Protein AF-A0A6M2BLP3-F1 (afdb_monomer_lite)

pLDDT: mean 78.84, std 17.68, range [37.34, 98.5]

Foldseek 3Di:
DDDDDDDDDDDPDDDPDDPDPPPPVLLVQLVVQFVPQDPPDPDPVFFQKWFFADPAPDWWFFAAGPLVNDPDCPPPNGDTPDTDGGGFMWGWDGDRVQKTWTWGDDFQDIDTGITGCVRIDRDVVSVVCFQQKAKDWPFQPPPVVQVQVNVLRNVHGAPFPPQACSDQDCPGPQWDRWDWAWDDPVLCQQQLQQLLCCQEVVGGDPDHRPDVVSVVVCCVQQVVRSGDQNWTKTWTVPADPQQLPPDGFTKIKTWQSHDDDRDHARDDDDPPDLDPDHTAIAMFTADPVSRHTPSVVRLLRFWADQDQDQDPVRDRDPDGHGQARYWDWIGGHSFIKIKGQWDLPDLQTAHSHSPRSPDPCSPPPRCQDDSRQKMWMWGRYPSDIDTNIIIGMHGDPPPPD

Radius of gyration: 28.96 Å; chains: 1; bounding box: 99×104×57 Å

Structure (mmCIF, N/CA/C/O backbone):
data_AF-A0A6M2BLP3-F1
#
_entry.id   AF-A0A6M2BLP3-F1
#
loop_
_atom_site.group_PDB
_atom_site.id
_atom_site.type_symbol
_atom_site.label_atom_id
_atom_site.label_alt_id
_atom_site.label_comp_id
_atom_site.label_asym_id
_atom_site.label_entity_id
_atom_site.label_seq_id
_atom_site.pdbx_PDB_ins_code
_atom_site.Cartn_x
_atom_site.Cartn_y
_atom_site.Cartn_z
_atom_site.occupancy
_atom_site.B_iso_or_equiv
_atom_site.auth_seq_id
_atom_site.auth_comp_id
_atom_site.auth_asym_id
_atom_site.auth_atom_id
_atom_site.pdbx_PDB_model_num
ATOM 1 N N . MET A 1 1 ? 77.382 -74.501 -9.848 1.00 46.59 1 MET A N 1
ATOM 2 C CA . MET A 1 1 ? 77.941 -73.135 -9.919 1.00 46.59 1 MET A CA 1
ATOM 3 C C . MET A 1 1 ? 77.815 -72.658 -11.364 1.00 46.59 1 MET A C 1
ATOM 5 O O . MET A 1 1 ? 78.574 -73.103 -12.214 1.00 46.59 1 MET A O 1
ATOM 9 N N . ARG A 1 2 ? 76.752 -71.914 -11.692 1.00 42.06 2 ARG A N 1
ATOM 10 C CA . ARG A 1 2 ? 76.448 -71.477 -13.066 1.00 42.06 2 ARG A CA 1
ATOM 11 C C . ARG A 1 2 ? 76.033 -70.009 -13.047 1.00 42.06 2 ARG A C 1
ATOM 13 O O . ARG A 1 2 ? 75.129 -69.643 -12.305 1.00 42.06 2 ARG A O 1
ATOM 20 N N . LEU A 1 3 ? 76.733 -69.212 -13.854 1.00 46.38 3 LEU A N 1
ATOM 21 C CA . LEU A 1 3 ? 76.434 -67.817 -14.166 1.00 46.38 3 LEU A CA 1
ATOM 22 C C . LEU A 1 3 ? 75.022 -67.685 -14.750 1.00 46.38 3 LEU A C 1
ATOM 24 O O . LEU A 1 3 ? 74.695 -68.391 -15.703 1.00 46.38 3 LEU A O 1
ATOM 28 N N . PHE A 1 4 ? 74.240 -66.726 -14.250 1.00 45.41 4 PHE A N 1
ATOM 29 C CA . PHE A 1 4 ? 73.060 -66.224 -14.951 1.00 45.41 4 PHE A CA 1
ATOM 30 C C . PHE A 1 4 ? 73.194 -64.730 -15.234 1.00 45.41 4 PHE A C 1
ATOM 32 O O . PHE A 1 4 ? 73.439 -63.903 -14.361 1.00 45.41 4 PHE A O 1
ATOM 39 N N . LYS A 1 5 ? 73.063 -64.440 -16.525 1.00 53.97 5 LYS A N 1
ATOM 40 C CA . LYS A 1 5 ? 73.149 -63.155 -17.205 1.00 53.97 5 LYS A CA 1
ATOM 41 C C . LYS A 1 5 ? 71.750 -62.531 -17.167 1.00 53.97 5 LYS A C 1
ATOM 43 O O . LYS A 1 5 ? 70.845 -63.064 -17.805 1.00 53.97 5 LYS A O 1
ATOM 48 N N . ILE A 1 6 ? 71.553 -61.446 -16.416 1.00 54.62 6 ILE A N 1
ATOM 49 C CA . ILE A 1 6 ? 70.274 -60.716 -16.380 1.00 54.62 6 ILE A CA 1
ATOM 50 C C . ILE A 1 6 ? 70.224 -59.780 -17.593 1.00 54.62 6 ILE A C 1
ATOM 52 O O . ILE A 1 6 ? 71.088 -58.921 -17.766 1.00 54.62 6 ILE A O 1
ATOM 56 N N . ARG A 1 7 ? 69.234 -59.994 -18.467 1.00 53.16 7 ARG A N 1
ATOM 57 C CA . ARG A 1 7 ? 68.912 -59.127 -19.607 1.00 53.16 7 ARG A CA 1
ATOM 58 C C . ARG A 1 7 ? 67.923 -58.042 -19.182 1.00 53.16 7 ARG A C 1
ATOM 60 O O . ARG A 1 7 ? 66.980 -58.306 -18.445 1.00 53.16 7 ARG A O 1
ATOM 67 N N . ALA A 1 8 ? 68.166 -56.849 -19.712 1.00 53.00 8 ALA A N 1
ATOM 68 C CA . ALA A 1 8 ? 67.310 -55.676 -19.670 1.00 53.00 8 ALA A CA 1
ATOM 69 C C . ALA A 1 8 ? 65.974 -55.880 -20.409 1.00 53.00 8 ALA A C 1
ATOM 71 O O . ALA A 1 8 ? 65.915 -56.631 -21.384 1.00 53.00 8 ALA A O 1
ATOM 72 N N . GLY A 1 9 ? 64.953 -55.125 -19.988 1.00 47.56 9 GLY A N 1
ATOM 73 C CA . GLY A 1 9 ? 63.746 -54.866 -20.776 1.00 47.56 9 GLY A CA 1
ATOM 74 C C . GLY A 1 9 ? 62.456 -54.878 -19.959 1.00 47.56 9 GLY A C 1
ATOM 75 O O . GLY A 1 9 ? 61.737 -55.869 -19.983 1.00 47.56 9 GLY A O 1
ATOM 76 N N . VAL A 1 10 ? 62.129 -53.769 -19.288 1.00 51.91 10 VAL A N 1
ATOM 77 C CA . VAL A 1 10 ? 60.746 -53.484 -18.866 1.00 51.91 10 VAL A CA 1
ATOM 78 C C . VAL A 1 10 ? 60.311 -52.195 -19.565 1.00 51.91 10 VAL A C 1
ATOM 80 O O . VAL A 1 10 ? 60.946 -51.160 -19.353 1.00 51.91 10 VAL A O 1
ATOM 83 N N . PRO A 1 11 ? 59.285 -52.234 -20.432 1.00 54.62 11 PRO A N 1
ATOM 84 C CA . PRO A 1 11 ? 58.806 -51.050 -21.123 1.00 54.62 11 PRO A CA 1
ATOM 85 C C . PRO A 1 11 ? 57.970 -50.174 -20.180 1.00 54.62 11 PRO A C 1
ATOM 87 O O . PRO A 1 11 ? 56.952 -50.590 -19.630 1.00 54.62 11 PRO A O 1
ATOM 90 N N . PHE A 1 12 ? 58.417 -48.929 -20.036 1.00 53.88 12 PHE A N 1
ATOM 91 C CA . PHE A 1 12 ? 57.678 -47.789 -19.500 1.00 53.88 12 PHE A CA 1
ATOM 92 C C . PHE A 1 12 ? 56.562 -47.404 -20.487 1.00 53.88 12 PHE A C 1
ATOM 94 O O . PHE A 1 12 ? 56.754 -46.552 -21.347 1.00 53.88 12 PHE A O 1
ATOM 101 N N . ALA A 1 13 ? 55.401 -48.048 -20.422 1.00 56.03 13 ALA A N 1
ATOM 102 C CA . ALA A 1 13 ? 54.227 -47.594 -21.168 1.00 56.03 13 ALA A CA 1
ATOM 103 C C . ALA A 1 13 ? 52.965 -48.220 -20.581 1.00 56.03 13 ALA A C 1
ATOM 105 O O . ALA A 1 13 ? 52.663 -49.348 -20.942 1.00 56.03 13 ALA A O 1
ATOM 106 N N . LEU A 1 14 ? 52.266 -47.517 -19.675 1.00 49.84 14 LEU A N 1
ATOM 107 C CA . LEU A 1 14 ? 50.819 -47.674 -19.396 1.00 49.84 14 LEU A CA 1
ATOM 108 C C . LEU A 1 14 ? 50.358 -46.778 -18.221 1.00 49.84 14 LEU A C 1
ATOM 110 O O . LEU A 1 14 ? 49.802 -47.270 -17.253 1.00 49.84 14 LEU A O 1
ATOM 114 N N . TRP A 1 15 ? 50.575 -45.457 -18.271 1.00 47.72 15 TRP A N 1
ATOM 115 C CA . TRP A 1 15 ? 50.012 -44.512 -17.273 1.00 47.72 15 TRP A CA 1
ATOM 116 C C . TRP A 1 15 ? 49.486 -43.198 -17.899 1.00 47.72 15 TRP A C 1
ATOM 118 O O . TRP A 1 15 ? 49.502 -42.151 -17.265 1.00 47.72 15 TRP A O 1
ATOM 128 N N . TRP A 1 16 ? 49.007 -43.232 -19.153 1.00 49.03 16 TRP A N 1
ATOM 129 C CA . TRP A 1 16 ? 48.596 -42.025 -19.906 1.00 49.03 16 TRP A CA 1
ATOM 130 C C . TRP A 1 16 ? 47.179 -42.062 -20.518 1.00 49.03 16 TRP A C 1
ATOM 132 O O . TRP A 1 16 ? 46.902 -41.310 -21.444 1.00 49.03 16 TRP A O 1
ATOM 142 N N . VAL A 1 17 ? 46.252 -42.901 -20.030 1.00 50.78 17 VAL A N 1
ATOM 143 C CA . VAL A 1 17 ? 44.904 -43.021 -20.651 1.00 50.78 17 VAL A CA 1
ATOM 144 C C . VAL A 1 17 ? 43.741 -42.532 -19.763 1.00 50.78 17 VAL A C 1
ATOM 146 O O . VAL A 1 17 ? 42.617 -42.410 -20.234 1.00 50.78 17 VAL A O 1
ATOM 149 N N . ALA A 1 18 ? 43.970 -42.130 -18.509 1.00 52.16 18 ALA A N 1
ATOM 150 C CA . ALA A 1 18 ? 42.872 -41.801 -17.583 1.00 52.16 18 ALA A CA 1
ATOM 151 C C . ALA A 1 18 ? 42.487 -40.304 -17.461 1.00 52.16 18 ALA A C 1
ATOM 153 O O . ALA A 1 18 ? 41.764 -39.951 -16.535 1.00 52.16 18 ALA A O 1
ATOM 154 N N . LEU A 1 19 ? 42.932 -39.407 -18.355 1.00 53.00 19 LEU A N 1
ATOM 155 C CA . LEU A 1 19 ? 42.780 -37.945 -18.162 1.00 53.00 19 LEU A CA 1
ATOM 156 C C . LEU A 1 19 ? 42.002 -37.182 -19.252 1.00 53.00 19 LEU A C 1
ATOM 158 O O . LEU A 1 19 ? 41.991 -35.956 -19.239 1.00 53.00 19 LEU A O 1
ATOM 162 N N . LEU A 1 20 ? 41.303 -37.870 -20.165 1.00 54.50 20 LEU A N 1
ATOM 163 C CA . LEU A 1 20 ? 40.599 -37.218 -21.290 1.00 54.50 20 LEU A CA 1
ATOM 164 C C . LEU A 1 20 ? 39.062 -37.131 -21.179 1.00 54.50 20 LEU A C 1
ATOM 166 O O . LEU A 1 20 ? 38.430 -36.640 -22.106 1.00 54.50 20 LEU A O 1
ATOM 170 N N . HIS A 1 21 ? 38.442 -37.533 -20.061 1.00 53.53 21 HIS A N 1
ATOM 171 C CA . HIS A 1 21 ? 36.967 -37.527 -19.918 1.00 53.53 21 HIS A CA 1
ATOM 172 C C . HIS A 1 21 ? 36.408 -36.537 -18.874 1.00 53.53 21 HIS A C 1
ATOM 174 O O . HIS A 1 21 ? 35.216 -36.551 -18.590 1.00 53.53 21 HIS A O 1
ATOM 180 N N . ALA A 1 22 ? 37.228 -35.646 -18.308 1.00 56.19 22 ALA A N 1
ATOM 181 C CA . ALA A 1 22 ? 36.770 -34.690 -17.293 1.00 56.19 22 ALA A CA 1
ATOM 182 C C . ALA A 1 22 ? 35.997 -33.430 -17.782 1.00 56.19 22 ALA A C 1
ATOM 184 O O . ALA A 1 22 ? 35.273 -32.864 -16.961 1.00 56.19 22 ALA A O 1
ATOM 185 N N . PRO A 1 23 ? 36.089 -32.932 -19.040 1.00 60.19 23 PRO A N 1
ATOM 186 C CA . PRO A 1 23 ? 35.511 -31.621 -19.367 1.00 60.19 23 PRO A CA 1
AT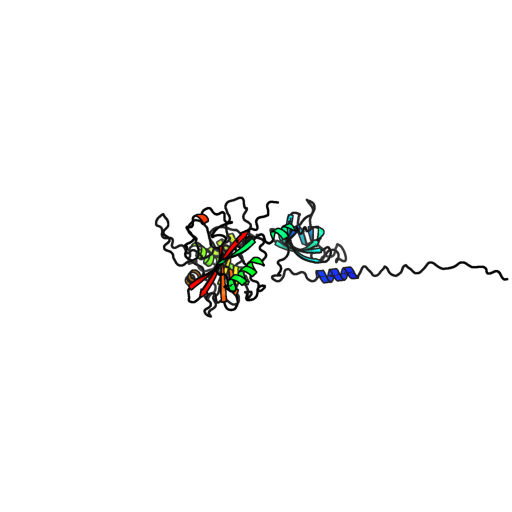OM 187 C C . PRO A 1 23 ? 33.992 -31.612 -19.622 1.00 60.19 23 PRO A C 1
ATOM 189 O O . PRO A 1 23 ? 33.391 -30.541 -19.567 1.00 60.19 23 PRO A O 1
ATOM 192 N N . THR A 1 24 ? 33.341 -32.753 -19.872 1.00 63.09 24 THR A N 1
ATOM 193 C CA . THR A 1 24 ? 31.907 -32.777 -20.236 1.00 63.09 24 THR A CA 1
ATOM 194 C C . THR A 1 24 ? 30.972 -32.577 -19.039 1.00 63.09 24 THR A C 1
ATOM 196 O O . THR A 1 24 ? 29.958 -31.897 -19.157 1.00 63.09 24 THR A O 1
ATOM 199 N N . VAL A 1 25 ? 31.348 -33.055 -17.849 1.00 70.44 25 VAL A N 1
ATOM 200 C CA . VAL A 1 25 ? 30.466 -33.052 -16.664 1.00 70.44 25 VAL A CA 1
ATOM 201 C C . VAL A 1 25 ? 30.144 -31.634 -16.156 1.00 70.44 25 VAL A C 1
ATOM 203 O O . VAL A 1 25 ? 29.054 -31.382 -15.644 1.00 70.44 25 VAL A O 1
ATOM 206 N N . LEU A 1 26 ? 31.064 -30.674 -16.317 1.00 72.62 26 LEU A N 1
ATOM 207 C CA . LEU A 1 26 ? 30.869 -29.298 -15.833 1.00 72.62 26 LEU A CA 1
ATOM 208 C C . LEU A 1 26 ? 29.913 -28.477 -16.712 1.00 72.62 26 LEU A C 1
ATOM 210 O O . LEU A 1 26 ? 29.189 -27.622 -16.196 1.00 72.62 26 LEU A O 1
ATOM 214 N N . ALA A 1 27 ? 29.898 -28.729 -18.023 1.00 77.25 27 ALA A N 1
ATOM 215 C CA . ALA A 1 27 ? 29.028 -28.015 -18.955 1.00 77.25 27 ALA A CA 1
ATOM 216 C C . ALA A 1 27 ? 27.555 -28.402 -18.749 1.00 77.25 27 ALA A C 1
ATOM 218 O O . ALA A 1 27 ? 26.684 -27.527 -18.710 1.00 77.25 27 ALA A O 1
ATOM 219 N N . ASP A 1 28 ? 27.293 -29.690 -18.520 1.00 82.38 28 ASP A N 1
ATOM 220 C CA . ASP A 1 28 ? 25.944 -30.210 -18.287 1.00 82.38 28 ASP A CA 1
ATOM 221 C C . ASP A 1 28 ? 25.348 -29.678 -16.977 1.00 82.38 28 ASP A C 1
ATOM 223 O O . ASP A 1 28 ? 24.199 -29.228 -16.950 1.00 82.38 28 ASP A O 1
ATOM 227 N N . ALA A 1 29 ? 26.148 -29.620 -15.906 1.00 84.62 29 ALA A N 1
ATOM 228 C CA . ALA A 1 29 ? 25.718 -29.066 -14.622 1.00 84.62 29 ALA A CA 1
ATOM 229 C C . ALA A 1 29 ? 25.371 -27.568 -14.717 1.00 84.62 29 ALA A C 1
ATOM 231 O O . ALA A 1 29 ? 24.359 -27.119 -14.169 1.00 84.62 29 ALA A O 1
ATOM 232 N N . LEU A 1 30 ? 26.182 -26.785 -15.439 1.00 85.62 30 LEU A N 1
ATOM 233 C CA . LEU A 1 30 ? 25.915 -25.363 -15.650 1.00 85.62 30 LEU A CA 1
ATOM 234 C C . LEU A 1 30 ? 24.664 -25.149 -16.516 1.00 85.62 30 LEU A C 1
ATOM 236 O O . LEU A 1 30 ? 23.855 -24.274 -16.204 1.00 85.62 30 LEU A O 1
ATOM 240 N N . SER A 1 31 ? 24.481 -25.962 -17.560 1.00 86.31 31 SER A N 1
ATOM 241 C CA . SER A 1 31 ? 23.304 -25.923 -18.433 1.00 86.31 31 SER A CA 1
ATOM 242 C C . SER A 1 31 ? 22.017 -26.206 -17.655 1.00 86.31 31 SER A C 1
ATOM 244 O O . SER A 1 31 ? 21.097 -25.387 -17.681 1.00 86.31 31 SER A O 1
ATOM 246 N N . ALA A 1 32 ? 21.983 -27.288 -16.871 1.00 89.00 32 ALA A N 1
ATOM 247 C CA . ALA A 1 32 ? 20.842 -27.628 -16.020 1.00 89.00 32 ALA A CA 1
ATOM 248 C C . ALA A 1 32 ? 20.555 -26.534 -14.976 1.00 89.00 32 ALA A C 1
ATOM 250 O O . ALA A 1 32 ? 19.405 -26.163 -14.734 1.00 89.00 32 ALA A O 1
ATOM 251 N N . CYS A 1 33 ? 21.601 -25.950 -14.383 1.00 87.44 33 CYS A N 1
ATOM 252 C CA . CYS A 1 33 ? 21.438 -24.852 -13.437 1.00 87.44 33 CYS A CA 1
ATOM 253 C C . CYS A 1 33 ? 20.803 -23.615 -14.098 1.00 87.44 33 CYS A C 1
ATOM 255 O O . CYS A 1 33 ? 19.903 -23.010 -13.502 1.00 87.44 33 CYS A O 1
ATOM 257 N N . ALA A 1 34 ? 21.234 -23.287 -15.321 1.00 86.81 34 ALA A N 1
ATOM 258 C CA . ALA A 1 34 ? 20.846 -22.093 -16.062 1.00 86.81 34 ALA A CA 1
ATOM 259 C C . ALA A 1 34 ? 19.477 -22.172 -16.761 1.00 86.81 34 ALA A C 1
ATOM 261 O O . ALA A 1 34 ? 18.991 -21.145 -17.222 1.00 86.81 34 ALA A O 1
ATOM 262 N N . GLN A 1 35 ? 18.837 -23.344 -16.834 1.00 85.50 35 GLN A N 1
ATOM 263 C CA . GLN A 1 35 ? 17.482 -23.486 -17.393 1.00 85.50 35 GLN A CA 1
ATOM 264 C C . GLN A 1 35 ? 16.393 -22.879 -16.493 1.00 85.50 35 GLN A C 1
ATOM 266 O O . GLN A 1 35 ? 15.326 -22.500 -16.971 1.00 85.50 35 GLN A O 1
ATOM 271 N N . HIS A 1 36 ? 16.665 -22.731 -15.195 1.00 75.81 36 HIS A N 1
ATOM 272 C CA . HIS A 1 36 ? 15.730 -22.146 -14.235 1.00 75.81 36 HIS A CA 1
ATOM 273 C C . HIS A 1 36 ? 16.001 -20.650 -14.046 1.00 75.81 36 HIS A C 1
ATOM 275 O O . HIS A 1 36 ? 16.605 -20.231 -13.057 1.00 75.81 36 HIS A O 1
ATOM 281 N N . THR A 1 37 ? 15.562 -19.843 -15.011 1.00 70.44 37 THR A N 1
ATOM 282 C CA . THR A 1 37 ? 15.673 -18.378 -14.980 1.00 70.44 37 THR A CA 1
ATOM 283 C C . THR A 1 37 ? 14.314 -17.745 -14.743 1.00 70.44 37 THR A C 1
ATOM 285 O O . THR A 1 37 ? 13.597 -17.425 -15.687 1.00 70.44 37 THR A O 1
ATOM 288 N N . GLY A 1 38 ? 13.949 -17.565 -13.479 1.00 65.50 38 GLY A N 1
ATOM 289 C CA . GLY A 1 38 ? 12.710 -16.896 -13.110 1.00 65.50 38 GLY A CA 1
ATOM 290 C C . GLY A 1 38 ? 12.906 -16.029 -11.877 1.00 65.50 38 GLY A C 1
ATOM 291 O O . GLY A 1 38 ? 13.289 -16.530 -10.825 1.00 65.50 38 GLY A O 1
ATOM 292 N N . PHE A 1 39 ? 12.594 -14.740 -12.019 1.00 66.88 39 PHE A N 1
ATOM 293 C CA . PHE A 1 39 ? 12.113 -13.909 -10.906 1.00 66.88 39 PHE A CA 1
ATOM 294 C C . PHE A 1 39 ? 10.582 -14.030 -10.771 1.00 66.88 39 PHE A C 1
ATOM 296 O O . PHE A 1 39 ? 9.949 -13.199 -10.126 1.00 66.88 39 PHE A O 1
ATOM 303 N N . GLU A 1 40 ? 9.974 -14.994 -11.471 1.00 46.88 40 GLU A N 1
ATOM 304 C CA . GLU A 1 40 ? 8.529 -15.173 -11.537 1.00 46.88 40 GLU A CA 1
ATOM 305 C C . GLU A 1 40 ? 8.026 -15.880 -10.278 1.00 46.88 40 GLU A C 1
ATOM 307 O O . GLU A 1 40 ? 8.559 -16.909 -9.858 1.00 46.88 40 GLU A O 1
ATOM 312 N N . GLY A 1 41 ? 7.010 -15.274 -9.667 1.00 45.19 41 GLY A N 1
ATOM 313 C CA . GLY A 1 41 ? 6.541 -15.585 -8.324 1.00 45.19 41 GLY A CA 1
ATOM 314 C C . GLY A 1 41 ? 7.145 -14.634 -7.292 1.00 45.19 41 GLY A C 1
ATOM 315 O O . GLY A 1 41 ? 8.309 -14.254 -7.377 1.00 45.19 41 GLY A O 1
ATOM 316 N N . VAL A 1 42 ? 6.337 -14.228 -6.311 1.00 41.47 42 VAL A N 1
ATOM 317 C CA . VAL A 1 42 ? 6.803 -13.551 -5.092 1.00 41.47 42 VAL A CA 1
ATOM 318 C C . VAL A 1 42 ? 7.756 -14.520 -4.385 1.00 41.47 42 VAL A C 1
ATOM 320 O O . VAL A 1 42 ? 7.317 -15.336 -3.581 1.00 41.47 42 VAL A O 1
ATOM 323 N N . GLN A 1 43 ? 9.034 -14.524 -4.767 1.00 41.91 43 GLN A N 1
ATOM 324 C CA . GLN A 1 43 ? 10.030 -15.375 -4.134 1.00 41.91 43 GLN A CA 1
ATOM 325 C C . GLN A 1 43 ? 10.274 -14.825 -2.733 1.00 41.91 43 GLN A C 1
ATOM 327 O O . GLN A 1 43 ? 10.716 -13.693 -2.551 1.00 41.91 43 GLN A O 1
ATOM 332 N N . THR A 1 44 ? 9.912 -15.634 -1.745 1.00 43.34 44 THR A N 1
ATOM 333 C CA . THR A 1 44 ? 10.380 -15.534 -0.368 1.00 43.34 44 THR A CA 1
ATOM 334 C C . THR A 1 44 ? 11.573 -16.481 -0.227 1.00 43.34 44 THR A C 1
ATOM 336 O O . THR A 1 44 ? 11.388 -17.686 -0.424 1.00 43.34 44 THR A O 1
ATOM 339 N N . PRO A 1 45 ? 12.778 -15.995 0.118 1.00 55.44 45 PRO A N 1
ATOM 340 C CA . PRO A 1 45 ? 13.123 -14.614 0.473 1.00 55.44 45 PRO A CA 1
ATOM 341 C C . PRO A 1 45 ? 13.227 -13.680 -0.750 1.00 55.44 45 PRO A C 1
ATOM 343 O O . PRO A 1 45 ? 13.506 -14.162 -1.850 1.00 55.44 45 PRO A O 1
ATOM 346 N N . PRO A 1 46 ? 13.022 -12.357 -0.567 1.00 56.53 46 PRO A N 1
ATOM 347 C CA . PRO A 1 46 ? 13.174 -11.382 -1.641 1.00 56.53 46 PRO A CA 1
ATOM 348 C C . PRO A 1 46 ? 14.556 -11.508 -2.296 1.00 56.53 46 PRO A C 1
ATOM 350 O O . PRO A 1 46 ? 15.531 -11.840 -1.611 1.00 56.53 46 PRO A O 1
ATOM 353 N N . PRO A 1 47 ? 14.657 -11.259 -3.614 1.00 68.75 47 PRO A N 1
ATOM 354 C CA . PRO A 1 47 ? 15.918 -11.390 -4.323 1.00 68.75 47 PRO A CA 1
ATOM 355 C C . PRO A 1 47 ? 16.965 -10.489 -3.670 1.00 68.75 47 PRO A C 1
ATOM 357 O O . PRO A 1 47 ? 16.723 -9.304 -3.425 1.00 68.75 47 PRO A O 1
ATOM 360 N N . GLN A 1 48 ? 18.128 -11.066 -3.373 1.00 81.00 48 GLN A N 1
ATOM 361 C CA . GLN A 1 48 ? 19.244 -10.323 -2.797 1.00 81.00 48 GLN A CA 1
ATOM 362 C C . GLN A 1 48 ? 19.618 -9.173 -3.733 1.00 81.00 48 GLN A C 1
ATOM 364 O O . GLN A 1 48 ? 19.523 -9.304 -4.949 1.00 81.00 48 GLN A O 1
ATOM 369 N N . THR A 1 49 ? 20.046 -8.036 -3.194 1.00 82.25 49 THR A N 1
ATOM 370 C CA . THR A 1 49 ? 20.567 -6.942 -4.024 1.00 82.25 49 THR A CA 1
ATOM 371 C C . THR A 1 49 ? 22.089 -7.010 -4.042 1.00 82.25 49 THR A C 1
ATOM 373 O O . THR A 1 49 ? 22.714 -7.258 -3.012 1.00 82.25 49 THR A O 1
ATOM 376 N N . ALA A 1 50 ? 22.688 -6.796 -5.209 1.00 90.19 50 ALA A N 1
ATOM 377 C CA . ALA A 1 50 ? 24.124 -6.582 -5.355 1.00 90.19 50 ALA A CA 1
ATOM 378 C C . ALA A 1 50 ? 24.379 -5.256 -6.074 1.00 90.19 50 ALA A C 1
ATOM 380 O O . ALA A 1 50 ? 23.531 -4.775 -6.830 1.00 90.19 50 ALA A O 1
ATOM 381 N N . ILE A 1 51 ? 25.558 -4.682 -5.849 1.00 89.06 51 ILE A N 1
ATOM 382 C CA . ILE A 1 51 ? 26.036 -3.520 -6.599 1.00 89.06 51 ILE A CA 1
ATOM 383 C C . ILE A 1 51 ? 27.036 -4.003 -7.639 1.00 89.06 51 ILE A C 1
ATOM 385 O O . ILE A 1 51 ? 27.884 -4.849 -7.360 1.00 89.06 51 ILE A O 1
ATOM 389 N N . VAL A 1 52 ? 26.939 -3.473 -8.851 1.00 91.56 52 VAL A N 1
ATOM 390 C CA . VAL A 1 52 ? 27.932 -3.723 -9.892 1.00 91.56 52 VAL A CA 1
ATOM 391 C C . VAL A 1 52 ? 29.238 -3.053 -9.481 1.00 91.56 52 VAL A C 1
ATOM 393 O O . VAL A 1 52 ? 29.272 -1.839 -9.292 1.00 91.56 52 VAL A O 1
ATOM 396 N N . GLN A 1 53 ? 30.312 -3.829 -9.371 1.00 92.62 53 GLN A N 1
ATOM 397 C CA . GLN A 1 53 ? 31.645 -3.333 -9.047 1.00 92.62 53 GLN A CA 1
ATOM 398 C C . GLN A 1 53 ? 32.622 -3.793 -10.126 1.00 92.62 53 GLN A C 1
ATOM 400 O O . GLN A 1 53 ? 33.185 -4.884 -10.082 1.00 92.62 53 GLN A O 1
ATOM 405 N N . ILE A 1 54 ? 32.790 -2.937 -11.126 1.00 93.19 54 ILE A N 1
ATOM 406 C CA . ILE A 1 54 ? 33.729 -3.110 -12.238 1.00 93.19 54 ILE A CA 1
ATOM 407 C C . ILE A 1 54 ? 34.602 -1.850 -12.351 1.00 93.19 54 ILE A C 1
ATOM 409 O O . ILE A 1 54 ? 34.201 -0.803 -11.822 1.00 93.19 54 ILE A O 1
ATOM 413 N N . PRO A 1 55 ? 35.779 -1.917 -13.001 1.00 93.75 55 PRO A N 1
ATOM 414 C CA . PRO A 1 55 ? 36.614 -0.742 -13.227 1.00 93.75 55 PRO A CA 1
ATOM 415 C C . PRO A 1 55 ? 35.836 0.405 -13.885 1.00 93.75 55 PRO A C 1
ATOM 417 O O . PRO A 1 55 ? 34.903 0.195 -14.662 1.00 93.75 55 PRO A O 1
ATOM 420 N N . GLN A 1 56 ? 36.191 1.644 -13.551 1.00 86.19 56 GLN A N 1
ATOM 421 C CA . GLN A 1 56 ? 35.515 2.812 -14.109 1.00 86.19 56 GLN A CA 1
ATOM 422 C C . GLN A 1 56 ? 35.716 2.864 -15.632 1.00 86.19 56 GLN A C 1
ATOM 424 O O . GLN A 1 56 ? 36.839 2.778 -16.115 1.00 86.19 56 GLN A O 1
ATOM 429 N N . GLY A 1 57 ? 34.621 3.026 -16.379 1.00 84.12 57 GLY A N 1
ATOM 430 C CA . GLY A 1 57 ? 34.624 3.009 -17.847 1.00 84.12 57 GLY A CA 1
ATOM 431 C C . GLY A 1 57 ? 34.312 1.640 -18.460 1.00 84.12 57 GLY A C 1
ATOM 432 O O . GLY A 1 57 ? 33.873 1.591 -19.612 1.00 84.12 57 GLY A O 1
ATOM 433 N N . ASP A 1 58 ? 34.427 0.556 -17.687 1.00 95.06 58 ASP A N 1
ATOM 434 C CA . ASP A 1 58 ? 34.065 -0.784 -18.144 1.00 95.06 58 ASP A CA 1
ATOM 435 C C . ASP A 1 58 ? 32.548 -1.014 -18.131 1.00 95.06 58 ASP A C 1
ATOM 437 O O . ASP A 1 58 ? 31.755 -0.271 -17.541 1.00 95.06 58 ASP A O 1
ATOM 441 N N . ARG A 1 59 ? 32.133 -2.083 -18.818 1.00 95.94 59 ARG A N 1
ATOM 442 C CA . ARG A 1 59 ? 30.736 -2.495 -18.975 1.00 95.94 59 ARG A CA 1
ATOM 443 C C . ARG A 1 59 ? 30.569 -3.950 -18.557 1.00 95.94 59 ARG A C 1
ATOM 445 O O . ARG A 1 59 ? 31.283 -4.823 -19.044 1.00 95.94 59 ARG A O 1
ATOM 452 N N . LEU A 1 60 ? 29.579 -4.222 -17.712 1.00 96.44 60 LEU A N 1
ATOM 453 C CA . LEU A 1 60 ? 29.152 -5.579 -17.385 1.00 96.44 60 LEU A CA 1
ATOM 454 C C . LEU A 1 60 ? 27.978 -5.956 -18.291 1.00 96.44 60 LEU A C 1
ATOM 456 O O . LEU A 1 60 ? 26.876 -5.429 -18.163 1.00 96.44 60 LEU A O 1
ATOM 460 N N . TYR A 1 61 ? 28.225 -6.845 -19.246 1.00 96.44 61 TYR A N 1
ATOM 461 C CA . TYR A 1 61 ? 27.234 -7.243 -20.243 1.00 96.44 61 TYR A CA 1
ATOM 462 C C . TYR A 1 61 ? 26.219 -8.245 -19.686 1.00 96.44 61 TYR A C 1
ATOM 464 O O . TYR A 1 61 ? 26.588 -9.189 -18.990 1.00 96.44 61 TYR A O 1
ATOM 472 N N . ILE A 1 62 ? 24.944 -8.042 -20.029 1.00 95.62 62 ILE A N 1
ATOM 473 C CA . ILE A 1 62 ? 23.825 -8.916 -19.667 1.00 95.62 62 ILE A CA 1
ATOM 474 C C . ILE A 1 62 ? 23.535 -9.865 -20.833 1.00 95.62 62 ILE A C 1
ATOM 476 O O . ILE A 1 62 ? 23.079 -9.442 -21.901 1.00 95.62 62 ILE A O 1
ATOM 480 N N . TYR A 1 63 ? 23.756 -11.156 -20.608 1.00 94.19 63 TYR A N 1
ATOM 481 C CA . TYR A 1 63 ? 23.595 -12.213 -21.603 1.00 94.19 63 TYR A CA 1
ATOM 482 C C . TYR A 1 63 ? 22.262 -12.953 -21.443 1.00 94.19 63 TYR A C 1
ATOM 484 O O . TYR A 1 63 ? 21.748 -13.106 -20.335 1.00 94.19 63 TYR A O 1
ATOM 492 N N . LYS A 1 64 ? 21.692 -13.470 -22.539 1.00 92.56 64 LYS A N 1
ATOM 493 C CA . LYS A 1 64 ? 20.506 -14.353 -22.461 1.00 92.56 64 LYS A CA 1
ATOM 494 C C . LYS A 1 64 ? 20.837 -15.685 -21.780 1.00 92.56 64 LYS A C 1
ATOM 496 O O . LYS A 1 64 ? 20.009 -16.214 -21.045 1.00 92.56 64 LYS A O 1
ATOM 501 N N . LYS A 1 65 ? 22.051 -16.189 -22.008 1.00 91.81 65 LYS A N 1
ATOM 502 C CA . LYS A 1 65 ? 22.601 -17.445 -21.489 1.00 91.81 65 LYS A CA 1
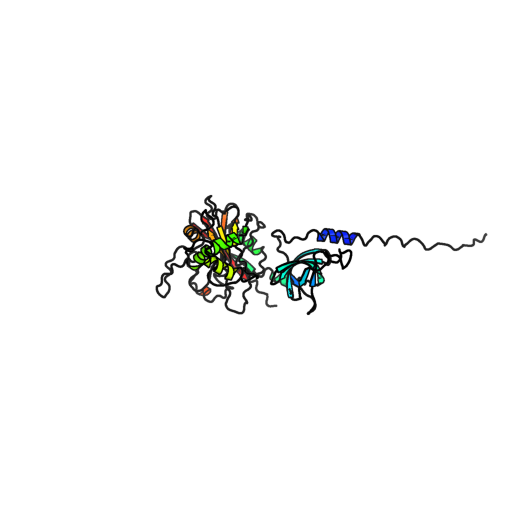ATOM 503 C C . LYS A 1 65 ? 24.039 -17.196 -21.006 1.00 91.81 65 LYS A C 1
ATOM 505 O O . LYS A 1 65 ? 24.699 -16.334 -21.583 1.00 91.81 65 LYS A O 1
ATOM 510 N N . PRO A 1 66 ? 24.547 -17.906 -19.984 1.00 91.25 66 PRO A N 1
ATOM 511 C CA . PRO A 1 66 ? 25.960 -17.837 -19.609 1.00 91.25 66 PRO A CA 1
ATOM 512 C C . PRO A 1 66 ? 26.883 -18.034 -20.818 1.00 91.25 66 PRO A C 1
ATOM 514 O O . PRO A 1 66 ? 26.716 -19.020 -21.538 1.00 91.25 66 PRO A O 1
ATOM 517 N N . SER A 1 67 ? 27.867 -17.150 -21.033 1.00 87.12 67 SER A N 1
ATOM 518 C CA . SER A 1 67 ? 28.691 -17.212 -22.255 1.00 87.12 67 SER A CA 1
ATOM 519 C C . SER A 1 67 ? 29.566 -18.470 -22.339 1.00 87.12 67 SER A C 1
ATOM 521 O O . SER A 1 67 ? 29.946 -18.903 -23.420 1.00 87.12 67 SER A O 1
ATOM 523 N N . SER A 1 68 ? 29.823 -19.128 -21.205 1.00 87.19 68 SER A N 1
ATOM 524 C CA . SER A 1 68 ? 30.511 -20.424 -21.156 1.00 87.19 68 SER A CA 1
ATOM 525 C C . SER A 1 68 ? 29.668 -21.603 -21.660 1.00 87.19 68 SER A C 1
ATOM 527 O O . SER A 1 68 ? 30.185 -22.710 -21.747 1.00 87.19 68 SER A O 1
ATOM 529 N N . LEU A 1 69 ? 28.381 -21.400 -21.962 1.00 87.06 69 LEU A N 1
ATOM 530 C CA . LEU A 1 69 ? 27.495 -22.409 -22.560 1.00 87.06 69 LEU A CA 1
ATOM 531 C C . LEU A 1 69 ? 27.271 -22.194 -24.067 1.00 87.06 69 LEU A C 1
ATOM 533 O O . LEU A 1 69 ? 26.321 -22.753 -24.629 1.00 87.06 69 LEU A O 1
ATOM 537 N N . CYS A 1 70 ? 28.078 -21.339 -24.686 1.00 86.88 70 CYS A N 1
ATOM 538 C CA . CYS A 1 70 ? 27.991 -20.970 -26.092 1.00 86.88 70 CYS A CA 1
ATOM 539 C C . CYS A 1 70 ? 28.952 -21.821 -26.912 1.00 86.88 70 CYS A C 1
ATOM 541 O O . CYS A 1 70 ? 30.102 -21.999 -26.516 1.00 86.88 70 CYS A O 1
ATOM 543 N N . ALA A 1 71 ? 28.484 -22.343 -28.048 1.00 84.25 71 ALA A N 1
ATOM 544 C CA . ALA A 1 71 ? 29.331 -23.130 -28.942 1.00 84.25 71 ALA A CA 1
ATOM 545 C C . ALA A 1 71 ? 30.365 -22.252 -29.672 1.00 84.25 71 ALA A C 1
ATOM 547 O O . ALA A 1 71 ? 31.473 -22.706 -29.949 1.00 84.25 71 ALA A O 1
ATOM 548 N N . SER A 1 72 ? 30.020 -20.989 -29.947 1.00 85.56 72 SER A N 1
ATOM 549 C CA . SER A 1 72 ? 30.925 -19.959 -30.467 1.00 85.56 72 SER A CA 1
ATOM 550 C C . SER A 1 72 ? 30.537 -18.570 -29.943 1.00 85.56 72 SER A C 1
ATOM 552 O O . SER A 1 72 ? 29.456 -18.390 -29.375 1.00 85.56 72 SER A O 1
ATOM 554 N N . SER A 1 73 ? 31.414 -17.579 -30.134 1.00 79.38 73 SER A N 1
ATOM 555 C CA . SER A 1 73 ? 31.134 -16.163 -29.838 1.00 79.38 73 SER A CA 1
ATOM 556 C C . SER A 1 73 ? 30.018 -15.566 -30.695 1.00 79.38 73 SER A C 1
ATOM 558 O O . SER A 1 73 ? 29.420 -14.573 -30.292 1.00 79.38 73 SER A O 1
ATOM 560 N N . ASP A 1 74 ? 29.744 -16.179 -31.847 1.00 84.00 74 ASP A N 1
ATOM 561 C CA . ASP A 1 74 ? 28.832 -15.665 -32.874 1.00 84.00 74 ASP A CA 1
ATOM 562 C C . ASP A 1 74 ? 27.428 -16.281 -32.752 1.00 84.00 74 ASP A C 1
ATOM 564 O O . ASP A 1 74 ? 26.545 -16.032 -33.572 1.00 84.00 74 ASP A O 1
ATOM 568 N N . ASP A 1 75 ? 27.208 -17.114 -31.732 1.00 87.25 75 ASP A N 1
ATOM 569 C CA . ASP A 1 75 ? 25.891 -17.650 -31.423 1.00 87.25 75 ASP A CA 1
ATOM 570 C C . ASP A 1 75 ? 24.961 -16.507 -30.975 1.00 87.25 75 ASP A C 1
ATOM 572 O O . ASP A 1 75 ? 25.192 -15.844 -29.961 1.00 87.25 75 ASP A O 1
ATOM 576 N N . VAL A 1 76 ? 23.864 -16.298 -31.706 1.00 85.25 76 VAL A N 1
ATOM 577 C CA . VAL A 1 76 ? 22.839 -15.271 -31.433 1.00 85.25 76 VAL A CA 1
ATOM 578 C C . VAL A 1 76 ? 22.220 -15.424 -30.030 1.00 85.25 76 VAL A C 1
ATOM 580 O O . VAL A 1 76 ? 21.704 -14.466 -29.434 1.00 85.25 76 VAL A O 1
ATOM 583 N N . ALA A 1 77 ? 22.264 -16.631 -29.452 1.00 80.44 77 ALA A N 1
ATOM 584 C CA . ALA A 1 77 ? 21.851 -16.874 -28.070 1.00 80.44 77 ALA A CA 1
ATOM 585 C C . ALA A 1 77 ? 22.818 -16.268 -27.033 1.00 80.44 77 ALA A C 1
ATOM 587 O O . ALA A 1 77 ? 22.445 -16.087 -25.871 1.00 80.44 77 ALA A O 1
ATOM 588 N N . CYS A 1 78 ? 24.031 -15.933 -27.457 1.00 85.00 78 CYS A N 1
ATOM 589 C CA . CYS A 1 78 ? 25.150 -15.468 -26.646 1.00 85.00 78 CYS A CA 1
ATOM 590 C C . CYS A 1 78 ? 25.515 -14.008 -26.905 1.00 85.00 78 CYS A C 1
ATOM 592 O O . CYS A 1 78 ? 26.356 -13.443 -26.207 1.00 85.00 78 CYS A O 1
ATOM 594 N N . GLU A 1 79 ? 24.814 -13.364 -27.833 1.00 88.44 79 GLU A N 1
ATOM 595 C CA . GLU A 1 79 ? 24.813 -11.917 -27.942 1.00 88.44 79 GLU A CA 1
ATOM 596 C C . GLU A 1 79 ? 24.284 -11.280 -26.650 1.00 88.44 79 GLU A C 1
ATOM 598 O O . GLU A 1 79 ? 23.250 -11.665 -26.078 1.00 88.44 79 GLU A O 1
ATOM 603 N N . HIS A 1 80 ? 25.008 -10.270 -26.181 1.00 87.56 80 HIS A N 1
ATOM 604 C CA . HIS A 1 80 ? 24.596 -9.477 -25.038 1.00 87.56 80 HIS A CA 1
ATOM 605 C C . HIS A 1 80 ? 23.427 -8.564 -25.430 1.00 87.56 80 HIS A C 1
ATOM 607 O O . HIS A 1 80 ? 23.431 -7.920 -26.475 1.00 87.56 80 HIS A O 1
ATOM 613 N N . LYS A 1 81 ? 22.407 -8.478 -24.572 1.00 85.38 81 LYS A N 1
ATOM 614 C CA . LYS A 1 81 ? 21.227 -7.624 -24.812 1.00 85.38 81 LYS A CA 1
ATOM 615 C C . LYS A 1 81 ? 21.460 -6.169 -24.420 1.00 85.38 81 LYS A C 1
ATOM 617 O O . LYS A 1 81 ? 20.818 -5.259 -24.945 1.00 85.38 81 LYS A O 1
ATOM 622 N N . SER A 1 82 ? 22.284 -5.971 -23.402 1.00 93.88 82 SER A N 1
ATOM 623 C CA . SER A 1 82 ? 22.541 -4.684 -22.770 1.00 93.88 82 SER A CA 1
ATOM 624 C C . SER A 1 82 ? 23.794 -4.783 -21.910 1.00 93.88 82 SER A C 1
ATOM 626 O O . SER A 1 82 ? 24.385 -5.854 -21.767 1.00 93.88 82 SER A O 1
ATOM 628 N N . TYR A 1 83 ? 24.163 -3.674 -21.289 1.00 95.81 83 TYR A N 1
ATOM 629 C CA . TYR A 1 83 ? 25.193 -3.636 -20.267 1.00 95.81 83 TYR A CA 1
ATOM 630 C C . TYR A 1 83 ? 24.743 -2.783 -19.085 1.00 95.81 83 TYR A C 1
ATOM 632 O O . TYR A 1 83 ? 23.794 -2.006 -19.193 1.00 95.81 83 TYR A O 1
ATOM 640 N N . ILE A 1 84 ? 25.445 -2.952 -17.975 1.00 95.69 84 ILE A N 1
ATOM 641 C CA . ILE A 1 84 ? 25.347 -2.145 -16.762 1.00 95.69 84 ILE A CA 1
ATOM 642 C C . ILE A 1 84 ? 26.738 -1.657 -16.376 1.00 95.69 84 ILE A C 1
ATOM 644 O O . ILE A 1 84 ? 27.743 -2.236 -16.794 1.00 95.69 84 ILE A O 1
ATOM 648 N N . ILE A 1 85 ? 26.792 -0.563 -15.627 1.00 94.25 85 ILE A N 1
ATOM 649 C CA . ILE A 1 85 ? 28.043 0.085 -15.225 1.00 94.25 85 ILE A CA 1
ATOM 650 C C . ILE A 1 85 ? 28.222 0.021 -13.708 1.00 94.25 85 ILE A C 1
ATOM 652 O O . ILE A 1 85 ? 27.278 -0.270 -12.970 1.00 94.25 85 ILE A O 1
ATOM 656 N N . SER A 1 86 ? 29.447 0.281 -13.255 1.00 91.00 86 SER A N 1
ATOM 657 C CA . SER A 1 86 ? 29.799 0.312 -11.832 1.00 91.00 86 SER A CA 1
ATOM 658 C C . SER A 1 86 ? 28.865 1.235 -11.032 1.00 91.00 86 SER A C 1
ATOM 660 O O . SER A 1 86 ? 28.480 2.301 -11.513 1.00 91.00 86 SER A O 1
ATOM 662 N N . GLY A 1 87 ? 28.470 0.811 -9.831 1.00 80.75 87 GLY A N 1
ATOM 663 C CA . GLY A 1 87 ? 27.539 1.523 -8.946 1.00 80.75 87 GLY A CA 1
ATOM 664 C C . GLY A 1 87 ? 26.053 1.228 -9.186 1.00 80.75 87 GLY A C 1
ATOM 665 O O . GLY A 1 87 ? 25.217 1.593 -8.363 1.00 80.75 87 GLY A O 1
ATOM 666 N N . ASN A 1 88 ? 25.682 0.545 -10.274 1.00 87.44 88 ASN A N 1
ATOM 667 C CA . ASN A 1 88 ? 24.290 0.147 -10.491 1.00 87.44 88 ASN A CA 1
ATOM 668 C C . ASN A 1 88 ? 23.862 -0.965 -9.522 1.00 87.44 88 ASN A C 1
ATOM 670 O O . ASN A 1 88 ? 24.575 -1.951 -9.351 1.00 87.44 88 ASN A O 1
ATOM 674 N N . ALA A 1 89 ? 22.667 -0.835 -8.942 1.00 86.00 89 ALA A N 1
ATOM 675 C CA . ALA A 1 89 ? 22.051 -1.888 -8.143 1.00 86.00 89 ALA A CA 1
ATOM 676 C C . ALA A 1 89 ? 21.297 -2.887 -9.028 1.00 86.00 89 ALA A C 1
ATOM 678 O O . ALA A 1 89 ? 20.600 -2.508 -9.976 1.00 86.00 89 ALA A O 1
ATOM 679 N N . VAL A 1 90 ? 21.416 -4.171 -8.701 1.00 90.75 90 VAL A N 1
ATOM 680 C CA . VAL A 1 90 ? 20.720 -5.261 -9.389 1.00 90.75 90 VAL A CA 1
ATOM 681 C C . VAL A 1 90 ? 20.094 -6.215 -8.388 1.00 90.75 90 VAL A C 1
ATOM 683 O O . VAL A 1 90 ? 20.687 -6.527 -7.358 1.00 90.75 90 VAL A O 1
ATOM 686 N N . ALA A 1 91 ? 18.910 -6.723 -8.723 1.00 88.12 91 ALA A N 1
ATOM 687 C CA . ALA A 1 91 ? 18.353 -7.872 -8.028 1.00 88.12 91 ALA A CA 1
ATOM 688 C C . ALA A 1 91 ? 19.057 -9.136 -8.532 1.00 88.12 91 ALA A C 1
ATOM 690 O O . ALA A 1 91 ? 19.144 -9.373 -9.738 1.00 88.12 91 ALA A O 1
ATOM 691 N N . VAL A 1 92 ? 19.559 -9.932 -7.600 1.00 90.62 92 VAL A N 1
ATOM 692 C CA . VAL A 1 92 ? 20.265 -11.191 -7.804 1.00 90.62 92 VAL A CA 1
ATOM 693 C C . VAL A 1 92 ? 19.272 -12.333 -7.648 1.00 90.62 92 VAL A C 1
ATOM 695 O O . VAL A 1 92 ? 18.592 -12.459 -6.632 1.00 90.62 92 VAL A O 1
ATOM 698 N N . GLY A 1 93 ? 19.170 -13.144 -8.693 1.00 90.31 93 GLY A N 1
ATOM 699 C CA . GLY A 1 93 ? 18.448 -14.404 -8.692 1.00 90.31 93 GLY A CA 1
ATOM 700 C C . GLY A 1 93 ? 19.410 -15.567 -8.473 1.00 90.31 93 GLY A C 1
ATOM 701 O O . GLY A 1 93 ? 20.288 -15.535 -7.613 1.00 90.31 93 GLY A O 1
ATOM 702 N N . LYS A 1 94 ? 19.253 -16.616 -9.279 1.00 89.88 94 LYS A N 1
ATOM 703 C CA . LYS A 1 94 ? 20.072 -17.824 -9.179 1.00 89.88 94 LYS A CA 1
ATOM 704 C C . LYS A 1 94 ? 21.517 -17.569 -9.623 1.00 89.88 94 LYS A C 1
ATOM 706 O O . LYS A 1 94 ? 21.754 -16.979 -10.678 1.00 89.88 94 LYS A O 1
ATOM 711 N N . THR A 1 95 ? 22.474 -18.091 -8.859 1.00 92.19 95 THR A N 1
ATOM 712 C CA . THR A 1 95 ? 23.895 -18.135 -9.233 1.00 92.19 95 THR A CA 1
ATOM 713 C C . THR A 1 95 ? 24.280 -19.557 -9.629 1.00 92.19 95 THR A C 1
ATOM 715 O O . THR A 1 95 ? 23.990 -20.512 -8.913 1.00 92.19 95 THR A O 1
ATOM 718 N N . CYS A 1 96 ? 24.927 -19.692 -10.783 1.00 92.88 96 CYS A N 1
ATOM 719 C CA . CYS A 1 96 ? 25.372 -20.946 -11.370 1.00 92.88 96 CYS A CA 1
ATOM 720 C C . CYS A 1 96 ? 26.853 -20.824 -11.753 1.00 92.88 96 CYS A C 1
ATOM 722 O O . CYS A 1 96 ? 27.209 -20.259 -12.790 1.00 92.88 96 CYS A O 1
ATOM 724 N N . GLY A 1 97 ? 27.739 -21.339 -10.898 1.00 92.56 97 GLY A N 1
ATOM 725 C CA . GLY A 1 97 ? 29.184 -21.204 -11.085 1.00 92.56 97 GLY A CA 1
ATOM 726 C C . GLY A 1 97 ? 29.626 -19.738 -11.037 1.00 92.56 97 GLY A C 1
ATOM 727 O O . GLY A 1 97 ? 29.426 -19.068 -10.032 1.00 92.56 97 GLY A O 1
ATOM 728 N N . LYS A 1 98 ? 30.227 -19.242 -12.127 1.00 95.00 98 LYS A N 1
ATOM 729 C CA . LYS A 1 98 ? 30.711 -17.850 -12.254 1.00 95.00 98 LYS A CA 1
ATOM 730 C C . LYS A 1 98 ? 29.661 -16.878 -12.801 1.00 95.00 98 LYS A C 1
ATOM 732 O O . LYS A 1 98 ? 30.002 -15.747 -13.145 1.00 95.00 98 LYS A O 1
ATOM 737 N N . TRP A 1 99 ? 28.422 -17.335 -12.954 1.00 95.19 99 TRP A N 1
ATOM 738 C CA . TRP A 1 99 ? 27.351 -16.570 -13.572 1.00 95.19 99 TRP A CA 1
ATOM 739 C C . TRP A 1 99 ? 26.205 -16.369 -12.602 1.00 95.19 99 TRP A C 1
ATOM 741 O O . TRP A 1 99 ? 25.753 -17.311 -11.956 1.00 95.19 99 TRP A O 1
ATOM 751 N N . THR A 1 100 ? 25.681 -15.153 -12.564 1.00 94.62 100 THR A N 1
ATOM 752 C CA . THR A 1 100 ? 24.522 -14.802 -11.751 1.00 94.62 100 THR A CA 1
ATOM 753 C C . THR A 1 100 ? 23.426 -14.267 -12.651 1.00 94.62 100 THR A C 1
ATOM 755 O O . THR A 1 100 ? 23.665 -13.377 -13.469 1.00 94.62 100 THR A O 1
ATOM 758 N N . TYR A 1 101 ? 22.224 -14.820 -12.516 1.00 94.44 101 TYR A N 1
ATOM 759 C CA . TYR A 1 101 ? 21.047 -14.280 -13.171 1.00 94.44 101 TYR A CA 1
ATOM 760 C C . TYR A 1 101 ? 20.593 -13.042 -12.410 1.00 94.44 101 TYR A C 1
ATOM 762 O O . TYR A 1 101 ? 20.374 -13.101 -11.201 1.00 94.44 101 TYR A O 1
ATOM 770 N N . ILE A 1 102 ? 20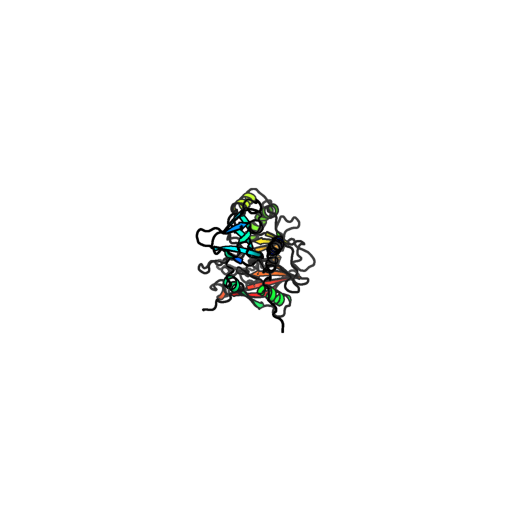.457 -11.922 -13.104 1.00 94.25 102 ILE A N 1
ATOM 771 C CA . ILE A 1 102 ? 20.083 -10.647 -12.505 1.00 94.25 102 ILE A CA 1
ATOM 772 C C . ILE A 1 102 ? 18.832 -10.067 -13.150 1.00 94.25 102 ILE A C 1
ATOM 774 O O . ILE A 1 102 ? 18.483 -10.377 -14.294 1.00 94.25 102 ILE A O 1
ATOM 778 N N . LYS A 1 103 ? 18.197 -9.156 -12.420 1.00 93.00 103 LYS A N 1
ATOM 779 C CA . LYS A 1 103 ? 17.242 -8.189 -12.944 1.00 93.00 103 LYS A CA 1
ATOM 780 C C . LYS A 1 103 ? 17.783 -6.797 -12.666 1.00 93.00 103 LYS A C 1
ATOM 782 O O . LYS A 1 103 ? 17.856 -6.354 -11.523 1.00 93.00 103 LYS A O 1
ATOM 787 N N . TYR A 1 104 ? 18.154 -6.114 -13.737 1.00 92.50 104 TYR A N 1
ATOM 788 C CA . TYR A 1 104 ? 18.518 -4.710 -13.716 1.00 92.50 104 TYR A CA 1
ATOM 789 C C . TYR A 1 104 ? 17.304 -3.856 -14.082 1.00 92.50 104 TYR A C 1
ATOM 791 O O . TYR A 1 104 ? 16.516 -4.203 -14.970 1.00 92.50 104 TYR A O 1
ATOM 799 N N . ARG A 1 105 ? 17.139 -2.723 -13.404 1.00 83.94 105 ARG A N 1
ATOM 800 C CA . ARG A 1 105 ? 16.110 -1.731 -13.713 1.00 83.94 105 ARG A CA 1
ATOM 801 C C . ARG A 1 105 ? 16.806 -0.441 -14.132 1.00 83.94 105 ARG A C 1
ATOM 803 O O . ARG A 1 105 ? 17.191 0.344 -13.278 1.00 83.94 105 ARG A O 1
ATOM 810 N N . GLY A 1 106 ? 16.996 -0.272 -15.439 1.00 82.06 106 GLY A N 1
ATOM 811 C CA . GLY A 1 106 ? 17.503 0.978 -16.004 1.00 82.06 106 GLY A CA 1
ATOM 812 C C . GLY A 1 106 ? 16.378 1.985 -16.240 1.00 82.06 106 GLY A C 1
ATOM 813 O O . GLY A 1 106 ? 15.200 1.633 -16.154 1.00 82.06 106 GLY A O 1
ATOM 814 N N . ASP A 1 107 ? 16.744 3.211 -16.611 1.00 72.31 107 ASP A N 1
ATOM 815 C CA . ASP A 1 107 ? 15.821 4.356 -16.701 1.00 72.31 107 ASP A CA 1
ATOM 816 C C . ASP A 1 107 ? 14.634 4.134 -17.647 1.00 72.31 107 ASP A C 1
ATOM 818 O O . ASP A 1 107 ? 13.536 4.611 -17.386 1.00 72.31 107 ASP A O 1
ATOM 822 N N . LYS A 1 108 ? 14.851 3.399 -18.748 1.00 82.31 108 LYS A N 1
ATOM 823 C CA . LYS A 1 108 ? 13.843 3.175 -19.803 1.00 82.31 108 LYS A CA 1
ATOM 824 C C . LYS A 1 108 ? 13.219 1.781 -19.792 1.00 82.31 108 LYS A C 1
ATOM 826 O O . LYS A 1 108 ? 12.157 1.582 -20.373 1.00 82.31 108 LYS A O 1
ATOM 831 N N . LYS A 1 109 ? 13.912 0.781 -19.239 1.00 89.06 109 LYS A N 1
ATOM 832 C CA . LYS A 1 109 ? 13.467 -0.620 -19.269 1.00 89.06 109 LYS A CA 1
ATOM 833 C C . LYS A 1 109 ? 14.121 -1.453 -18.176 1.00 89.06 109 LYS A C 1
ATOM 835 O O . LYS A 1 109 ? 15.295 -1.272 -17.848 1.00 89.06 109 LYS A O 1
ATOM 840 N N . SER A 1 110 ? 13.384 -2.445 -17.682 1.00 87.12 110 SER A N 1
ATOM 841 C CA . SER A 1 110 ? 13.979 -3.533 -16.908 1.00 87.12 110 SER A CA 1
ATOM 842 C C . SER A 1 110 ? 14.565 -4.579 -17.853 1.00 87.12 110 SER A C 1
ATOM 844 O O . SER A 1 110 ? 13.953 -4.927 -18.860 1.00 87.12 110 SER A O 1
ATOM 846 N N . THR A 1 111 ? 15.766 -5.060 -17.543 1.00 93.94 111 THR A N 1
ATOM 847 C CA . THR A 1 111 ? 16.455 -6.090 -18.319 1.00 93.94 111 THR A CA 1
ATOM 848 C C . THR A 1 111 ? 16.886 -7.220 -17.399 1.00 93.94 111 THR A C 1
ATOM 850 O O . THR A 1 111 ? 17.446 -6.976 -16.332 1.00 93.94 111 THR A O 1
ATOM 853 N N . THR A 1 112 ? 16.630 -8.456 -17.812 1.00 94.19 112 THR A N 1
ATOM 854 C CA . THR A 1 112 ? 17.090 -9.658 -17.117 1.00 94.19 112 THR A CA 1
ATOM 855 C C . THR A 1 112 ? 18.102 -10.416 -17.960 1.00 94.19 112 THR A C 1
ATOM 857 O O . THR A 1 112 ? 18.093 -10.343 -19.194 1.00 94.19 112 THR A O 1
ATOM 860 N N . GLY A 1 113 ? 18.972 -11.157 -17.287 1.00 94.38 113 GLY A N 1
ATOM 861 C CA . GLY A 1 113 ? 19.941 -12.026 -17.936 1.00 94.38 113 GLY A CA 1
ATOM 862 C C . GLY A 1 113 ? 21.083 -12.408 -17.014 1.00 94.38 113 GLY A C 1
ATOM 863 O O . GLY A 1 113 ? 21.094 -12.069 -15.835 1.00 94.38 113 GLY A O 1
ATOM 864 N N . TRP A 1 114 ? 22.041 -13.134 -17.566 1.00 95.25 114 TRP A N 1
ATOM 865 C CA . TRP A 1 114 ? 23.219 -13.613 -16.865 1.00 95.25 114 TRP A CA 1
ATOM 866 C C . TRP A 1 114 ? 24.350 -12.599 -16.964 1.00 95.25 114 TRP A C 1
ATOM 868 O O . TRP A 1 114 ? 24.630 -12.078 -18.042 1.00 95.25 114 TRP A O 1
ATOM 878 N N . VAL A 1 115 ? 25.020 -12.354 -15.846 1.00 95.94 115 VAL A N 1
ATOM 879 C CA . VAL A 1 115 ? 26.242 -11.547 -15.767 1.00 95.94 115 VAL A CA 1
ATOM 880 C C . VAL A 1 115 ? 27.336 -12.333 -15.056 1.00 95.94 115 VAL A C 1
ATOM 882 O O . VAL A 1 115 ? 27.043 -13.291 -14.335 1.00 95.94 115 VAL A O 1
ATOM 885 N N . SER A 1 116 ? 28.595 -11.931 -15.240 1.00 96.12 116 SER A N 1
ATOM 886 C CA . SER A 1 116 ? 29.697 -12.493 -14.454 1.00 96.12 116 SER A CA 1
ATOM 887 C C . SER A 1 116 ? 29.520 -12.129 -12.981 1.00 96.12 116 SER A C 1
ATOM 889 O O . SER A 1 116 ? 29.460 -10.945 -12.642 1.00 96.12 116 SER A O 1
ATOM 891 N N . SER A 1 117 ? 29.496 -13.129 -12.100 1.00 95.69 117 SER A N 1
ATOM 892 C CA . SER A 1 117 ? 29.375 -12.932 -10.650 1.00 95.69 117 SER A CA 1
ATOM 893 C C . SER A 1 117 ? 30.536 -12.117 -10.077 1.00 95.69 117 SER A C 1
ATOM 895 O O . SER A 1 117 ? 30.358 -11.424 -9.088 1.00 95.69 117 SER A O 1
ATOM 897 N N . SER A 1 118 ? 31.712 -12.142 -10.716 1.00 95.81 118 SER A N 1
ATOM 898 C CA . SER A 1 118 ? 32.880 -11.358 -10.287 1.00 95.81 118 SER A CA 1
ATOM 899 C C . SER A 1 118 ? 32.697 -9.846 -10.436 1.00 95.81 118 SER A C 1
ATOM 901 O O . SER A 1 118 ? 33.444 -9.090 -9.830 1.00 95.81 118 SER A O 1
ATOM 903 N N . GLY A 1 119 ? 31.749 -9.406 -11.271 1.00 94.50 119 GLY A N 1
ATOM 904 C CA . GLY A 1 119 ? 31.392 -7.994 -11.417 1.00 94.50 119 GLY A CA 1
ATOM 905 C C . GLY A 1 119 ? 30.305 -7.548 -10.442 1.00 94.50 119 GLY A C 1
ATOM 906 O O . GLY A 1 119 ? 29.848 -6.411 -10.532 1.00 94.50 119 GLY A O 1
ATOM 907 N N . LEU A 1 120 ? 29.851 -8.438 -9.554 1.00 94.19 120 LEU A N 1
ATOM 908 C CA . LEU A 1 120 ? 28.842 -8.159 -8.544 1.00 94.19 120 LEU A CA 1
ATOM 909 C C . LEU A 1 120 ? 29.490 -8.174 -7.164 1.00 94.19 120 LEU A C 1
ATOM 911 O O . LEU A 1 120 ? 30.097 -9.160 -6.753 1.00 94.19 120 LEU A O 1
ATOM 915 N N . TYR A 1 121 ? 29.306 -7.087 -6.431 1.00 91.25 121 TYR A N 1
ATOM 916 C CA . TYR A 1 121 ? 29.662 -6.993 -5.032 1.00 91.25 121 TYR A CA 1
ATOM 917 C C . TYR A 1 121 ? 28.402 -7.150 -4.188 1.00 91.25 121 TYR A C 1
ATOM 919 O O . TYR A 1 121 ? 27.560 -6.251 -4.086 1.00 91.25 121 TYR A O 1
ATOM 927 N N . SER A 1 122 ? 28.264 -8.332 -3.595 1.00 78.12 122 SER A N 1
ATOM 928 C CA . SER A 1 122 ? 27.324 -8.572 -2.506 1.00 78.12 122 SER A CA 1
ATOM 929 C C . SER A 1 122 ? 27.976 -8.067 -1.227 1.00 78.12 122 SER A C 1
ATOM 931 O O . SER A 1 122 ? 28.653 -8.824 -0.535 1.00 78.12 122 SER A O 1
ATOM 933 N N . SER A 1 123 ? 27.837 -6.770 -0.947 1.00 62.00 123 SER A N 1
ATOM 934 C CA . SER A 1 123 ? 28.331 -6.221 0.314 1.00 62.00 123 SER A CA 1
ATOM 935 C C . SER A 1 123 ? 27.620 -6.920 1.478 1.00 62.00 123 SER A C 1
ATOM 937 O O . SER A 1 123 ? 26.384 -6.902 1.522 1.00 62.00 123 SER A O 1
ATOM 939 N N . PRO A 1 124 ? 28.359 -7.498 2.439 1.00 58.34 124 PRO A N 1
ATOM 940 C CA . PRO A 1 124 ? 27.782 -7.922 3.706 1.00 58.34 124 PRO A CA 1
ATOM 941 C C . PRO A 1 124 ? 27.103 -6.756 4.430 1.00 58.34 124 PRO A C 1
ATOM 943 O O . PRO A 1 124 ? 26.138 -6.994 5.138 1.00 58.34 124 PRO A O 1
ATOM 946 N N . ASP A 1 125 ? 27.522 -5.507 4.202 1.00 49.59 125 ASP A N 1
ATOM 947 C CA . ASP A 1 125 ? 26.904 -4.315 4.796 1.00 49.59 125 ASP A CA 1
ATOM 948 C C . ASP A 1 125 ? 25.580 -3.955 4.123 1.00 49.59 125 ASP A C 1
ATOM 950 O O . ASP A 1 125 ? 24.632 -3.583 4.806 1.00 49.59 125 ASP A O 1
ATOM 954 N N . LEU A 1 126 ? 25.432 -4.224 2.819 1.00 50.06 126 LEU A N 1
ATOM 955 C CA . LEU A 1 126 ? 24.112 -4.227 2.172 1.00 50.06 126 LEU A CA 1
ATOM 956 C C . LEU A 1 126 ? 23.222 -5.372 2.667 1.00 50.06 126 LEU A C 1
ATOM 958 O O . LEU A 1 126 ? 22.023 -5.330 2.396 1.00 50.06 126 LEU A O 1
ATOM 962 N N . GLN A 1 127 ? 23.789 -6.376 3.357 1.00 49.62 127 GLN A N 1
ATOM 963 C CA . GLN A 1 127 ? 23.063 -7.373 4.152 1.00 49.62 127 GLN A CA 1
ATOM 964 C C . GLN A 1 127 ? 22.855 -6.971 5.622 1.00 49.62 127 GLN A C 1
ATOM 966 O O . GLN A 1 127 ? 21.837 -7.318 6.210 1.00 49.62 127 GLN A O 1
ATOM 971 N N . ARG A 1 128 ? 23.766 -6.201 6.218 1.00 44.41 128 ARG A N 1
ATOM 972 C CA . ARG A 1 128 ? 23.719 -5.760 7.620 1.00 44.41 128 ARG A CA 1
ATOM 973 C C . ARG A 1 128 ? 22.739 -4.610 7.833 1.00 44.41 128 ARG A C 1
ATOM 975 O O . ARG A 1 128 ? 22.023 -4.603 8.826 1.00 44.41 128 ARG A O 1
ATOM 982 N N . ASP A 1 129 ? 22.600 -3.746 6.833 1.00 49.34 129 ASP A N 1
ATOM 983 C CA . ASP A 1 129 ? 21.546 -2.733 6.750 1.00 49.34 129 ASP A CA 1
ATOM 984 C C . ASP A 1 129 ? 20.142 -3.332 6.529 1.00 49.34 129 ASP A C 1
ATOM 986 O O . ASP A 1 129 ? 19.153 -2.590 6.466 1.00 49.34 129 ASP A O 1
ATOM 990 N N . GLN A 1 130 ? 20.015 -4.661 6.375 1.00 49.28 130 GLN A N 1
ATOM 991 C CA . GLN A 1 130 ? 18.752 -5.267 5.950 1.00 49.28 130 GLN A CA 1
ATOM 992 C C . GLN A 1 130 ? 17.671 -5.319 7.027 1.00 49.28 130 GLN A C 1
ATOM 994 O O . GLN A 1 130 ? 16.497 -5.424 6.686 1.00 49.28 130 GLN A O 1
ATOM 999 N N . ASN A 1 131 ? 18.040 -5.143 8.296 1.00 54.28 131 ASN A N 1
ATOM 1000 C CA . ASN A 1 131 ? 17.101 -5.009 9.412 1.00 54.28 131 ASN A CA 1
ATOM 1001 C C . ASN A 1 131 ? 17.204 -3.633 10.076 1.00 54.28 131 ASN A C 1
ATOM 1003 O O . ASN A 1 131 ? 17.028 -3.499 11.282 1.00 54.28 131 ASN A O 1
ATOM 1007 N N . ASN A 1 132 ? 17.438 -2.584 9.283 1.00 68.38 132 ASN A N 1
ATOM 1008 C CA . ASN A 1 132 ? 17.466 -1.215 9.797 1.00 68.38 132 ASN A CA 1
ATOM 1009 C C . ASN A 1 132 ? 16.158 -0.774 10.460 1.00 68.38 132 ASN A C 1
ATOM 1011 O O . ASN A 1 132 ? 16.146 0.269 11.104 1.00 68.38 132 ASN A O 1
ATOM 1015 N N . TYR A 1 133 ? 15.077 -1.543 10.330 1.00 77.12 133 TYR A N 1
ATOM 1016 C CA . TYR A 1 133 ? 13.815 -1.286 11.002 1.00 77.12 133 TYR A CA 1
ATOM 1017 C C . TYR A 1 133 ? 13.390 -2.506 11.802 1.00 77.12 133 TYR A C 1
ATOM 1019 O O . TYR A 1 133 ? 13.283 -3.608 11.267 1.00 77.12 133 TYR A O 1
ATOM 1027 N N . TYR A 1 134 ? 13.080 -2.283 13.071 1.00 86.12 134 TYR A N 1
ATOM 1028 C CA . TYR A 1 134 ? 12.344 -3.241 13.876 1.00 86.12 134 TYR A CA 1
ATOM 1029 C C . TYR A 1 134 ? 11.093 -2.576 14.430 1.00 86.12 134 TYR A C 1
ATOM 1031 O O . TYR A 1 134 ? 11.040 -1.370 14.666 1.00 86.12 134 TYR A O 1
ATOM 1039 N N . PHE A 1 135 ? 10.070 -3.384 14.633 1.00 91.12 135 PHE A N 1
ATOM 1040 C CA . PHE A 1 135 ? 8.807 -2.967 15.197 1.00 91.12 135 PHE A CA 1
ATOM 1041 C C . PHE A 1 135 ? 8.732 -3.409 16.649 1.00 91.12 135 PHE A C 1
ATOM 1043 O O . PHE A 1 135 ? 9.108 -4.534 16.998 1.00 91.12 135 PHE A O 1
ATOM 1050 N N . ALA A 1 136 ? 8.202 -2.531 17.491 1.00 93.75 136 ALA A N 1
ATOM 1051 C CA . ALA A 1 136 ? 7.863 -2.825 18.872 1.00 93.75 136 ALA A CA 1
ATOM 1052 C C . ALA A 1 136 ? 6.353 -2.678 19.068 1.00 93.75 136 ALA A C 1
ATOM 1054 O O . ALA A 1 136 ? 5.786 -1.635 18.761 1.00 93.75 136 ALA A O 1
ATOM 1055 N N . LEU A 1 137 ? 5.697 -3.714 19.596 1.00 96.44 137 LEU A N 1
ATOM 1056 C CA . LEU A 1 137 ? 4.269 -3.670 19.912 1.00 96.44 137 LEU A CA 1
ATOM 1057 C C . LEU A 1 137 ? 4.025 -2.777 21.137 1.00 96.44 137 LEU A C 1
ATOM 1059 O O . LEU A 1 137 ? 4.440 -3.117 22.249 1.00 96.44 137 LEU A O 1
ATOM 1063 N N . THR A 1 138 ? 3.328 -1.661 20.936 1.00 95.88 138 THR A N 1
ATOM 1064 C CA . THR A 1 138 ? 2.995 -0.680 21.981 1.00 95.88 138 THR A CA 1
ATOM 1065 C C . THR A 1 138 ? 1.557 -0.825 22.483 1.00 95.88 138 THR A C 1
ATOM 1067 O O . THR A 1 138 ? 1.284 -0.518 23.642 1.00 95.88 138 THR A O 1
ATOM 1070 N N . ARG A 1 139 ? 0.646 -1.372 21.665 1.00 96.44 139 ARG A N 1
ATOM 1071 C CA . ARG A 1 139 ? -0.750 -1.674 22.034 1.00 96.44 139 ARG A CA 1
ATOM 1072 C C . ARG A 1 139 ? -1.177 -3.033 21.490 1.00 96.44 139 ARG A C 1
ATOM 1074 O O . ARG A 1 139 ? -0.837 -3.360 20.363 1.00 96.44 139 ARG A O 1
ATOM 1081 N N . GLY A 1 140 ? -1.973 -3.781 22.260 1.00 97.56 140 GLY A N 1
ATOM 1082 C CA . GLY A 1 140 ? -2.572 -5.051 21.816 1.00 97.56 140 GLY A CA 1
ATOM 1083 C C . GLY A 1 140 ? -1.819 -6.317 22.244 1.00 97.56 140 GLY A C 1
ATOM 1084 O O . GLY A 1 140 ? -2.057 -7.385 21.688 1.00 97.56 140 GLY A O 1
ATOM 1085 N N . ARG A 1 141 ? -0.914 -6.230 23.232 1.00 97.50 141 ARG A N 1
ATOM 1086 C CA . ARG A 1 141 ? -0.152 -7.385 23.749 1.00 97.50 141 ARG A CA 1
ATOM 1087 C C . ARG A 1 141 ? -1.072 -8.537 24.167 1.00 97.50 141 ARG A C 1
ATOM 1089 O O . ARG A 1 141 ? -2.054 -8.311 24.870 1.00 97.50 141 ARG A O 1
ATOM 1096 N N . GLY A 1 142 ? -0.726 -9.759 23.758 1.00 97.12 142 GLY A N 1
ATOM 1097 C CA . GLY A 1 142 ? -1.509 -10.965 24.041 1.00 97.12 142 GLY A CA 1
ATOM 1098 C C . GLY A 1 142 ? -2.719 -11.151 23.121 1.00 97.12 142 GLY A C 1
ATOM 1099 O O . GLY A 1 142 ? -3.416 -12.159 23.223 1.00 97.12 142 GLY A O 1
ATOM 1100 N N . THR A 1 143 ? -2.977 -10.210 22.207 1.00 98.38 143 THR A N 1
ATOM 1101 C CA . THR A 1 143 ? -3.974 -10.386 21.150 1.00 98.38 143 THR A CA 1
ATOM 1102 C C . THR A 1 143 ? -3.326 -11.164 19.998 1.00 98.38 143 THR A C 1
ATOM 1104 O O . THR A 1 143 ? -2.368 -10.659 19.408 1.00 98.38 143 THR A O 1
ATOM 1107 N N . PRO A 1 144 ? -3.844 -12.347 19.601 1.00 98.12 144 PRO A N 1
ATOM 1108 C CA . PRO A 1 144 ? -3.151 -13.237 18.663 1.00 98.12 144 PRO A CA 1
ATOM 1109 C C . PRO A 1 144 ? -2.754 -12.603 17.324 1.00 98.12 144 PRO A C 1
ATOM 1111 O O . PRO A 1 144 ? -1.646 -12.838 16.844 1.00 98.12 144 PRO A O 1
ATOM 1114 N N . VAL A 1 145 ? -3.627 -11.782 16.727 1.00 97.81 145 VAL A N 1
ATOM 1115 C CA . VAL A 1 145 ? -3.306 -11.075 15.475 1.00 97.81 145 VAL A CA 1
ATOM 1116 C C . VAL A 1 145 ? -2.187 -10.055 15.680 1.00 97.81 145 VAL A C 1
ATOM 1118 O O . VAL A 1 145 ? -1.330 -9.924 14.812 1.00 97.81 145 VAL A O 1
ATOM 1121 N N . CYS A 1 146 ? -2.131 -9.390 16.839 1.00 98.38 146 CYS A N 1
ATOM 1122 C CA . CYS A 1 146 ? -1.124 -8.373 17.097 1.00 98.38 146 CYS A CA 1
ATOM 1123 C C . CYS A 1 146 ? 0.278 -8.979 17.234 1.00 98.38 146 CYS A C 1
ATOM 1125 O O . CYS A 1 146 ? 1.234 -8.474 16.639 1.00 98.38 146 CYS A O 1
ATOM 1127 N N . ASP A 1 147 ? 0.388 -10.090 17.965 1.00 97.81 147 ASP A N 1
ATOM 1128 C CA . ASP A 1 147 ? 1.650 -10.810 18.158 1.00 97.81 147 ASP A CA 1
ATOM 1129 C C . ASP A 1 147 ? 2.116 -11.486 16.854 1.00 97.81 147 ASP A C 1
ATOM 1131 O O . ASP A 1 147 ? 3.298 -11.443 16.501 1.00 97.81 147 ASP A O 1
ATOM 1135 N N . ALA A 1 148 ? 1.185 -12.067 16.086 1.00 97.06 148 ALA A N 1
ATOM 1136 C CA . ALA A 1 148 ? 1.491 -12.657 14.785 1.00 97.06 148 ALA A CA 1
ATOM 1137 C C . ALA A 1 148 ? 1.941 -11.595 13.770 1.00 97.06 148 ALA A C 1
ATOM 1139 O O . ALA A 1 148 ? 2.917 -11.808 13.047 1.00 97.06 148 ALA A O 1
ATOM 1140 N N . PHE A 1 149 ? 1.268 -10.444 13.731 1.00 96.50 149 PHE A N 1
ATOM 1141 C CA . PHE A 1 149 ? 1.632 -9.357 12.828 1.00 96.50 149 PHE A CA 1
ATOM 1142 C C . PHE A 1 149 ? 2.974 -8.731 13.218 1.00 96.50 149 PHE A C 1
ATOM 1144 O O . PHE A 1 149 ? 3.793 -8.517 12.332 1.00 96.50 149 PHE A O 1
ATOM 1151 N N . LEU A 1 150 ? 3.281 -8.582 14.518 1.00 95.38 150 LEU A N 1
ATOM 1152 C CA . LEU A 1 150 ? 4.623 -8.193 14.984 1.00 95.38 150 LEU A CA 1
ATOM 1153 C C . LEU A 1 150 ? 5.699 -9.128 14.425 1.00 95.38 150 LEU A C 1
ATOM 1155 O O . LEU A 1 150 ? 6.710 -8.682 13.885 1.00 95.38 150 LEU A O 1
ATOM 1159 N N . LYS A 1 151 ? 5.476 -10.440 14.564 1.00 94.12 151 LYS A N 1
ATOM 1160 C CA . LYS A 1 151 ? 6.404 -11.466 14.085 1.00 94.12 151 LYS A CA 1
ATOM 1161 C C . LYS A 1 151 ? 6.598 -11.383 12.574 1.00 94.12 151 LYS A C 1
ATOM 1163 O O . LYS A 1 151 ? 7.717 -11.568 12.109 1.00 94.12 151 LYS A O 1
ATOM 1168 N N . ARG A 1 152 ? 5.530 -11.115 11.817 1.00 92.50 152 ARG A N 1
ATOM 1169 C CA . ARG A 1 152 ? 5.604 -10.928 10.364 1.00 92.50 152 ARG A CA 1
ATOM 1170 C C . ARG A 1 152 ? 6.400 -9.675 10.018 1.00 92.50 152 ARG A C 1
ATOM 1172 O O . ARG A 1 152 ? 7.384 -9.797 9.306 1.00 92.50 152 ARG A O 1
ATOM 1179 N N . LEU A 1 153 ? 6.053 -8.523 10.594 1.00 91.06 153 LEU A N 1
ATOM 1180 C CA . LEU A 1 153 ? 6.769 -7.261 10.389 1.00 91.06 153 LEU A CA 1
ATOM 1181 C C . LEU A 1 153 ? 8.274 -7.414 10.658 1.00 91.06 153 LEU A C 1
ATOM 1183 O O . LEU A 1 153 ? 9.079 -7.062 9.811 1.00 91.06 153 LEU A O 1
ATOM 1187 N N . ASN A 1 154 ? 8.661 -8.029 11.776 1.00 89.25 154 ASN A N 1
ATOM 1188 C CA . ASN A 1 154 ? 10.074 -8.217 12.132 1.00 89.25 154 ASN A CA 1
ATOM 1189 C C . ASN A 1 154 ? 10.797 -9.327 11.347 1.00 89.25 154 ASN A C 1
ATOM 1191 O O . ASN A 1 154 ? 12.009 -9.476 11.480 1.00 89.25 154 ASN A O 1
ATOM 1195 N N . LYS A 1 155 ? 10.075 -10.132 10.561 1.00 85.81 155 LYS A N 1
ATOM 1196 C CA . LYS A 1 155 ? 10.651 -11.127 9.641 1.00 85.81 155 LYS A CA 1
ATOM 1197 C C . LYS A 1 155 ? 10.757 -10.582 8.216 1.00 85.81 155 LYS A C 1
ATOM 1199 O O . LYS A 1 155 ? 11.560 -11.076 7.426 1.00 85.81 155 LYS A O 1
ATOM 1204 N N . THR A 1 156 ? 9.926 -9.603 7.882 1.00 83.31 156 THR A N 1
ATOM 1205 C CA . THR A 1 156 ? 9.892 -8.985 6.567 1.00 83.31 156 THR A CA 1
ATOM 1206 C C . THR A 1 156 ? 11.111 -8.102 6.352 1.00 83.31 156 THR A C 1
ATOM 1208 O O . THR A 1 156 ? 11.420 -7.224 7.152 1.00 83.31 156 THR A O 1
ATOM 1211 N N . TYR A 1 157 ? 11.764 -8.299 5.210 1.00 76.75 157 TYR A N 1
ATOM 1212 C CA . TYR A 1 157 ? 12.806 -7.400 4.747 1.00 76.75 157 TYR A CA 1
ATOM 1213 C C . TYR A 1 157 ? 12.197 -6.108 4.195 1.00 76.75 157 TYR A C 1
ATOM 1215 O O . TYR A 1 157 ? 11.382 -6.142 3.269 1.00 76.75 157 TYR A O 1
ATOM 1223 N N . PHE A 1 158 ? 12.647 -4.972 4.723 1.00 73.56 158 PHE A N 1
ATOM 1224 C CA . PHE A 1 158 ? 12.242 -3.651 4.265 1.00 73.56 158 PHE A CA 1
ATOM 1225 C C . PHE A 1 158 ? 13.460 -2.883 3.756 1.00 73.56 158 PHE A C 1
ATOM 1227 O O . PHE A 1 158 ? 14.267 -2.378 4.531 1.00 73.56 158 PHE A O 1
ATOM 1234 N N . GLN A 1 159 ? 13.585 -2.780 2.431 1.00 60.44 159 GLN A N 1
ATOM 1235 C CA . GLN A 1 159 ? 14.661 -2.012 1.789 1.00 60.44 159 GLN A CA 1
ATOM 1236 C C . GLN A 1 159 ? 14.620 -0.521 2.176 1.00 60.44 159 GLN A C 1
ATOM 1238 O O . GLN A 1 159 ? 15.643 0.157 2.262 1.00 60.44 159 GLN A O 1
ATOM 1243 N N . TYR A 1 160 ? 13.419 -0.022 2.429 1.00 68.25 160 TYR A N 1
ATOM 1244 C CA . TYR A 1 160 ? 13.112 1.349 2.801 1.00 68.25 160 TYR A CA 1
ATOM 1245 C C . TYR A 1 160 ? 12.097 1.314 3.935 1.00 68.25 160 TYR A C 1
ATOM 1247 O O . TYR A 1 160 ? 11.481 0.263 4.131 1.00 68.25 160 TYR A O 1
ATOM 1255 N N . PRO A 1 161 ? 11.888 2.419 4.671 1.00 68.88 161 PRO A N 1
ATOM 1256 C CA . PRO A 1 161 ? 10.881 2.426 5.710 1.00 68.88 161 PRO A CA 1
ATOM 1257 C C . PRO A 1 161 ? 9.546 1.851 5.204 1.00 68.88 161 PRO A C 1
ATOM 1259 O O . PRO A 1 161 ? 9.103 2.206 4.105 1.00 68.88 161 PRO A O 1
ATOM 1262 N N . PRO A 1 162 ? 8.912 0.968 5.986 1.00 68.75 162 PRO A N 1
ATOM 1263 C CA . PRO A 1 162 ? 7.801 0.114 5.569 1.00 68.75 162 PRO A CA 1
ATOM 1264 C C . PRO A 1 162 ? 6.472 0.866 5.457 1.00 68.75 162 PRO A C 1
ATOM 1266 O O . PRO A 1 162 ? 5.434 0.352 5.853 1.00 68.75 162 PRO A O 1
ATOM 1269 N N . TYR A 1 163 ? 6.487 2.110 4.983 1.00 73.81 163 TYR A N 1
ATOM 1270 C CA . TYR A 1 163 ? 5.339 2.997 5.094 1.00 73.81 163 TYR A CA 1
ATOM 1271 C C . TYR A 1 163 ? 4.143 2.513 4.281 1.00 73.81 163 TYR A C 1
ATOM 1273 O O . TYR A 1 163 ? 3.023 2.770 4.695 1.00 73.81 163 TYR A O 1
ATOM 1281 N N . CYS A 1 164 ? 4.349 1.778 3.193 1.00 76.50 164 CYS A N 1
ATOM 1282 C CA . CYS A 1 164 ? 3.285 1.242 2.352 1.00 76.50 164 CYS A CA 1
ATOM 1283 C C . CYS A 1 164 ? 3.694 -0.085 1.716 1.00 76.50 164 CYS A C 1
ATOM 1285 O O . CYS A 1 164 ? 4.881 -0.404 1.612 1.00 76.50 164 CYS A O 1
ATOM 1287 N N . GLY A 1 165 ? 2.693 -0.839 1.262 1.00 75.25 165 GLY A N 1
ATOM 1288 C CA . GLY A 1 165 ? 2.896 -2.107 0.580 1.00 75.25 165 GLY A CA 1
ATOM 1289 C C . GLY A 1 165 ? 3.441 -3.177 1.515 1.00 75.25 165 GLY A C 1
ATOM 1290 O O . GLY A 1 165 ? 4.294 -3.956 1.089 1.00 75.25 165 GLY A O 1
ATOM 1291 N N . ILE A 1 166 ? 2.978 -3.209 2.774 1.00 81.12 166 ILE A N 1
ATOM 1292 C CA . ILE A 1 166 ? 3.390 -4.225 3.749 1.00 81.12 166 ILE A CA 1
ATOM 1293 C C . ILE A 1 166 ? 3.180 -5.611 3.112 1.00 81.12 166 ILE A C 1
ATOM 1295 O O . ILE A 1 166 ? 2.043 -5.960 2.784 1.00 81.12 166 ILE A O 1
ATOM 1299 N N . PRO A 1 167 ? 4.249 -6.405 2.905 1.00 72.06 167 PRO A N 1
ATOM 1300 C CA . PRO A 1 167 ? 4.181 -7.633 2.126 1.00 72.06 167 PRO A CA 1
ATOM 1301 C C . PRO A 1 167 ? 3.130 -8.600 2.645 1.00 72.06 167 PRO A C 1
ATOM 1303 O O . PRO A 1 167 ? 3.177 -8.987 3.811 1.00 72.06 167 PRO A O 1
ATOM 1306 N N . GLU A 1 168 ? 2.202 -8.984 1.769 1.00 81.50 168 GLU A N 1
ATOM 1307 C CA . GLU A 1 168 ? 1.178 -10.014 1.959 1.00 81.50 168 GLU A CA 1
ATOM 1308 C C . GLU A 1 168 ? 1.769 -11.409 1.728 1.00 81.50 168 GLU A C 1
ATOM 1310 O O . GLU A 1 168 ? 1.783 -11.922 0.608 1.00 81.50 168 GLU A O 1
ATOM 1315 N N . ASP A 1 169 ? 2.276 -12.017 2.802 1.00 84.38 169 ASP A N 1
ATOM 1316 C CA . ASP A 1 169 ? 2.698 -13.417 2.822 1.00 84.38 169 ASP A CA 1
ATOM 1317 C C . ASP A 1 169 ? 2.029 -14.214 3.952 1.00 84.38 169 ASP A C 1
ATOM 1319 O O . ASP A 1 169 ? 1.466 -13.664 4.905 1.00 84.38 169 ASP A O 1
ATOM 1323 N N . ASP A 1 170 ? 2.073 -15.533 3.796 1.00 89.75 170 ASP A N 1
ATOM 1324 C CA . ASP A 1 170 ? 1.551 -16.562 4.695 1.00 89.75 170 ASP A CA 1
ATOM 1325 C C . ASP A 1 170 ? 2.664 -17.199 5.549 1.00 89.75 170 ASP A C 1
ATOM 1327 O O . ASP A 1 170 ? 2.495 -18.254 6.161 1.00 89.75 170 ASP A O 1
ATOM 1331 N N . SER A 1 171 ? 3.826 -16.543 5.643 1.00 88.31 171 SER A N 1
ATOM 1332 C CA . SER A 1 171 ? 5.017 -17.109 6.277 1.00 88.31 171 SER A CA 1
ATOM 1333 C C . SER A 1 171 ? 4.951 -17.135 7.814 1.00 88.31 171 SER A C 1
ATOM 1335 O O . SER A 1 171 ? 5.865 -17.648 8.478 1.00 88.31 171 SER A O 1
ATOM 1337 N N . VAL A 1 172 ? 3.881 -16.572 8.386 1.00 93.19 172 VAL A N 1
ATOM 1338 C CA . VAL A 1 172 ? 3.512 -16.628 9.802 1.00 93.19 172 VAL A CA 1
ATOM 1339 C C . VAL A 1 172 ? 2.119 -17.249 9.922 1.00 93.19 172 VAL A C 1
ATOM 1341 O O . VAL A 1 172 ? 1.170 -16.801 9.284 1.00 93.19 172 VAL A O 1
ATOM 1344 N N . SER A 1 173 ? 1.997 -18.270 10.774 1.00 96.88 173 SER A N 1
ATOM 1345 C CA . SER A 1 173 ? 0.754 -19.031 10.950 1.00 96.88 173 SER A CA 1
ATOM 1346 C C . SER A 1 173 ? -0.449 -18.140 11.269 1.00 96.88 173 SER A C 1
ATOM 1348 O O . SER A 1 173 ? -0.375 -17.240 12.111 1.00 96.88 173 SER A O 1
ATOM 1350 N N . GLY A 1 174 ? -1.564 -18.433 10.602 1.00 96.94 174 GLY A N 1
ATOM 1351 C CA . GLY A 1 174 ? -2.821 -17.706 10.704 1.00 96.94 174 GLY A CA 1
ATOM 1352 C C . GLY A 1 174 ? -3.008 -16.636 9.632 1.00 96.94 174 GLY A C 1
ATOM 1353 O O . GLY A 1 174 ? -4.150 -16.281 9.381 1.00 96.94 174 GLY A O 1
ATOM 1354 N N . PHE A 1 175 ? -1.961 -16.142 8.966 1.00 97.25 175 PHE A N 1
ATOM 1355 C CA . PHE A 1 175 ? -2.159 -15.240 7.828 1.00 97.25 175 PHE A CA 1
ATOM 1356 C C . PHE A 1 175 ? -2.579 -15.999 6.574 1.00 97.25 175 PHE A C 1
ATOM 1358 O O . PHE A 1 175 ? -2.046 -17.068 6.282 1.00 97.25 175 PHE A O 1
ATOM 1365 N N . LEU A 1 176 ? -3.498 -15.402 5.818 1.00 95.88 176 LEU A N 1
ATOM 1366 C CA . LEU A 1 176 ? -3.813 -15.817 4.459 1.00 95.88 176 LEU A CA 1
ATOM 1367 C C . LEU A 1 176 ? -3.298 -14.755 3.491 1.00 95.88 176 LEU A C 1
ATOM 1369 O O . LEU A 1 176 ? -3.580 -13.564 3.653 1.00 95.88 176 LEU A O 1
ATOM 1373 N N . LYS A 1 177 ? -2.563 -15.192 2.469 1.00 94.56 177 LYS A N 1
ATOM 1374 C CA . LYS A 1 177 ? -2.159 -14.324 1.368 1.00 94.56 177 LYS A CA 1
ATOM 1375 C C . LYS A 1 177 ? -3.386 -13.944 0.542 1.00 94.56 177 LYS A C 1
ATOM 1377 O O . LYS A 1 177 ? -4.054 -14.820 -0.005 1.00 94.56 177 LYS A O 1
ATOM 1382 N N . LEU A 1 178 ? -3.668 -12.647 0.443 1.00 95.12 178 LEU A N 1
ATOM 1383 C CA . LEU A 1 178 ? -4.709 -12.145 -0.446 1.00 95.12 178 LEU A CA 1
ATOM 1384 C C . LEU A 1 178 ? -4.158 -12.046 -1.872 1.00 95.12 178 LEU A C 1
ATOM 1386 O O . LEU A 1 178 ? -2.972 -11.791 -2.095 1.00 95.12 178 LEU A O 1
ATOM 1390 N N . ASN A 1 179 ? -5.018 -12.288 -2.854 1.00 94.25 179 ASN A N 1
ATOM 1391 C CA . ASN A 1 179 ? -4.642 -12.191 -4.256 1.00 94.25 179 ASN A CA 1
ATOM 1392 C C . ASN A 1 179 ? -4.904 -10.766 -4.753 1.00 94.25 179 ASN A C 1
ATOM 1394 O O . ASN A 1 179 ? -6.047 -10.351 -4.944 1.00 94.25 179 ASN A O 1
ATOM 1398 N N . ARG A 1 180 ? -3.817 -10.010 -4.936 1.00 92.56 180 ARG A N 1
ATOM 1399 C CA . ARG A 1 180 ? -3.840 -8.664 -5.513 1.00 92.56 180 ARG A CA 1
ATOM 1400 C C . ARG A 1 180 ? -3.865 -8.763 -7.038 1.00 92.56 180 ARG A C 1
ATOM 1402 O O . ARG A 1 180 ? -2.884 -9.184 -7.651 1.00 92.56 180 ARG A O 1
ATOM 1409 N N . ARG A 1 181 ? -4.949 -8.308 -7.660 1.00 92.94 181 ARG A N 1
ATOM 1410 C CA . ARG A 1 181 ? -5.055 -8.137 -9.111 1.00 92.94 181 ARG A CA 1
ATOM 1411 C C . ARG A 1 181 ? -4.710 -6.698 -9.468 1.00 92.94 181 ARG A C 1
ATOM 1413 O O . ARG A 1 181 ? -5.491 -5.784 -9.206 1.00 92.94 181 ARG A O 1
ATOM 1420 N N . MET A 1 182 ? -3.542 -6.495 -10.071 1.00 90.25 182 MET A N 1
ATOM 1421 C CA . MET A 1 182 ? -3.148 -5.175 -10.573 1.00 90.25 182 MET A CA 1
ATOM 1422 C C . MET A 1 182 ? -4.180 -4.679 -11.588 1.00 90.25 182 MET A C 1
ATOM 1424 O O . MET A 1 182 ? -4.626 -5.444 -12.448 1.00 90.25 182 MET A O 1
ATOM 1428 N N . LEU A 1 183 ? -4.547 -3.403 -11.492 1.00 88.75 183 LEU A N 1
ATOM 1429 C CA . LEU A 1 183 ? -5.425 -2.786 -12.474 1.00 88.75 183 LEU A CA 1
ATOM 1430 C C . LEU A 1 183 ? -4.711 -2.709 -13.822 1.00 88.75 183 LEU A C 1
ATOM 1432 O O . LEU A 1 183 ? -3.545 -2.320 -13.916 1.00 88.75 183 LEU A O 1
ATOM 1436 N N . SER A 1 184 ? -5.426 -3.055 -14.888 1.00 85.94 184 SER A N 1
ATOM 1437 C CA . SER A 1 184 ? -4.972 -2.748 -16.238 1.00 85.94 184 SER A CA 1
ATOM 1438 C C . SER A 1 184 ? -4.915 -1.234 -16.442 1.00 85.94 184 SER A C 1
ATOM 1440 O O . SER A 1 184 ? -5.618 -0.468 -15.781 1.00 85.94 184 SER A O 1
ATOM 1442 N N . PHE A 1 185 ? -4.131 -0.788 -17.425 1.00 82.44 185 PHE A N 1
ATOM 1443 C CA . PHE A 1 185 ? -4.071 0.628 -17.797 1.00 82.44 185 PHE A CA 1
ATOM 1444 C C . PHE A 1 185 ? -5.467 1.217 -18.061 1.00 82.44 185 PHE A C 1
ATOM 1446 O O . PHE A 1 185 ? -5.762 2.328 -17.633 1.00 82.44 185 PHE A O 1
ATOM 1453 N N . LYS A 1 186 ? -6.341 0.457 -18.737 1.00 85.12 186 LYS A N 1
ATOM 1454 C CA . LYS A 1 186 ? -7.713 0.881 -19.040 1.00 85.12 186 LYS A CA 1
ATOM 1455 C C . LYS A 1 186 ? -8.543 1.066 -17.767 1.00 85.12 186 LYS A C 1
ATOM 1457 O O . LYS A 1 186 ? -9.245 2.064 -17.661 1.00 85.12 186 LYS A O 1
ATOM 1462 N N . GLU A 1 187 ? -8.465 0.131 -16.822 1.00 90.31 187 GLU A N 1
ATOM 1463 C CA . GLU A 1 187 ? -9.184 0.229 -15.543 1.00 90.31 187 GLU A CA 1
ATOM 1464 C C . GLU A 1 187 ? -8.674 1.403 -14.707 1.00 90.31 187 GLU A C 1
ATOM 1466 O O . GLU A 1 187 ? -9.475 2.218 -14.263 1.00 90.31 187 GLU A O 1
ATOM 1471 N N . ALA A 1 188 ? -7.354 1.535 -14.545 1.00 88.62 188 ALA A N 1
ATOM 1472 C CA . ALA A 1 188 ? -6.765 2.654 -13.815 1.00 88.62 188 ALA A CA 1
ATOM 1473 C C . ALA A 1 188 ? -7.197 3.995 -14.431 1.00 88.62 188 ALA A C 1
ATOM 1475 O O . ALA A 1 188 ? -7.704 4.867 -13.730 1.00 88.62 188 ALA A O 1
ATOM 1476 N N . ARG A 1 189 ? -7.114 4.134 -15.759 1.00 84.75 189 ARG A N 1
ATOM 1477 C CA . ARG A 1 189 ? -7.532 5.358 -16.454 1.00 84.75 189 ARG A CA 1
ATOM 1478 C C . ARG A 1 189 ? -8.981 5.750 -16.151 1.00 84.75 189 ARG A C 1
ATOM 1480 O O . ARG A 1 189 ? -9.250 6.919 -15.912 1.00 84.75 189 ARG A O 1
ATOM 1487 N N . LEU A 1 190 ? -9.905 4.787 -16.147 1.00 89.00 190 LEU A N 1
ATOM 1488 C CA . LEU A 1 190 ? -11.322 5.055 -15.870 1.00 89.00 190 LEU A CA 1
ATOM 1489 C C . LEU A 1 190 ? -11.564 5.527 -14.431 1.00 89.00 190 LEU A C 1
ATOM 1491 O O . LEU A 1 190 ? -12.458 6.331 -14.194 1.00 89.00 190 LEU A O 1
ATOM 1495 N N . LEU A 1 191 ? -10.767 5.048 -13.479 1.00 91.00 191 LEU A N 1
ATOM 1496 C CA . LEU A 1 191 ? -10.937 5.349 -12.057 1.00 91.00 191 LEU A CA 1
ATOM 1497 C C . LEU A 1 191 ? -10.206 6.604 -11.597 1.00 91.00 191 LEU A C 1
ATOM 1499 O O . LEU A 1 191 ? -10.549 7.158 -10.552 1.00 91.00 191 LEU A O 1
ATOM 1503 N N . PHE A 1 192 ? -9.191 7.033 -12.346 1.00 88.12 192 PHE A N 1
ATOM 1504 C CA . PHE A 1 192 ? -8.252 8.047 -11.894 1.00 88.12 192 PHE A CA 1
ATOM 1505 C C . PHE A 1 192 ? -8.940 9.331 -11.437 1.00 88.12 192 PHE A C 1
ATOM 1507 O O . PHE A 1 192 ? -8.650 9.806 -10.343 1.00 88.12 192 PHE A O 1
ATOM 1514 N N . SER A 1 193 ? -9.857 9.888 -12.230 1.00 86.69 193 SER A N 1
ATOM 1515 C CA . SER A 1 193 ? -10.509 11.143 -11.854 1.00 86.69 193 SER A CA 1
ATOM 1516 C C . SER A 1 193 ? -11.388 10.983 -10.622 1.00 86.69 193 SER A C 1
ATOM 1518 O O . SER A 1 193 ? -11.334 11.824 -9.730 1.00 86.69 193 SER A O 1
ATOM 1520 N N . GLN A 1 194 ? -12.126 9.880 -10.515 1.00 91.06 194 GLN A N 1
ATOM 1521 C CA . GLN A 1 194 ? -12.983 9.609 -9.362 1.00 91.06 194 GLN A CA 1
ATOM 1522 C C . GLN A 1 194 ? -12.163 9.519 -8.073 1.00 91.06 194 GLN A C 1
ATOM 1524 O O . GLN A 1 194 ? -12.468 10.208 -7.101 1.00 91.06 194 GLN A O 1
ATOM 1529 N N . ILE A 1 195 ? -11.074 8.748 -8.098 1.00 91.19 195 ILE A N 1
ATOM 1530 C CA . ILE A 1 195 ? -10.174 8.574 -6.955 1.00 91.19 195 ILE A CA 1
ATOM 1531 C C . ILE A 1 195 ? -9.405 9.862 -6.651 1.00 91.19 195 ILE A C 1
ATOM 1533 O O . ILE A 1 195 ? -9.364 10.283 -5.502 1.00 91.19 195 ILE A O 1
ATOM 1537 N N . HIS A 1 196 ? -8.839 10.535 -7.655 1.00 85.75 196 HIS A N 1
ATOM 1538 C CA . HIS A 1 196 ? -8.064 11.759 -7.447 1.00 85.75 196 HIS A CA 1
ATOM 1539 C C . HIS A 1 196 ? -8.912 12.892 -6.856 1.00 85.75 196 HIS A C 1
ATOM 1541 O O . HIS A 1 196 ? -8.486 13.575 -5.918 1.00 85.75 196 HIS A O 1
ATOM 1547 N N . TRP A 1 197 ? -10.121 13.094 -7.385 1.00 86.50 197 TRP A N 1
ATOM 1548 C CA . TRP A 1 197 ? -11.042 14.088 -6.846 1.00 86.50 197 TRP A CA 1
ATOM 1549 C C . TRP A 1 197 ? -11.502 13.698 -5.447 1.00 86.50 197 TRP A C 1
ATOM 1551 O O . TRP A 1 197 ? -11.399 14.524 -4.546 1.00 86.50 197 TRP A O 1
ATOM 1561 N N . PHE A 1 198 ? -11.874 12.437 -5.217 1.00 90.00 198 PHE A N 1
ATOM 1562 C CA . PHE A 1 198 ? -12.280 11.990 -3.888 1.00 90.00 198 PHE A CA 1
ATOM 1563 C C . PHE A 1 198 ? -11.155 12.130 -2.851 1.00 90.00 198 PHE A C 1
ATOM 1565 O O . PHE A 1 198 ? -11.374 12.686 -1.781 1.00 90.00 198 PHE A O 1
ATOM 1572 N N . SER A 1 199 ? -9.924 11.730 -3.167 1.00 85.25 199 SER A N 1
ATOM 1573 C CA . SER A 1 199 ? -8.770 11.898 -2.274 1.00 85.25 199 SER A CA 1
ATOM 1574 C C . SER A 1 199 ? -8.420 13.356 -1.999 1.00 85.25 199 SER A C 1
ATOM 1576 O O . SER A 1 199 ? -7.832 13.656 -0.961 1.00 85.25 199 SER A O 1
ATOM 1578 N N . SER A 1 200 ? -8.736 14.266 -2.924 1.00 79.81 200 SER A N 1
ATOM 1579 C CA . SER A 1 200 ? -8.422 15.681 -2.763 1.00 79.81 200 SER A CA 1
ATOM 1580 C C . SER A 1 200 ? -9.545 16.457 -2.091 1.00 79.81 200 SER A C 1
ATOM 1582 O O . SER A 1 200 ? -9.266 17.230 -1.186 1.00 79.81 200 SER A O 1
ATOM 1584 N N . THR A 1 201 ? -10.797 16.309 -2.495 1.00 82.75 201 THR A N 1
ATOM 1585 C CA . THR A 1 201 ? -11.917 17.126 -1.994 1.00 82.75 201 THR A CA 1
ATOM 1586 C C . THR A 1 201 ? -12.814 16.367 -1.025 1.00 82.75 201 THR A C 1
ATOM 1588 O O . THR A 1 201 ? -13.743 16.940 -0.463 1.00 82.75 201 THR A O 1
ATOM 1591 N N . GLY A 1 202 ? -12.569 15.069 -0.860 1.00 83.94 202 GLY A N 1
ATOM 1592 C CA . GLY A 1 202 ? -13.474 14.161 -0.185 1.00 83.94 202 GLY A CA 1
ATOM 1593 C C . GLY A 1 202 ? -14.690 13.780 -1.014 1.00 83.94 202 GLY A C 1
ATOM 1594 O O . GLY A 1 202 ? -15.467 12.980 -0.521 1.00 83.94 202 GLY A O 1
ATOM 1595 N N . ALA A 1 203 ? -14.884 14.311 -2.225 1.00 87.81 203 ALA A N 1
ATOM 1596 C CA . ALA A 1 203 ? -15.985 13.978 -3.127 1.00 87.81 203 ALA A CA 1
ATOM 1597 C C . ALA A 1 203 ? -15.436 13.591 -4.504 1.00 87.81 203 ALA A C 1
ATOM 1599 O O . ALA A 1 203 ? -14.486 14.197 -5.003 1.00 87.81 203 ALA A O 1
ATOM 1600 N N . GLN A 1 204 ? -16.015 12.572 -5.128 1.00 87.44 204 GLN A N 1
ATOM 1601 C CA . GLN A 1 204 ? -15.588 12.144 -6.454 1.00 87.44 204 GLN A CA 1
ATOM 1602 C C . GLN A 1 204 ? -16.005 13.161 -7.526 1.00 87.44 204 GLN A C 1
ATOM 1604 O O . GLN A 1 204 ? -16.820 14.062 -7.295 1.00 87.44 204 GLN A O 1
ATOM 1609 N N . SER A 1 205 ? -15.421 13.032 -8.716 1.00 81.19 205 SER A N 1
ATOM 1610 C CA . SER A 1 205 ? -15.732 13.921 -9.833 1.00 81.19 205 SER A CA 1
ATOM 1611 C C . SER A 1 205 ? -17.204 13.795 -10.227 1.00 81.19 205 SER A C 1
ATOM 1613 O O . SER A 1 205 ? -17.726 12.697 -10.387 1.00 81.19 205 SER A O 1
ATOM 1615 N N . GLN A 1 206 ? -17.864 14.927 -10.474 1.00 82.19 206 GLN A N 1
ATOM 1616 C CA . GLN A 1 206 ? -19.196 14.933 -11.096 1.00 82.19 206 GLN A CA 1
ATOM 1617 C C . GLN A 1 206 ? -19.132 14.602 -12.601 1.00 82.19 206 GLN A C 1
ATOM 1619 O O . GLN A 1 206 ? -20.163 14.419 -13.244 1.00 82.19 206 GLN A O 1
ATOM 1624 N N . GLY A 1 207 ? -17.927 14.559 -13.183 1.00 75.69 207 GLY A N 1
ATOM 1625 C CA . GLY A 1 207 ? -17.705 14.195 -14.578 1.00 75.69 207 GLY A CA 1
ATOM 1626 C C . GLY A 1 207 ? -17.883 12.698 -14.840 1.00 75.69 207 GLY A C 1
ATOM 1627 O O . GLY A 1 207 ? -17.707 11.858 -13.956 1.00 75.69 207 GLY A O 1
ATOM 1628 N N . THR A 1 208 ? -18.214 12.357 -16.086 1.00 76.50 208 THR A N 1
ATOM 1629 C CA . THR A 1 208 ? -18.258 10.964 -16.543 1.00 76.50 208 THR A CA 1
ATOM 1630 C C . THR A 1 208 ? -16.840 10.374 -16.560 1.00 76.50 208 THR A C 1
ATOM 1632 O O . THR A 1 208 ? -15.952 10.997 -17.143 1.00 76.50 208 THR A O 1
ATOM 1635 N N . PRO A 1 209 ? -16.609 9.183 -15.973 1.00 77.25 209 PRO A N 1
ATOM 1636 C CA . PRO A 1 209 ? -15.340 8.469 -16.064 1.00 77.25 209 PRO A CA 1
ATOM 1637 C C . PRO A 1 209 ? -14.817 8.399 -17.506 1.00 77.25 209 PRO A C 1
ATOM 1639 O O . PRO A 1 209 ? -15.511 7.910 -18.399 1.00 77.25 209 PRO A O 1
ATOM 1642 N N . GLY A 1 210 ? -13.592 8.879 -17.729 1.00 66.31 210 GLY A N 1
ATOM 1643 C CA . GLY A 1 210 ? -12.963 8.900 -19.054 1.00 66.31 210 GLY A CA 1
ATOM 1644 C C . GLY A 1 210 ? -13.341 10.087 -19.951 1.00 66.31 210 GLY A C 1
ATOM 1645 O O . GLY A 1 210 ? -13.202 9.971 -21.169 1.00 66.31 210 GLY A O 1
ATOM 1646 N N . ASP A 1 211 ? -13.813 11.212 -19.392 1.00 78.56 211 ASP A N 1
ATOM 1647 C CA . ASP A 1 211 ? -13.862 12.495 -20.118 1.00 78.56 211 ASP A CA 1
ATOM 1648 C C . ASP A 1 211 ? -12.447 12.868 -20.616 1.00 78.56 211 ASP A C 1
ATOM 1650 O O . ASP A 1 211 ? -11.443 12.585 -19.964 1.00 78.56 211 ASP A O 1
ATOM 1654 N N . LYS A 1 212 ? -12.337 13.537 -21.769 1.00 73.31 212 LYS A N 1
ATOM 1655 C CA . LYS A 1 212 ? -11.048 13.895 -22.391 1.00 73.31 212 LYS A CA 1
ATOM 1656 C C . LYS A 1 212 ? -10.137 14.708 -21.467 1.00 73.31 212 LYS A C 1
ATOM 1658 O O . LYS A 1 212 ? -8.925 14.556 -21.519 1.00 73.31 212 LYS A O 1
ATOM 1663 N N . ARG A 1 213 ? -10.715 15.550 -20.604 1.00 72.25 213 ARG A N 1
ATOM 1664 C CA . ARG A 1 213 ? -9.951 16.311 -19.598 1.00 72.25 213 ARG A CA 1
ATOM 1665 C C . ARG A 1 213 ? -9.301 15.406 -18.550 1.00 72.25 213 ARG A C 1
ATOM 1667 O O . ARG A 1 213 ? -8.203 15.705 -18.089 1.00 72.25 213 ARG A O 1
ATOM 1674 N N . ASP A 1 214 ? -9.965 14.309 -18.197 1.00 68.75 214 ASP A N 1
ATOM 1675 C CA . ASP A 1 214 ? -9.418 13.299 -17.294 1.00 68.75 214 ASP A CA 1
ATOM 1676 C C . ASP A 1 214 ? -8.340 12.473 -18.000 1.00 68.75 214 ASP A C 1
ATOM 1678 O O . ASP A 1 214 ? -7.323 12.162 -17.384 1.00 68.75 214 ASP A O 1
ATOM 1682 N N . ASP A 1 215 ? -8.524 12.182 -19.294 1.00 69.38 215 ASP A N 1
ATOM 1683 C CA . ASP A 1 215 ? -7.510 11.525 -20.126 1.00 69.38 215 ASP A CA 1
ATOM 1684 C C . ASP A 1 215 ? -6.230 12.375 -20.212 1.00 69.38 215 ASP A C 1
ATOM 1686 O O . ASP A 1 215 ? -5.142 11.836 -20.031 1.00 69.38 215 ASP A O 1
ATOM 1690 N N . ASP A 1 216 ? -6.340 13.694 -20.396 1.00 72.00 216 ASP A N 1
ATOM 1691 C CA . ASP A 1 216 ? -5.182 14.598 -20.423 1.00 72.00 216 ASP A CA 1
ATOM 1692 C C . ASP A 1 216 ? -4.491 14.695 -19.050 1.00 72.00 216 ASP A C 1
ATOM 1694 O O . ASP A 1 216 ? -3.259 14.664 -18.972 1.00 72.00 216 ASP A O 1
ATOM 1698 N N . LEU A 1 217 ? -5.248 14.775 -17.944 1.00 69.00 217 LEU A N 1
ATOM 1699 C CA . LEU A 1 217 ? -4.680 14.768 -16.585 1.00 69.00 217 LEU A CA 1
ATOM 1700 C C . LEU A 1 217 ? -3.994 13.438 -16.262 1.00 69.00 217 LEU A C 1
ATOM 1702 O O . LEU A 1 217 ? -2.923 13.420 -15.651 1.00 69.00 217 LEU A O 1
ATOM 1706 N N . PHE A 1 218 ? -4.603 12.328 -16.674 1.00 72.69 218 PHE A N 1
ATOM 1707 C CA . PHE A 1 218 ? -4.025 11.008 -16.507 1.00 72.69 218 PHE A CA 1
ATOM 1708 C C . PHE A 1 218 ? -2.768 10.866 -17.362 1.00 72.69 218 PHE A C 1
ATOM 1710 O O . PHE A 1 218 ? -1.719 10.526 -16.835 1.00 72.69 218 PHE A O 1
ATOM 1717 N N . ASP A 1 219 ? -2.807 11.196 -18.650 1.00 70.50 219 ASP A N 1
ATOM 1718 C CA . ASP A 1 219 ? -1.657 11.043 -19.541 1.00 70.50 219 ASP A CA 1
ATOM 1719 C C . ASP A 1 219 ? -0.498 11.982 -19.156 1.00 70.50 219 ASP A C 1
ATOM 1721 O O . ASP A 1 219 ? 0.661 11.559 -19.160 1.00 70.50 219 ASP A O 1
ATOM 1725 N N . THR A 1 220 ? -0.771 13.220 -18.730 1.00 63.78 220 THR A N 1
ATOM 1726 C CA . THR A 1 220 ? 0.280 14.138 -18.248 1.00 63.78 220 THR A CA 1
ATOM 1727 C C . THR A 1 220 ? 0.948 13.654 -16.964 1.00 63.78 220 THR A C 1
ATOM 1729 O O . THR A 1 220 ? 2.165 13.788 -16.836 1.00 63.78 220 THR A O 1
ATOM 1732 N N . ARG A 1 221 ? 0.197 13.052 -16.033 1.00 66.38 221 ARG A N 1
ATOM 1733 C CA . ARG A 1 221 ? 0.754 12.538 -14.770 1.00 66.38 221 ARG A CA 1
ATOM 1734 C C . ARG A 1 221 ? 1.304 11.111 -14.862 1.00 66.38 221 ARG A C 1
ATOM 1736 O O . ARG A 1 221 ? 2.248 10.798 -14.147 1.00 66.38 221 ARG A O 1
ATOM 1743 N N . TYR A 1 222 ? 0.763 10.270 -15.745 1.00 65.19 222 TYR A N 1
ATOM 1744 C CA . TYR A 1 222 ? 1.034 8.825 -15.792 1.00 65.19 222 TYR A CA 1
ATOM 1745 C C . TYR A 1 222 ? 1.696 8.335 -17.090 1.00 65.19 222 TYR A C 1
ATOM 1747 O O . TYR A 1 222 ? 2.410 7.335 -17.044 1.00 65.19 222 TYR A O 1
ATOM 1755 N N . ARG A 1 223 ? 1.504 8.993 -18.248 1.00 55.59 223 ARG A N 1
ATOM 1756 C CA . ARG A 1 223 ? 2.183 8.626 -19.516 1.00 55.59 223 ARG A CA 1
ATOM 1757 C C . ARG A 1 223 ? 3.426 9.458 -19.818 1.00 55.59 223 ARG A C 1
ATOM 1759 O O . ARG A 1 223 ? 4.354 8.935 -20.431 1.00 55.59 223 ARG A O 1
ATOM 1766 N N . GLY A 1 224 ? 3.463 10.723 -19.395 1.00 43.62 224 GLY A N 1
ATOM 1767 C CA . GLY A 1 224 ? 4.602 11.627 -19.616 1.00 43.62 224 GLY A CA 1
ATOM 1768 C C . GLY A 1 224 ? 5.914 11.134 -18.996 1.00 43.62 224 GLY A C 1
ATOM 1769 O O . GLY A 1 224 ? 6.996 11.464 -19.480 1.00 43.62 224 GLY A O 1
ATOM 1770 N N . ALA A 1 225 ? 5.831 10.271 -17.984 1.00 38.78 225 ALA A N 1
ATOM 1771 C CA . ALA A 1 225 ? 6.974 9.569 -17.441 1.00 38.78 225 ALA A CA 1
ATOM 1772 C C . ALA A 1 225 ? 6.968 8.108 -17.901 1.00 38.78 225 ALA A C 1
ATOM 1774 O O . ALA A 1 225 ? 6.406 7.241 -17.241 1.00 38.78 225 ALA A O 1
ATOM 1775 N N . GLY A 1 226 ? 7.732 7.781 -18.944 1.00 37.34 226 GLY A N 1
ATOM 1776 C CA . GLY A 1 226 ? 8.240 6.413 -19.149 1.00 37.34 226 GLY A CA 1
ATOM 1777 C C . GLY A 1 226 ? 9.193 5.939 -18.031 1.00 37.34 226 GLY A C 1
ATOM 1778 O O . GLY A 1 226 ? 10.079 5.130 -18.288 1.00 37.34 226 GLY A O 1
ATOM 1779 N N . GLY A 1 227 ? 9.057 6.492 -16.823 1.00 41.66 227 GLY A N 1
ATOM 1780 C CA . GLY A 1 227 ? 9.888 6.299 -15.645 1.00 41.66 227 GLY A CA 1
ATOM 1781 C C . GLY A 1 227 ? 9.107 5.637 -14.510 1.00 41.66 227 GLY A C 1
ATOM 1782 O O . GLY A 1 227 ? 7.973 5.206 -14.669 1.00 41.66 227 GLY A O 1
ATOM 1783 N N . PHE A 1 228 ? 9.737 5.543 -13.346 1.00 42.00 228 PHE A N 1
ATOM 1784 C CA . PHE A 1 228 ? 9.325 4.798 -12.149 1.00 42.00 228 PHE A CA 1
ATOM 1785 C C . PHE A 1 228 ? 7.916 5.080 -11.561 1.00 42.00 228 PHE A C 1
ATOM 1787 O O . PHE A 1 228 ? 7.580 4.458 -10.558 1.00 42.00 228 PHE A O 1
ATOM 1794 N N . TYR A 1 229 ? 7.094 5.934 -12.174 1.00 48.00 229 TYR A N 1
ATOM 1795 C CA . TYR A 1 229 ? 5.855 6.506 -11.629 1.00 48.00 229 TYR A CA 1
ATOM 1796 C C . TYR A 1 229 ? 4.555 5.841 -12.110 1.00 48.00 229 TYR A C 1
ATOM 1798 O O . TYR A 1 229 ? 3.490 6.445 -12.034 1.00 48.00 229 TYR A O 1
ATOM 1806 N N . SER A 1 230 ? 4.586 4.597 -12.606 1.00 55.44 230 SER A N 1
ATOM 1807 C CA . SER A 1 230 ? 3.337 3.831 -12.718 1.00 55.44 230 SER A CA 1
ATOM 1808 C C . SER A 1 230 ? 2.869 3.517 -11.298 1.00 55.44 230 SER A C 1
ATOM 1810 O O . SER A 1 230 ? 3.337 2.540 -10.704 1.00 55.44 230 SER A O 1
ATOM 1812 N N . THR A 1 231 ? 2.033 4.377 -10.722 1.00 64.75 231 THR A N 1
ATOM 1813 C CA . THR A 1 231 ? 1.586 4.190 -9.345 1.00 64.75 231 THR A CA 1
ATOM 1814 C C . THR A 1 231 ? 0.785 2.889 -9.298 1.00 64.75 231 THR A C 1
ATOM 1816 O O . THR A 1 231 ? -0.138 2.685 -10.097 1.00 64.75 231 THR A O 1
ATOM 1819 N N . PRO A 1 232 ? 1.203 1.907 -8.487 1.00 77.94 232 PRO A N 1
ATOM 1820 C CA . PRO A 1 232 ? 0.524 0.633 -8.479 1.00 77.94 232 PRO A CA 1
ATOM 1821 C C . PRO A 1 232 ? -0.859 0.838 -7.864 1.00 77.94 232 PRO A C 1
ATOM 1823 O O . PRO A 1 232 ? -1.007 1.314 -6.737 1.00 77.94 232 PRO A O 1
ATOM 1826 N N . ALA A 1 233 ? -1.864 0.457 -8.641 1.00 88.75 233 ALA A N 1
ATOM 1827 C CA . ALA A 1 233 ? -3.233 0.331 -8.197 1.00 88.75 233 ALA A CA 1
ATOM 1828 C C . ALA A 1 233 ? -3.672 -1.118 -8.398 1.00 88.75 233 ALA A C 1
ATOM 1830 O O . ALA A 1 233 ? -3.373 -1.738 -9.426 1.00 88.75 233 ALA A O 1
ATOM 1831 N N . TRP A 1 234 ? -4.361 -1.677 -7.412 1.00 93.38 234 TRP A N 1
ATOM 1832 C CA . TRP A 1 234 ? -4.835 -3.056 -7.463 1.00 93.38 234 TRP A CA 1
ATOM 1833 C C . TRP A 1 234 ? -6.187 -3.205 -6.784 1.00 93.38 234 TRP A C 1
ATOM 1835 O O . TRP A 1 234 ? -6.611 -2.355 -6.004 1.00 93.38 234 TRP A O 1
ATOM 1845 N N . ARG A 1 235 ? -6.839 -4.323 -7.092 1.00 96.06 235 ARG A N 1
ATOM 1846 C CA . ARG A 1 235 ? -8.007 -4.842 -6.380 1.00 96.06 235 ARG A CA 1
ATOM 1847 C C . ARG A 1 235 ? -7.674 -6.169 -5.726 1.00 96.06 235 ARG A C 1
ATOM 1849 O O . ARG A 1 235 ? -6.660 -6.790 -6.052 1.00 96.06 235 ARG A O 1
ATOM 1856 N N . TYR A 1 236 ? -8.542 -6.608 -4.833 1.00 96.69 236 TYR A N 1
ATOM 1857 C CA . TYR A 1 236 ? -8.506 -7.959 -4.294 1.00 96.69 236 TYR A CA 1
ATOM 1858 C C . TYR A 1 236 ? -9.453 -8.868 -5.084 1.00 96.69 236 TYR A C 1
ATOM 1860 O O . TYR A 1 236 ? -10.556 -8.454 -5.436 1.00 96.69 236 TYR A O 1
ATOM 1868 N N . ASP A 1 237 ? -8.998 -10.080 -5.401 1.00 96.12 237 ASP A N 1
ATOM 1869 C CA . ASP A 1 237 ? -9.788 -11.086 -6.118 1.00 96.12 237 ASP A CA 1
ATOM 1870 C C . ASP A 1 237 ? -9.662 -12.465 -5.434 1.00 96.12 237 ASP A C 1
ATOM 1872 O O . ASP A 1 237 ? -8.599 -13.087 -5.536 1.00 96.12 237 ASP A O 1
ATOM 1876 N N . PRO A 1 238 ? -10.695 -12.953 -4.719 1.00 97.56 238 PRO A N 1
ATOM 1877 C CA . PRO A 1 238 ? -12.042 -12.380 -4.640 1.00 97.56 238 PRO A CA 1
ATOM 1878 C C . PRO A 1 238 ? -12.106 -11.070 -3.822 1.00 97.56 238 PRO A C 1
ATOM 1880 O O . PRO A 1 238 ? -11.166 -10.775 -3.073 1.00 97.56 238 PRO A O 1
ATOM 1883 N N . PRO A 1 239 ? -13.211 -10.299 -3.936 1.00 98.12 239 PRO A N 1
ATOM 1884 C CA . PRO A 1 239 ? -13.492 -9.147 -3.076 1.00 98.12 239 PRO A CA 1
ATOM 1885 C C . PRO A 1 239 ? -13.393 -9.490 -1.581 1.00 98.12 239 PRO A C 1
ATOM 1887 O O . PRO A 1 239 ? -13.545 -10.649 -1.187 1.00 98.12 239 PRO A O 1
ATOM 1890 N N . VAL A 1 240 ? -13.134 -8.491 -0.735 1.00 97.69 240 VAL A N 1
ATOM 1891 C CA . VAL A 1 240 ? -12.801 -8.705 0.687 1.00 97.69 240 VAL A CA 1
ATOM 1892 C C . VAL A 1 240 ? -13.933 -8.265 1.607 1.00 97.69 240 VAL A C 1
ATOM 1894 O O . VAL A 1 240 ? -14.484 -7.184 1.445 1.00 97.69 240 VAL A O 1
ATOM 1897 N N . ASP A 1 241 ? -14.259 -9.079 2.608 1.00 98.31 241 ASP A N 1
ATOM 1898 C CA . ASP A 1 241 ? -15.224 -8.737 3.665 1.00 98.31 241 ASP A CA 1
ATOM 1899 C C . ASP A 1 241 ? -14.529 -7.913 4.758 1.00 98.31 241 ASP A C 1
ATOM 1901 O O . ASP A 1 241 ? -14.164 -8.417 5.820 1.00 98.31 241 ASP A O 1
ATOM 1905 N N . ILE A 1 242 ? -14.252 -6.641 4.455 1.00 97.94 242 ILE A N 1
ATOM 1906 C CA . ILE A 1 242 ? -13.489 -5.761 5.351 1.00 97.94 242 ILE A CA 1
ATOM 1907 C C . ILE A 1 242 ? -14.258 -5.417 6.635 1.00 97.94 242 ILE A C 1
ATOM 1909 O O . ILE A 1 242 ? -13.632 -5.129 7.656 1.00 97.94 242 ILE A O 1
ATOM 1913 N N . ASP A 1 243 ? -15.592 -5.479 6.601 1.00 97.31 243 ASP A N 1
ATOM 1914 C CA . ASP A 1 243 ? -16.479 -5.276 7.753 1.00 97.31 243 ASP A CA 1
ATOM 1915 C C . ASP A 1 243 ? -16.613 -6.526 8.637 1.00 97.31 243 ASP A C 1
ATOM 1917 O O . ASP A 1 243 ? -17.069 -6.421 9.780 1.00 97.31 243 ASP A O 1
ATOM 1921 N N . ASN A 1 244 ? -16.178 -7.688 8.142 1.00 98.06 244 ASN A N 1
ATOM 1922 C CA . ASN A 1 244 ? -16.327 -8.985 8.794 1.00 98.06 244 ASN A CA 1
ATOM 1923 C C . ASN A 1 244 ? -17.796 -9.323 9.109 1.00 98.06 244 ASN A C 1
ATOM 1925 O O . ASN A 1 244 ? -18.092 -9.818 10.203 1.00 98.06 244 ASN A O 1
ATOM 1929 N N . ASP A 1 245 ? -18.705 -9.020 8.179 1.00 97.81 245 ASP A N 1
ATOM 1930 C CA . ASP A 1 245 ? -20.157 -9.184 8.326 1.00 97.81 245 ASP A CA 1
ATOM 1931 C C . ASP A 1 245 ? -20.772 -10.211 7.351 1.00 97.81 245 ASP A C 1
ATOM 1933 O O . ASP A 1 245 ? -21.988 -10.422 7.344 1.00 97.81 245 ASP A O 1
ATOM 1937 N N . GLY A 1 246 ? -19.935 -10.878 6.553 1.00 97.94 246 GLY A N 1
ATOM 1938 C CA . GLY A 1 246 ? -20.334 -11.836 5.528 1.00 97.94 246 GLY A CA 1
ATOM 1939 C C . GLY A 1 246 ? -20.520 -11.237 4.131 1.00 97.94 246 GLY A C 1
ATOM 1940 O O . GLY A 1 246 ? -20.759 -12.003 3.195 1.00 97.94 246 GLY A O 1
ATOM 1941 N N . HIS A 1 247 ? -20.385 -9.918 3.952 1.00 97.81 247 HIS A N 1
ATOM 1942 C CA . HIS A 1 247 ? -20.507 -9.246 2.657 1.00 97.81 247 HIS A CA 1
ATOM 1943 C C . HIS A 1 247 ? -19.160 -8.703 2.194 1.00 97.81 247 HIS A C 1
ATOM 1945 O O . HIS A 1 247 ? -18.477 -7.960 2.888 1.00 97.81 247 HIS A O 1
ATOM 1951 N N . SER A 1 248 ? -18.762 -9.071 0.980 1.00 98.00 248 SER A N 1
ATOM 1952 C CA . SER A 1 248 ? -17.493 -8.615 0.417 1.00 98.00 248 SER A CA 1
ATOM 1953 C C . SER A 1 248 ? -17.636 -7.280 -0.317 1.00 98.00 248 SER A C 1
ATOM 1955 O O . SER A 1 248 ? -18.553 -7.101 -1.116 1.00 98.00 248 SER A O 1
ATOM 1957 N N . ASP A 1 249 ? -16.683 -6.380 -0.091 1.00 98.31 249 ASP A N 1
ATOM 1958 C CA . ASP A 1 249 ? -16.540 -5.088 -0.756 1.00 98.31 249 ASP A CA 1
ATOM 1959 C C . ASP A 1 249 ? -15.511 -5.187 -1.906 1.00 98.31 249 ASP A C 1
ATOM 1961 O O . ASP A 1 249 ? -14.447 -5.806 -1.766 1.00 98.31 249 ASP A O 1
ATOM 1965 N N . ASP A 1 250 ? -15.797 -4.546 -3.046 1.00 98.06 250 ASP A N 1
ATOM 1966 C CA . ASP A 1 250 ? -14.812 -4.342 -4.119 1.00 98.06 250 ASP A CA 1
ATOM 1967 C C . ASP A 1 250 ? -13.907 -3.168 -3.743 1.00 98.06 250 ASP A C 1
ATOM 1969 O O . ASP A 1 250 ? -14.316 -2.008 -3.792 1.00 98.06 250 ASP A O 1
ATOM 1973 N N . ILE A 1 251 ? -12.682 -3.474 -3.320 1.00 97.88 251 ILE A N 1
ATOM 1974 C CA . ILE A 1 251 ? -11.744 -2.475 -2.812 1.00 97.88 251 ILE A CA 1
ATOM 1975 C C . ILE A 1 251 ? -10.620 -2.254 -3.810 1.00 97.88 251 ILE A C 1
ATOM 1977 O O . ILE A 1 251 ? -9.891 -3.184 -4.163 1.00 97.88 251 ILE A O 1
ATOM 1981 N N . VAL A 1 252 ? -10.432 -0.993 -4.192 1.00 96.94 252 VAL A N 1
ATOM 1982 C CA . VAL A 1 252 ? -9.255 -0.521 -4.920 1.00 96.94 252 VAL A CA 1
ATOM 1983 C C . VAL A 1 252 ? -8.279 0.090 -3.929 1.00 96.94 252 VAL A C 1
ATOM 1985 O O . VAL A 1 252 ? -8.637 0.993 -3.179 1.00 96.94 252 VAL A O 1
ATOM 1988 N N . VAL A 1 253 ? -7.028 -0.358 -3.958 1.00 94.25 253 VAL A N 1
ATOM 1989 C CA . VAL A 1 253 ? -5.921 0.318 -3.276 1.00 94.25 253 VAL A CA 1
ATOM 1990 C C . VAL A 1 253 ? -5.113 1.076 -4.318 1.00 94.25 253 VAL A C 1
ATOM 1992 O O . VAL A 1 253 ? -4.742 0.504 -5.344 1.00 94.25 253 VAL A O 1
ATOM 1995 N N . TRP A 1 254 ? -4.855 2.358 -4.066 1.00 91.81 254 TRP A N 1
ATOM 1996 C CA . TRP A 1 254 ? -4.185 3.259 -5.001 1.00 91.81 254 TRP A CA 1
ATOM 1997 C C . TRP A 1 254 ? -3.028 3.993 -4.323 1.00 91.81 254 TRP A C 1
ATOM 1999 O O . TRP A 1 254 ? -3.217 4.669 -3.307 1.00 91.81 254 TRP A O 1
ATOM 2009 N N . GLN A 1 255 ? -1.829 3.892 -4.896 1.00 85.50 255 GLN A N 1
ATOM 2010 C CA . GLN A 1 255 ? -0.669 4.671 -4.458 1.00 85.50 255 GLN A CA 1
ATOM 2011 C C . GLN A 1 255 ? -0.646 6.060 -5.112 1.00 85.50 255 GLN A C 1
ATOM 2013 O O . GLN A 1 255 ? -0.943 6.198 -6.295 1.00 85.50 255 GLN A O 1
ATOM 2018 N N . GLU A 1 256 ? -0.279 7.083 -4.340 1.00 73.31 256 GLU A N 1
ATOM 2019 C CA . GLU A 1 256 ? -0.185 8.498 -4.744 1.00 73.31 256 GLU A CA 1
ATOM 2020 C C . GLU A 1 256 ? -1.530 9.178 -5.079 1.00 73.31 256 GLU A C 1
ATOM 2022 O O . GLU A 1 256 ? -1.570 10.195 -5.769 1.00 73.31 256 GLU A O 1
ATOM 2027 N N . ALA A 1 257 ? -2.660 8.671 -4.572 1.00 57.53 257 ALA A N 1
ATOM 2028 C CA . ALA A 1 257 ? -3.955 9.338 -4.769 1.00 57.53 257 ALA A CA 1
ATOM 2029 C C . ALA A 1 257 ? -4.060 10.698 -4.032 1.00 57.53 257 ALA A C 1
ATOM 2031 O O . ALA A 1 257 ? -4.837 11.569 -4.432 1.00 57.53 257 ALA A O 1
ATOM 2032 N N . ALA A 1 258 ? -3.266 10.896 -2.973 1.00 52.31 258 ALA A N 1
ATOM 2033 C CA . ALA A 1 258 ? -3.315 12.070 -2.101 1.00 52.31 258 ALA A CA 1
ATOM 2034 C C . ALA A 1 258 ? -2.525 13.286 -2.636 1.00 52.31 258 ALA A C 1
ATOM 2036 O O . ALA A 1 258 ? -1.573 13.165 -3.401 1.00 52.31 258 ALA A O 1
ATOM 2037 N N . ARG A 1 259 ? -2.960 14.474 -2.196 1.00 50.31 259 ARG A N 1
ATOM 2038 C CA . ARG A 1 259 ? -2.840 15.801 -2.829 1.00 50.31 259 ARG A CA 1
ATOM 2039 C C . ARG A 1 259 ? -1.475 16.324 -3.288 1.00 50.31 259 ARG A C 1
ATOM 2041 O O . ARG A 1 259 ? -1.508 17.353 -3.959 1.00 50.31 259 ARG A O 1
ATOM 2048 N N . THR A 1 260 ? -0.317 15.755 -2.955 1.00 45.69 260 THR A N 1
ATOM 2049 C CA . THR A 1 260 ? 0.881 16.616 -2.976 1.00 45.69 260 THR A CA 1
ATOM 2050 C C . THR A 1 260 ? 2.147 16.144 -3.666 1.00 45.69 260 THR A C 1
ATOM 2052 O O . THR A 1 260 ? 2.825 17.046 -4.148 1.00 45.69 260 THR A O 1
ATOM 2055 N N . MET A 1 261 ? 2.532 14.867 -3.792 1.00 50.97 261 MET A N 1
ATOM 2056 C CA . MET A 1 261 ? 3.899 14.592 -4.287 1.00 50.97 261 MET A CA 1
ATOM 2057 C C . MET A 1 261 ? 4.093 13.270 -5.035 1.00 50.97 261 MET A C 1
ATOM 2059 O O . MET A 1 261 ? 3.594 12.226 -4.635 1.00 50.97 261 MET A O 1
ATOM 2063 N N . THR A 1 262 ? 4.901 13.348 -6.095 1.00 49.75 262 THR A N 1
ATOM 2064 C CA . THR A 1 262 ? 5.311 12.290 -7.034 1.00 49.75 262 THR A CA 1
ATOM 2065 C C . THR A 1 262 ? 6.351 11.328 -6.449 1.00 49.75 262 THR A C 1
ATOM 2067 O O . THR A 1 262 ? 7.327 11.000 -7.119 1.00 49.75 262 THR A O 1
ATOM 2070 N N . ASN A 1 263 ? 6.249 10.946 -5.179 1.00 53.72 263 ASN A N 1
ATOM 2071 C CA . ASN A 1 263 ? 7.224 10.029 -4.589 1.00 53.72 263 ASN A CA 1
ATOM 2072 C C . ASN A 1 263 ? 6.651 8.618 -4.563 1.00 53.72 263 ASN A C 1
ATOM 2074 O O . ASN A 1 263 ? 5.484 8.434 -4.239 1.00 53.72 263 ASN A O 1
ATOM 2078 N N . THR A 1 264 ? 7.488 7.629 -4.873 1.00 56.06 264 THR A N 1
ATOM 2079 C CA . THR A 1 264 ? 7.097 6.219 -4.908 1.00 56.06 264 THR A CA 1
ATOM 2080 C C . THR A 1 264 ? 7.254 5.565 -3.542 1.00 56.06 264 THR A C 1
ATOM 2082 O O . THR A 1 264 ? 8.107 5.940 -2.729 1.00 56.06 264 THR A O 1
ATOM 2085 N N . CYS A 1 265 ? 6.388 4.594 -3.255 1.00 61.44 265 CYS A N 1
ATOM 2086 C CA . CYS A 1 265 ? 6.449 3.822 -2.022 1.00 61.44 265 CYS A CA 1
ATOM 2087 C C . CYS A 1 265 ? 7.856 3.276 -1.769 1.00 61.44 265 CYS A C 1
ATOM 2089 O O . CYS A 1 265 ? 8.458 2.656 -2.645 1.00 61.44 265 CYS A O 1
ATOM 2091 N N . GLY A 1 266 ? 8.372 3.504 -0.559 1.00 52.91 266 GLY A N 1
ATOM 2092 C CA . GLY A 1 266 ? 9.721 3.088 -0.204 1.00 52.91 266 GLY A CA 1
ATOM 2093 C C . GLY A 1 266 ? 10.815 3.910 -0.888 1.00 52.91 266 GLY A C 1
ATOM 2094 O O . GLY A 1 266 ? 11.810 3.354 -1.310 1.00 52.91 266 GLY A O 1
ATOM 2095 N N . VAL A 1 267 ? 10.696 5.229 -1.011 1.00 51.44 267 VAL A N 1
ATOM 2096 C CA . VAL A 1 267 ? 11.882 6.060 -1.271 1.00 51.44 267 VAL A CA 1
ATOM 2097 C C . VAL A 1 267 ? 12.450 6.516 0.069 1.00 51.44 267 VAL A C 1
ATOM 2099 O O . VAL A 1 267 ? 11.744 7.101 0.890 1.00 51.44 267 VAL A O 1
ATOM 2102 N N . ARG A 1 268 ? 13.739 6.231 0.311 1.00 46.88 268 ARG A N 1
ATOM 2103 C CA . ARG A 1 268 ? 14.507 6.865 1.394 1.00 46.88 268 ARG A CA 1
ATOM 2104 C C . ARG A 1 268 ? 14.539 8.357 1.084 1.00 46.88 268 ARG A C 1
ATOM 2106 O O . ARG A 1 268 ? 15.237 8.782 0.166 1.00 46.88 268 ARG A O 1
ATOM 2113 N N . LEU A 1 269 ? 13.772 9.141 1.826 1.00 48.72 269 LEU A N 1
ATOM 2114 C CA . LEU A 1 269 ? 13.921 10.584 1.779 1.00 48.72 269 LEU A CA 1
ATOM 2115 C C . LEU A 1 269 ? 15.204 10.938 2.523 1.00 48.72 269 LEU A C 1
ATOM 2117 O O . LEU A 1 269 ? 15.477 10.407 3.601 1.00 48.72 269 LEU A O 1
ATOM 2121 N N . SER A 1 270 ? 16.036 11.729 1.848 1.00 43.50 270 SER A N 1
ATOM 2122 C CA . SER A 1 270 ? 17.328 12.208 2.332 1.00 43.50 270 SER A CA 1
ATOM 2123 C C . SER A 1 270 ? 17.210 12.669 3.779 1.00 43.50 270 SER A C 1
ATOM 2125 O O . SER A 1 270 ? 16.339 13.472 4.104 1.00 43.50 270 SER A O 1
ATOM 2127 N N . THR A 1 271 ? 18.111 12.199 4.640 1.00 45.53 271 THR A N 1
ATOM 2128 C CA . THR A 1 271 ? 18.071 12.545 6.060 1.00 45.53 271 THR A CA 1
ATOM 2129 C C . THR A 1 271 ? 18.380 14.015 6.353 1.00 45.53 271 THR A C 1
ATOM 2131 O O . THR A 1 271 ? 18.173 14.470 7.477 1.00 45.53 271 THR A O 1
ATOM 2134 N N . GLY A 1 272 ? 18.876 14.754 5.354 1.00 41.16 272 GLY A N 1
ATOM 2135 C CA . GLY A 1 272 ? 19.384 16.119 5.492 1.00 41.16 272 GLY A CA 1
ATOM 2136 C C . GLY A 1 272 ? 18.397 17.237 5.160 1.00 41.16 272 GLY A C 1
ATOM 2137 O O . GLY A 1 272 ? 18.755 18.401 5.304 1.00 41.16 272 GLY A O 1
ATOM 2138 N N . ILE A 1 273 ? 17.178 16.930 4.715 1.00 42.47 273 ILE A N 1
ATOM 2139 C CA . ILE A 1 273 ? 16.151 17.942 4.434 1.00 42.47 273 ILE A CA 1
ATOM 2140 C C . ILE A 1 273 ? 14.914 17.521 5.221 1.00 42.47 273 ILE A C 1
ATOM 2142 O O . ILE A 1 273 ? 14.543 16.353 5.171 1.00 42.47 273 ILE A O 1
ATOM 2146 N N . GLY A 1 274 ? 14.308 18.436 5.983 1.00 46.94 274 GLY A N 1
ATOM 2147 C CA . GLY A 1 274 ? 13.164 18.200 6.884 1.00 46.94 274 GLY A CA 1
ATOM 2148 C C . GLY A 1 274 ? 11.858 17.756 6.207 1.00 46.94 274 GLY A C 1
ATOM 2149 O O . GLY A 1 274 ? 10.785 17.965 6.754 1.00 46.94 274 GLY A O 1
ATOM 2150 N N . ASP A 1 275 ? 11.962 17.125 5.046 1.00 47.31 275 ASP A N 1
ATOM 2151 C CA . ASP A 1 275 ? 10.914 16.755 4.114 1.00 47.31 275 ASP A CA 1
ATOM 2152 C C . ASP A 1 275 ? 10.824 15.223 4.026 1.00 47.31 275 ASP A C 1
ATOM 2154 O O . ASP A 1 275 ? 11.080 14.618 2.985 1.00 47.31 275 ASP A O 1
ATOM 2158 N N . TYR A 1 276 ? 10.482 14.566 5.140 1.00 52.59 276 TYR A N 1
ATOM 2159 C CA . TYR A 1 276 ? 10.156 13.134 5.158 1.00 52.59 276 TYR A CA 1
ATOM 2160 C C . TYR A 1 276 ? 8.672 12.923 4.825 1.00 52.59 276 TYR A C 1
ATOM 2162 O O . TYR A 1 276 ? 7.841 12.651 5.686 1.00 52.59 276 TYR A O 1
ATOM 2170 N N . TRP A 1 277 ? 8.333 13.051 3.551 1.00 58.66 277 TRP A N 1
ATOM 2171 C CA . TRP A 1 277 ? 6.999 12.832 3.005 1.00 58.66 277 TRP A CA 1
ATOM 2172 C C . TRP A 1 277 ? 6.662 11.347 2.823 1.00 58.66 277 TRP A C 1
ATOM 2174 O O . TRP A 1 277 ? 7.364 10.591 2.150 1.00 58.66 277 TRP A O 1
ATOM 2184 N N . ARG A 1 278 ? 5.539 10.903 3.390 1.00 65.88 278 ARG A N 1
ATOM 2185 C CA . ARG A 1 278 ? 5.008 9.569 3.094 1.00 65.88 278 ARG A CA 1
ATOM 2186 C C . ARG A 1 278 ? 4.259 9.578 1.783 1.00 65.88 278 ARG A C 1
ATOM 2188 O O . ARG A 1 278 ? 3.481 10.480 1.495 1.00 65.88 278 ARG A O 1
ATOM 2195 N N . VAL A 1 279 ? 4.450 8.510 1.030 1.00 68.62 279 VAL A N 1
ATOM 2196 C CA . VAL A 1 279 ? 3.634 8.240 -0.144 1.00 68.62 279 VAL A CA 1
ATOM 2197 C C . VAL A 1 279 ? 2.282 7.757 0.329 1.00 68.62 279 VAL A C 1
ATOM 2199 O O . VAL A 1 279 ? 2.198 6.764 1.050 1.00 68.62 279 VAL A O 1
ATOM 2202 N N . GLY A 1 280 ? 1.232 8.479 -0.052 1.00 77.88 280 GLY A N 1
ATOM 2203 C CA . GLY A 1 280 ? -0.129 8.070 0.252 1.00 77.88 280 GLY A CA 1
ATOM 2204 C C . GLY A 1 280 ? -0.445 6.741 -0.430 1.00 77.88 280 GLY A C 1
ATOM 2205 O O . GLY A 1 280 ? -0.197 6.583 -1.622 1.00 77.88 280 GLY A O 1
ATOM 2206 N N . GLN A 1 281 ? -1.013 5.795 0.306 1.00 88.31 281 GLN A N 1
ATOM 2207 C CA . GLN A 1 281 ? -1.607 4.578 -0.240 1.00 88.31 281 GLN A CA 1
ATOM 2208 C C . GLN A 1 281 ? -2.997 4.462 0.366 1.00 88.31 281 GLN A C 1
ATOM 2210 O O . GLN A 1 281 ? -3.134 4.160 1.545 1.00 88.31 281 GLN A O 1
ATOM 2215 N N . GLN A 1 282 ? -4.030 4.735 -0.413 1.00 91.31 282 GLN A N 1
ATOM 2216 C CA . GLN A 1 282 ? -5.393 4.808 0.105 1.00 91.31 282 GLN A CA 1
ATOM 2217 C C . GLN A 1 282 ? -6.234 3.671 -0.460 1.00 91.31 282 GLN A C 1
ATOM 2219 O O . GLN A 1 282 ? -6.022 3.241 -1.594 1.00 91.31 282 GLN A O 1
ATOM 2224 N N . ALA A 1 283 ? -7.163 3.176 0.354 1.00 95.12 283 ALA A N 1
ATOM 2225 C CA . ALA A 1 283 ? -8.156 2.199 -0.055 1.00 95.12 283 ALA A CA 1
ATOM 2226 C C . ALA A 1 283 ? -9.499 2.896 -0.306 1.00 95.12 283 ALA A C 1
ATOM 2228 O O . ALA A 1 283 ? -9.902 3.783 0.448 1.00 95.12 283 ALA A O 1
ATOM 2229 N N . PHE A 1 284 ? -10.188 2.472 -1.359 1.00 96.56 284 PHE A N 1
ATOM 2230 C CA . PHE A 1 284 ? -11.475 3.000 -1.793 1.00 96.56 284 PHE A CA 1
ATOM 2231 C C . PHE A 1 284 ? -12.418 1.833 -2.015 1.00 96.56 284 PHE A C 1
ATOM 2233 O O . PHE A 1 284 ? -12.059 0.874 -2.700 1.00 96.56 284 PHE A O 1
ATOM 2240 N N . VAL A 1 285 ? -13.618 1.916 -1.450 1.00 97.88 285 VAL A N 1
ATOM 2241 C CA . VAL A 1 285 ? -14.680 0.975 -1.793 1.00 97.88 285 VAL A CA 1
ATOM 2242 C C . VAL A 1 285 ? -15.345 1.453 -3.064 1.00 97.88 285 VAL A C 1
ATOM 2244 O O . VAL A 1 285 ? -15.721 2.619 -3.184 1.00 97.88 285 VAL A O 1
ATOM 2247 N N . MET A 1 286 ? -15.464 0.549 -4.020 1.00 97.88 286 MET A N 1
ATOM 2248 C CA . MET A 1 286 ? -16.085 0.801 -5.304 1.00 97.88 286 MET A CA 1
ATOM 2249 C C . MET A 1 286 ? -17.570 0.455 -5.237 1.00 97.88 286 MET A C 1
ATOM 2251 O O . MET A 1 286 ? -17.981 -0.483 -4.555 1.00 97.88 286 MET A O 1
ATOM 2255 N N . ARG A 1 287 ? -18.391 1.199 -5.979 1.00 97.12 287 ARG A N 1
ATOM 2256 C CA . ARG A 1 287 ? -19.791 0.830 -6.221 1.00 97.12 287 ARG A CA 1
ATOM 2257 C C . ARG A 1 287 ? -19.852 -0.454 -7.051 1.00 97.12 287 ARG A C 1
ATOM 2259 O O . ARG A 1 287 ? -18.874 -0.841 -7.682 1.00 97.12 287 ARG A O 1
ATOM 2266 N N . GLY A 1 288 ? -21.026 -1.082 -7.116 1.00 94.62 288 GLY A N 1
ATOM 2267 C CA . GLY A 1 288 ? -21.216 -2.351 -7.836 1.00 94.62 288 GLY A CA 1
ATOM 2268 C C . GLY A 1 288 ? -20.893 -2.321 -9.340 1.00 94.62 288 GLY A C 1
ATOM 2269 O O . GLY A 1 288 ? -20.713 -3.377 -9.935 1.00 94.62 288 GLY A O 1
ATOM 2270 N N . ASP A 1 289 ? -20.794 -1.139 -9.959 1.00 93.75 289 ASP A N 1
ATOM 2271 C CA . ASP A 1 289 ? -20.329 -0.980 -11.345 1.00 93.75 289 ASP A CA 1
ATOM 2272 C C . ASP A 1 289 ? -18.797 -0.980 -11.486 1.00 93.75 289 ASP A C 1
ATOM 2274 O O . ASP A 1 289 ? -18.273 -1.067 -12.597 1.00 93.75 289 ASP A O 1
ATOM 2278 N N . GLY A 1 290 ? -18.073 -0.880 -10.371 1.00 94.19 290 GLY A N 1
ATOM 2279 C CA . GLY A 1 290 ? -16.624 -0.818 -10.325 1.00 94.19 290 GLY A CA 1
ATOM 2280 C C . GLY A 1 290 ? -16.028 0.436 -10.966 1.00 94.19 290 GLY A C 1
ATOM 2281 O O . GLY A 1 290 ? -14.827 0.420 -11.224 1.00 94.19 290 GLY A O 1
ATOM 2282 N N . LEU A 1 291 ? -16.813 1.481 -11.254 1.00 94.00 291 LEU A N 1
ATOM 2283 C CA . LEU A 1 291 ? -16.365 2.708 -11.936 1.00 94.00 291 LEU A CA 1
ATOM 2284 C C . LEU A 1 291 ? -16.360 3.939 -11.030 1.00 94.00 291 LEU A C 1
ATOM 2286 O O . LEU A 1 291 ? -15.640 4.896 -11.305 1.00 94.00 291 LEU A O 1
ATOM 2290 N N . TYR A 1 292 ? -17.140 3.905 -9.956 1.00 95.62 292 TYR A N 1
ATOM 2291 C CA . TYR A 1 292 ? -17.289 5.015 -9.024 1.00 95.62 292 TYR A CA 1
ATOM 2292 C C . TYR A 1 292 ? -16.927 4.595 -7.610 1.00 95.62 292 TYR A C 1
ATOM 2294 O O . TYR A 1 292 ? -17.178 3.460 -7.200 1.00 95.62 292 TYR A O 1
ATOM 2302 N N . VAL A 1 293 ? -16.384 5.536 -6.846 1.00 96.06 293 VAL A N 1
ATOM 2303 C CA . VAL A 1 293 ? -16.152 5.351 -5.417 1.00 96.06 293 VAL A CA 1
ATOM 2304 C C . VAL A 1 293 ? -17.511 5.363 -4.716 1.00 96.06 293 VAL A C 1
ATOM 2306 O O . VAL A 1 293 ? -18.333 6.265 -4.916 1.00 96.06 293 VAL A O 1
ATOM 2309 N N . ASP A 1 294 ? -17.765 4.361 -3.879 1.00 97.12 294 ASP A N 1
ATOM 2310 C CA . ASP A 1 294 ? -18.802 4.449 -2.862 1.00 97.12 294 ASP A CA 1
ATOM 2311 C C . ASP A 1 294 ? -18.268 5.348 -1.750 1.00 97.12 294 ASP A C 1
ATOM 2313 O O . ASP A 1 294 ? -17.550 4.924 -0.841 1.00 97.12 294 ASP A O 1
ATOM 2317 N N . GLU A 1 295 ? -18.552 6.639 -1.880 1.00 95.06 295 GLU A N 1
ATOM 2318 C CA . GLU A 1 295 ? -17.993 7.645 -0.991 1.00 95.06 295 GLU A CA 1
ATOM 2319 C C . GLU A 1 295 ? -18.440 7.456 0.463 1.00 95.06 295 GLU A C 1
ATOM 2321 O O . GLU A 1 295 ? -17.657 7.666 1.387 1.00 95.06 295 GLU A O 1
ATOM 2326 N N . GLY A 1 296 ? -19.706 7.083 0.685 1.00 94.69 296 GLY A N 1
ATOM 2327 C CA . GLY A 1 296 ? -20.254 6.881 2.025 1.00 94.69 296 GLY A CA 1
ATOM 2328 C C . GLY A 1 296 ? -19.577 5.699 2.709 1.00 94.69 296 GLY A C 1
ATOM 2329 O O . GLY A 1 296 ? -19.083 5.823 3.834 1.00 94.69 296 GLY A O 1
ATOM 2330 N N . ARG A 1 297 ? -19.472 4.583 1.983 1.00 96.38 297 ARG A N 1
ATOM 2331 C CA . ARG A 1 297 ? -18.803 3.370 2.446 1.00 96.38 297 ARG A CA 1
ATOM 2332 C C . ARG A 1 297 ? -17.316 3.602 2.694 1.00 96.38 297 ARG A C 1
ATOM 2334 O O . ARG A 1 297 ? -16.836 3.323 3.792 1.00 96.38 297 ARG A O 1
ATOM 2341 N N . THR A 1 298 ? -16.618 4.210 1.735 1.00 95.88 298 THR A N 1
ATOM 2342 C CA . THR A 1 298 ? -15.186 4.534 1.824 1.00 95.88 298 THR A CA 1
ATOM 2343 C C . THR A 1 298 ? -14.880 5.407 3.036 1.00 95.88 298 THR A C 1
ATOM 2345 O O . THR A 1 298 ? -13.989 5.076 3.821 1.00 95.88 298 THR A O 1
ATOM 2348 N N . ARG A 1 299 ? -15.654 6.482 3.249 1.00 92.88 299 ARG A N 1
ATOM 2349 C CA . ARG A 1 299 ? -15.499 7.347 4.429 1.00 92.88 299 ARG A CA 1
ATOM 2350 C C . ARG A 1 299 ? -15.738 6.579 5.723 1.00 92.88 299 ARG A C 1
ATOM 2352 O O . ARG A 1 299 ? -14.964 6.713 6.662 1.00 92.88 299 ARG A O 1
ATOM 2359 N N . SER A 1 300 ? -16.785 5.755 5.768 1.00 93.25 300 SER A N 1
ATOM 2360 C CA . SER A 1 300 ? -17.131 5.008 6.980 1.00 93.25 300 SER A CA 1
ATOM 2361 C C . SER A 1 300 ? -16.040 4.023 7.416 1.00 93.25 300 SER A C 1
ATOM 2363 O O . SER A 1 300 ? -15.917 3.759 8.612 1.00 93.25 300 SER A O 1
ATOM 2365 N N . LEU A 1 301 ? -15.261 3.495 6.465 1.00 94.56 301 LEU A N 1
ATOM 2366 C CA . LEU A 1 301 ? -14.221 2.494 6.696 1.00 94.56 301 LEU A CA 1
ATOM 2367 C C . LEU A 1 301 ? -12.852 3.110 6.977 1.00 94.56 301 LEU A C 1
ATOM 2369 O O . LEU A 1 301 ? -12.223 2.770 7.980 1.00 94.56 301 LEU A O 1
ATOM 2373 N N . PHE A 1 302 ? -12.400 3.995 6.087 1.00 94.12 302 PHE A N 1
ATOM 2374 C CA . PHE A 1 302 ? -11.001 4.426 6.005 1.00 94.12 302 PHE A CA 1
ATOM 2375 C C . PHE A 1 302 ? -10.770 5.871 6.433 1.00 94.12 302 PHE A C 1
ATOM 2377 O O . PHE A 1 302 ? -9.625 6.320 6.464 1.00 94.12 302 PHE A O 1
ATOM 2384 N N . TYR A 1 303 ? -11.828 6.604 6.778 1.00 91.19 303 TYR A N 1
ATOM 2385 C CA . TYR A 1 303 ? -11.738 7.993 7.207 1.00 91.19 303 TYR A CA 1
ATOM 2386 C C . TYR A 1 303 ? -12.224 8.145 8.638 1.00 91.19 303 TYR A C 1
ATOM 2388 O O . TYR A 1 303 ? -12.975 7.327 9.175 1.00 91.19 303 TYR A O 1
ATOM 2396 N N . ARG A 1 304 ? -11.735 9.195 9.288 1.00 86.31 304 ARG A N 1
ATOM 2397 C CA . ARG A 1 304 ? -12.155 9.502 10.648 1.00 86.31 304 ARG A CA 1
ATOM 2398 C C . ARG A 1 304 ? -13.612 9.958 10.642 1.00 86.31 304 ARG A C 1
ATOM 2400 O O . ARG A 1 304 ? -14.035 10.630 9.697 1.00 86.31 304 ARG A O 1
ATOM 2407 N N . PRO A 1 305 ? -14.374 9.641 11.701 1.00 79.44 305 PRO A N 1
ATOM 2408 C CA . PRO A 1 305 ? -15.651 10.295 11.928 1.00 79.44 305 PRO A CA 1
ATOM 2409 C C . PRO A 1 305 ? -15.456 11.818 11.899 1.00 79.44 305 PRO A C 1
ATOM 2411 O O . PRO A 1 305 ? -14.416 12.284 12.379 1.00 79.44 305 PRO A O 1
ATOM 2414 N N . PRO A 1 306 ? -16.421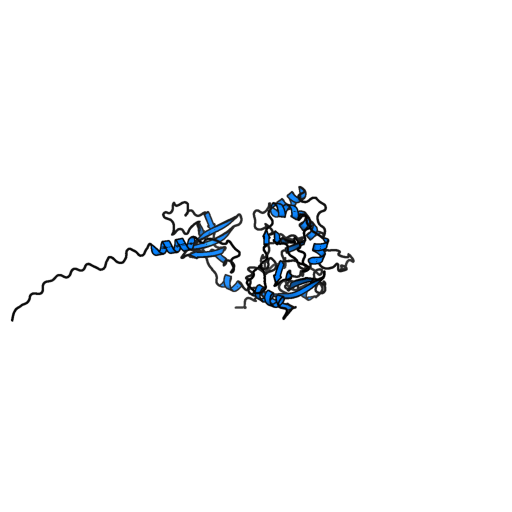 12.596 11.374 1.00 70.12 306 PRO A N 1
ATOM 2415 C CA . PRO A 1 306 ? -16.343 14.048 11.396 1.00 70.12 306 PRO A CA 1
ATOM 2416 C C . PRO A 1 306 ? -16.100 14.506 12.832 1.00 70.12 306 PRO A C 1
ATOM 2418 O O . PRO A 1 306 ? -16.941 14.313 13.711 1.00 70.12 306 PRO A O 1
ATOM 2421 N N . TYR A 1 307 ? -14.926 15.069 13.079 1.00 64.31 307 TYR A N 1
ATOM 2422 C CA . TYR A 1 307 ? -14.650 15.760 14.322 1.00 64.31 307 TYR A CA 1
ATOM 2423 C C . TYR A 1 307 ? -14.922 17.233 14.054 1.00 64.31 307 TYR A C 1
ATOM 2425 O O . TYR A 1 307 ? -14.513 17.742 13.013 1.00 64.31 307 TYR A O 1
ATOM 2433 N N . ASN A 1 308 ? -15.589 17.931 14.975 1.00 59.31 308 ASN A N 1
ATOM 2434 C CA . ASN A 1 308 ? -15.728 19.388 14.902 1.00 59.31 308 ASN A CA 1
ATOM 2435 C C . ASN A 1 308 ? -14.362 20.027 15.190 1.00 59.31 308 ASN A C 1
ATOM 2437 O O . ASN A 1 308 ? -14.125 20.603 16.255 1.00 59.31 308 ASN A O 1
ATOM 2441 N N . TYR A 1 309 ? -13.414 19.851 14.271 1.00 58.22 309 TYR A N 1
ATOM 2442 C CA . TYR A 1 309 ? -12.120 20.482 14.356 1.00 58.22 309 TYR A CA 1
ATOM 2443 C C . TYR A 1 309 ? -12.294 21.935 13.944 1.00 58.22 309 TYR A C 1
ATOM 2445 O O . TYR A 1 309 ? -12.396 22.290 12.771 1.00 58.22 309 TYR A O 1
ATOM 2453 N N . HIS A 1 310 ? -12.373 22.787 14.957 1.00 57.91 310 HIS A N 1
ATOM 2454 C CA . HIS A 1 310 ? -12.287 24.219 14.765 1.00 57.91 310 HIS A CA 1
ATOM 2455 C C . HIS A 1 310 ? -10.813 24.578 14.612 1.00 57.91 310 HIS A C 1
ATOM 2457 O O . HIS A 1 310 ? -10.032 24.469 15.565 1.00 57.91 310 HIS A O 1
ATOM 2463 N N . TYR A 1 311 ? -10.426 25.027 13.420 1.00 57.91 311 TYR A N 1
ATOM 2464 C CA . TYR A 1 311 ? -9.155 25.717 13.261 1.00 57.91 311 TYR A CA 1
ATOM 2465 C C . TYR A 1 311 ? -9.115 26.954 14.165 1.00 57.91 311 TYR A C 1
ATOM 2467 O O . TYR A 1 311 ? -10.146 27.548 14.487 1.00 57.91 311 TYR A O 1
ATOM 2475 N N . LYS A 1 312 ? -7.907 27.408 14.527 1.00 56.69 312 LYS A N 1
ATOM 2476 C CA . LYS A 1 312 ? -7.715 28.655 15.296 1.00 56.69 312 LYS A CA 1
ATOM 2477 C C . LYS A 1 312 ? -8.365 29.881 14.630 1.00 56.69 312 LYS A C 1
ATOM 2479 O O . LYS A 1 312 ? -8.645 30.855 15.314 1.00 56.69 312 LYS A O 1
ATOM 2484 N N . ASN A 1 313 ? -8.613 29.830 13.318 1.00 68.19 313 ASN A N 1
ATOM 2485 C CA . ASN A 1 313 ? -9.292 30.878 12.551 1.00 68.19 313 ASN A CA 1
ATOM 2486 C C . ASN A 1 313 ? -10.830 30.724 12.491 1.00 68.19 313 ASN A C 1
ATOM 2488 O O . ASN A 1 313 ? -11.479 31.469 11.763 1.00 68.19 313 ASN A O 1
ATOM 2492 N N . GLY A 1 314 ? -11.415 29.758 13.207 1.00 64.19 314 GLY A N 1
ATOM 2493 C CA . GLY A 1 314 ? -12.860 29.532 13.261 1.00 64.19 314 GLY A CA 1
ATOM 2494 C C . GLY A 1 314 ? -13.458 28.805 12.052 1.00 64.19 314 GLY A C 1
ATOM 2495 O O . GLY A 1 314 ? -14.654 28.519 12.070 1.00 64.19 314 GLY A O 1
ATOM 2496 N N . LYS A 1 315 ? -12.666 28.455 11.026 1.00 63.16 315 LYS A N 1
ATOM 2497 C CA . LYS A 1 315 ? -13.140 27.554 9.969 1.00 63.16 315 LYS A CA 1
ATOM 2498 C C . LYS A 1 315 ? -13.300 26.156 10.559 1.00 63.16 315 LYS A C 1
ATOM 2500 O O . LYS A 1 315 ? -12.363 25.618 11.149 1.00 63.16 315 LYS A O 1
ATOM 2505 N N . VAL A 1 316 ? -14.501 25.601 10.435 1.00 53.31 316 VAL A N 1
ATOM 2506 C CA . VAL A 1 316 ? -14.710 24.169 10.633 1.00 53.31 316 VAL A CA 1
ATOM 2507 C C . VAL A 1 316 ? -14.102 23.506 9.425 1.00 53.31 316 VAL A C 1
ATOM 2509 O O . VAL A 1 316 ? -14.523 23.788 8.300 1.00 53.31 316 VAL A O 1
ATOM 2512 N N . ASP A 1 317 ? -13.097 22.679 9.668 1.00 58.41 317 ASP A N 1
ATOM 2513 C CA . ASP A 1 317 ? -12.691 21.784 8.617 1.00 58.41 317 ASP A CA 1
ATOM 2514 C C . ASP A 1 317 ? -13.721 20.675 8.494 1.00 58.41 317 ASP A C 1
ATOM 2516 O O . ASP A 1 317 ? -13.927 19.911 9.437 1.00 58.41 317 ASP A O 1
ATOM 2520 N N . THR A 1 318 ? -14.391 20.597 7.354 1.00 55.94 318 THR A N 1
ATOM 2521 C CA . THR A 1 318 ? -15.119 19.379 6.997 1.00 55.94 318 THR A CA 1
ATOM 2522 C C . THR A 1 318 ? -14.197 18.379 6.309 1.00 55.94 318 THR A C 1
ATOM 2524 O O . THR A 1 318 ? -14.697 17.392 5.771 1.00 55.94 318 THR A O 1
ATOM 2527 N N . ASP A 1 319 ? -12.882 18.639 6.271 1.00 62.19 319 ASP A N 1
ATOM 2528 C CA . ASP A 1 319 ? -11.939 17.810 5.544 1.00 62.19 319 ASP A CA 1
ATOM 2529 C C . ASP A 1 319 ? -12.011 16.363 6.015 1.00 62.19 319 ASP A C 1
ATOM 2531 O O . ASP A 1 319 ? -11.932 15.999 7.194 1.00 62.19 319 ASP A O 1
ATOM 2535 N N . PHE A 1 320 ? -12.188 15.517 5.013 1.00 76.69 320 PHE A N 1
ATOM 2536 C CA . PHE A 1 320 ? -12.207 14.084 5.147 1.00 76.69 320 PHE A CA 1
ATOM 2537 C C . PHE A 1 320 ? -10.776 13.627 5.396 1.00 76.69 320 PHE A C 1
ATOM 2539 O O . PHE A 1 320 ? -9.991 13.426 4.471 1.00 76.69 320 PHE A O 1
ATOM 2546 N N . VAL A 1 321 ? -10.441 13.462 6.672 1.00 83.69 321 VAL A N 1
ATOM 2547 C CA . VAL A 1 321 ? -9.121 13.000 7.093 1.00 83.69 321 VAL A CA 1
ATOM 2548 C C . VAL A 1 321 ? -9.084 11.469 7.056 1.00 83.69 321 VAL A C 1
ATOM 2550 O O . VAL A 1 321 ? -9.840 10.833 7.802 1.00 83.69 321 VAL A O 1
ATOM 2553 N N . PRO A 1 322 ? -8.226 10.847 6.227 1.00 87.50 322 PRO A N 1
ATOM 2554 C CA . PRO A 1 322 ? -8.050 9.402 6.270 1.00 87.50 322 PRO A CA 1
ATOM 2555 C C . PRO A 1 322 ? -7.520 8.988 7.653 1.00 87.50 322 PRO A C 1
ATOM 2557 O O . PRO A 1 322 ? -6.788 9.731 8.311 1.00 87.50 322 PRO A O 1
ATOM 2560 N N . ILE A 1 323 ? -7.890 7.799 8.131 1.00 89.75 323 ILE A N 1
ATOM 2561 C CA . ILE A 1 323 ? -7.411 7.289 9.427 1.00 89.75 323 ILE A CA 1
ATOM 2562 C C . ILE A 1 323 ? -5.878 7.203 9.406 1.00 89.75 323 ILE A C 1
ATOM 2564 O O . ILE A 1 323 ? -5.221 7.612 10.367 1.00 89.75 323 ILE A O 1
ATOM 2568 N N . THR A 1 324 ? -5.332 6.730 8.285 1.00 89.00 324 THR A N 1
ATOM 2569 C CA . THR A 1 324 ? -3.906 6.540 8.019 1.00 89.00 324 THR A CA 1
ATOM 2570 C C . THR A 1 324 ? -3.551 7.029 6.615 1.00 89.00 324 THR A C 1
ATOM 2572 O O . THR A 1 324 ? -4.379 6.988 5.707 1.00 89.00 324 THR A O 1
ATOM 2575 N N . LEU A 1 325 ? -2.308 7.475 6.401 1.00 81.31 325 LEU A N 1
ATOM 2576 C CA . LEU A 1 325 ? -1.848 7.864 5.054 1.00 81.31 325 LEU A CA 1
ATOM 2577 C C . LEU A 1 325 ? -1.652 6.669 4.132 1.00 81.31 325 LEU A C 1
ATOM 2579 O O . LEU A 1 325 ? -1.711 6.794 2.910 1.00 81.31 325 LEU A O 1
ATOM 2583 N N . THR A 1 326 ? -1.375 5.521 4.731 1.00 87.94 326 THR A N 1
ATOM 2584 C CA . THR A 1 326 ? -1.129 4.272 4.034 1.00 87.94 326 THR A CA 1
ATOM 2585 C C . THR A 1 326 ? -2.110 3.238 4.541 1.00 87.94 326 THR A C 1
ATOM 2587 O O . THR A 1 326 ? -2.375 3.178 5.733 1.00 87.94 326 THR A O 1
ATOM 2590 N N . THR A 1 327 ? -2.727 2.486 3.642 1.00 91.88 327 THR A N 1
ATOM 2591 C CA . THR A 1 327 ? -3.736 1.479 3.962 1.00 91.88 327 THR A CA 1
ATOM 2592 C C . THR A 1 327 ? -3.356 0.199 3.247 1.00 91.88 327 THR A C 1
ATOM 2594 O O . THR A 1 327 ? -3.381 0.138 2.018 1.00 91.88 327 THR A O 1
ATOM 2597 N N . ASP A 1 328 ? -2.987 -0.817 4.014 1.00 92.88 328 ASP A N 1
ATOM 2598 C CA . ASP A 1 328 ? -2.800 -2.190 3.556 1.00 92.88 328 ASP A CA 1
ATOM 2599 C C . ASP A 1 328 ? -3.880 -3.068 4.196 1.00 92.88 328 ASP A C 1
ATOM 2601 O O . ASP A 1 328 ? -4.186 -2.911 5.377 1.00 92.88 328 ASP A O 1
ATOM 2605 N N . ILE A 1 329 ? -4.452 -4.001 3.434 1.00 96.25 329 ILE A N 1
ATOM 2606 C CA . ILE A 1 329 ? -5.482 -4.932 3.912 1.00 96.25 329 ILE A CA 1
ATOM 2607 C C . ILE A 1 329 ? -4.871 -6.325 4.023 1.00 96.25 329 ILE A C 1
ATOM 2609 O O . ILE A 1 329 ? -4.104 -6.750 3.166 1.00 96.25 329 ILE A O 1
ATOM 2613 N N . PHE A 1 330 ? -5.197 -7.059 5.082 1.00 97.12 330 PHE A N 1
ATOM 2614 C CA . PHE A 1 330 ? -4.742 -8.436 5.248 1.00 97.12 330 PHE A CA 1
ATOM 2615 C C . PHE A 1 330 ? -5.786 -9.286 5.965 1.00 97.12 330 PHE A C 1
ATOM 2617 O O . PHE A 1 330 ? -6.631 -8.776 6.698 1.00 97.12 330 PHE A O 1
ATOM 2624 N N . LYS A 1 331 ? -5.693 -10.607 5.790 1.00 97.69 331 LYS A N 1
ATOM 2625 C CA . LYS A 1 331 ? -6.533 -11.574 6.499 1.00 97.69 331 LYS A CA 1
ATOM 2626 C C . LYS A 1 331 ? -5.707 -12.371 7.504 1.00 97.69 331 LYS A C 1
ATOM 2628 O O . LYS A 1 331 ? -4.647 -12.903 7.165 1.00 97.69 331 LYS A O 1
ATOM 2633 N N . TYR A 1 332 ? -6.198 -12.451 8.737 1.00 98.06 332 TYR A N 1
ATOM 2634 C CA . TYR A 1 332 ? -5.657 -13.311 9.786 1.00 98.06 332 TYR A CA 1
ATOM 2635 C C . TYR A 1 332 ? -6.776 -14.181 10.356 1.00 98.06 332 TYR A C 1
ATOM 2637 O O . TYR A 1 332 ? -7.749 -13.682 10.925 1.00 98.06 332 TYR A O 1
ATOM 2645 N N . ARG A 1 333 ? -6.618 -15.499 10.217 1.00 97.25 333 ARG A N 1
ATOM 2646 C CA . ARG A 1 333 ? -7.662 -16.504 10.434 1.00 97.25 333 ARG A CA 1
ATOM 2647 C C . ARG A 1 333 ? -8.884 -16.124 9.598 1.00 97.25 333 ARG A C 1
ATOM 2649 O O . ARG A 1 333 ? -8.729 -15.827 8.419 1.00 97.25 333 ARG A O 1
ATOM 2656 N N . GLU A 1 334 ? -10.066 -16.075 10.194 1.00 97.94 334 GLU A N 1
ATOM 2657 C CA . GLU A 1 334 ? -11.306 -15.769 9.479 1.00 97.94 334 GLU A CA 1
ATOM 2658 C C . GLU A 1 334 ? -11.594 -14.274 9.320 1.00 97.94 334 GLU A C 1
ATOM 2660 O O . GLU A 1 334 ? -12.616 -13.929 8.742 1.00 97.94 334 GLU A O 1
ATOM 2665 N N . LEU A 1 335 ? -10.717 -13.387 9.804 1.00 98.50 335 LEU A N 1
ATOM 2666 C CA . LEU A 1 335 ? -11.001 -11.953 9.869 1.00 98.50 335 LEU A CA 1
ATOM 2667 C C . LEU A 1 335 ? -10.089 -11.127 8.967 1.00 98.50 335 LEU A C 1
ATOM 2669 O O . LEU A 1 335 ? -8.881 -11.373 8.882 1.00 98.50 335 LEU A O 1
ATOM 2673 N N . PHE A 1 336 ? -10.676 -10.116 8.340 1.00 98.38 336 PHE A N 1
ATOM 2674 C CA . PHE A 1 336 ? -9.992 -9.066 7.608 1.00 98.38 336 PHE A CA 1
ATOM 2675 C C . PHE A 1 336 ? -9.690 -7.882 8.522 1.00 98.38 336 PHE A C 1
ATOM 2677 O O . PHE A 1 336 ? -10.486 -7.473 9.370 1.00 98.38 336 PHE A O 1
ATOM 2684 N N . TYR A 1 337 ? -8.508 -7.327 8.310 1.00 98.06 337 TYR A N 1
ATOM 2685 C CA . TYR A 1 337 ? -7.977 -6.172 9.007 1.00 98.06 337 TYR A CA 1
ATOM 2686 C C . TYR A 1 337 ? -7.405 -5.213 7.977 1.00 98.06 337 TYR A C 1
ATOM 2688 O O . TYR A 1 337 ? -7.009 -5.622 6.881 1.00 98.06 337 TYR A O 1
ATOM 2696 N N . PHE A 1 338 ? -7.275 -3.952 8.361 1.00 97.19 338 PHE A N 1
ATOM 2697 C CA . PHE A 1 338 ? -6.426 -3.024 7.634 1.00 97.19 338 PHE A CA 1
ATOM 2698 C C . PHE A 1 338 ? -5.414 -2.386 8.571 1.00 97.19 338 PHE A C 1
ATOM 2700 O O . PHE A 1 338 ? -5.645 -2.260 9.774 1.00 97.19 338 PHE A O 1
ATOM 2707 N N . ALA A 1 339 ? -4.266 -2.019 8.025 1.00 95.81 339 ALA A N 1
ATOM 2708 C CA . ALA A 1 339 ? -3.195 -1.381 8.758 1.00 95.81 339 ALA A CA 1
ATOM 2709 C C . ALA A 1 339 ?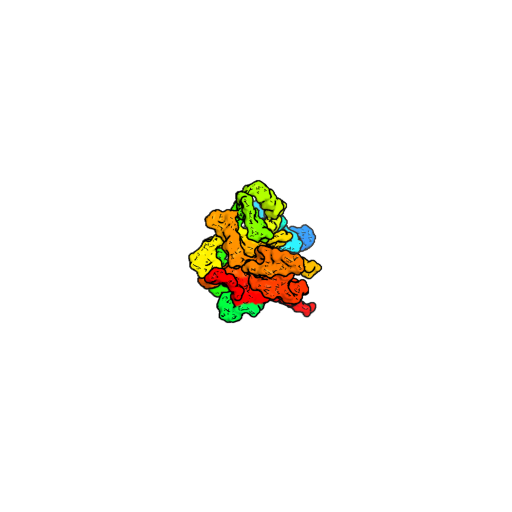 -2.652 -0.184 8.005 1.00 95.81 339 ALA A C 1
ATOM 2711 O O . ALA A 1 339 ? -2.726 -0.108 6.779 1.00 95.81 339 ALA A O 1
ATOM 2712 N N . GLY A 1 340 ? -2.084 0.736 8.766 1.00 92.50 340 GLY A N 1
ATOM 2713 C CA . GLY A 1 340 ? -1.578 1.968 8.214 1.00 92.50 340 GLY A CA 1
ATOM 2714 C C . GLY A 1 340 ? -0.810 2.796 9.213 1.00 92.50 340 GLY A C 1
ATOM 2715 O O . GLY A 1 340 ? -1.032 2.700 10.422 1.00 92.50 340 GLY A O 1
ATOM 2716 N N . PHE A 1 341 ? 0.108 3.610 8.712 1.00 89.94 341 PHE A N 1
ATOM 2717 C CA . PHE A 1 341 ? 0.782 4.571 9.564 1.00 89.94 341 PHE A CA 1
ATOM 2718 C C . PHE A 1 341 ? -0.100 5.794 9.773 1.00 89.94 341 PHE A C 1
ATOM 2720 O O . PHE A 1 341 ? -0.661 6.338 8.815 1.00 89.94 341 PHE A O 1
ATOM 2727 N N . TYR A 1 342 ? -0.189 6.247 11.021 1.00 87.88 342 TYR A N 1
ATOM 2728 C CA . TYR A 1 342 ? -0.817 7.530 11.297 1.00 87.88 342 TYR A CA 1
ATOM 2729 C C . TYR A 1 342 ? -0.068 8.649 10.578 1.00 87.88 342 TYR A C 1
ATOM 2731 O O . TYR A 1 342 ? 1.152 8.602 10.399 1.00 87.88 342 TYR A O 1
ATOM 2739 N N . ASP A 1 343 ? -0.816 9.661 10.167 1.00 76.81 343 ASP A N 1
ATOM 2740 C CA . ASP A 1 343 ? -0.228 10.908 9.719 1.00 76.81 343 ASP A CA 1
ATOM 2741 C C . ASP A 1 343 ? 0.155 11.758 10.935 1.00 76.81 343 ASP A C 1
ATOM 2743 O O . ASP A 1 343 ? -0.590 11.801 11.915 1.00 76.81 343 ASP A O 1
ATOM 2747 N N . ALA A 1 344 ? 1.302 12.424 10.869 1.00 66.88 344 ALA A N 1
ATOM 2748 C CA . ALA A 1 344 ? 1.722 13.405 11.867 1.00 66.88 344 ALA A CA 1
ATOM 2749 C C . ALA A 1 344 ? 1.882 14.807 11.270 1.00 66.88 344 ALA A C 1
ATOM 2751 O O . ALA A 1 344 ? 2.395 15.697 11.950 1.00 66.88 344 ALA A O 1
ATOM 2752 N N . GLN A 1 345 ? 1.486 15.011 10.011 1.00 64.75 345 GLN A N 1
ATOM 2753 C CA . GLN A 1 345 ? 1.608 16.307 9.373 1.00 64.75 345 GLN A CA 1
ATOM 2754 C C . GLN A 1 345 ? 0.744 17.356 10.099 1.00 64.75 345 GLN A C 1
ATOM 2756 O O . GLN A 1 345 ? -0.443 17.151 10.359 1.00 64.75 345 GLN A O 1
ATOM 2761 N N . GLU A 1 346 ? 1.412 18.458 10.459 1.00 53.88 346 GLU A N 1
ATOM 2762 C CA . GLU A 1 346 ? 0.887 19.765 10.878 1.00 53.88 346 GLU A CA 1
ATOM 2763 C C . GLU A 1 346 ? -0.450 19.764 11.636 1.00 53.88 346 GLU A C 1
ATOM 2765 O O . GLU A 1 346 ? -1.475 20.045 11.049 1.00 53.88 346 GLU A O 1
ATOM 2770 N N . GLU A 1 347 ? -0.451 19.548 12.957 1.00 52.91 347 GLU A N 1
ATOM 2771 C CA . GLU A 1 347 ? -1.559 19.842 13.906 1.00 52.91 347 GLU A CA 1
ATOM 2772 C C . GLU A 1 347 ? -2.959 19.225 13.643 1.00 52.91 347 GLU A C 1
ATOM 2774 O O . GLU A 1 347 ? -3.795 19.267 14.550 1.00 52.91 347 GLU A O 1
ATOM 2779 N N . VAL A 1 348 ? -3.242 18.663 12.465 1.00 54.88 348 VAL A N 1
ATOM 2780 C CA . VAL A 1 348 ? -4.583 18.233 12.036 1.00 54.88 348 VAL A CA 1
ATOM 2781 C C . VAL A 1 348 ? -4.747 16.722 12.173 1.00 54.88 348 VAL A C 1
ATOM 2783 O O . VAL A 1 348 ? -5.841 16.221 12.453 1.00 54.88 348 VAL A O 1
ATOM 2786 N N . HIS A 1 349 ? -3.660 15.961 12.046 1.00 68.31 349 HIS A N 1
ATOM 2787 C CA . HIS A 1 349 ? -3.755 14.514 11.971 1.00 68.31 349 HIS A CA 1
ATOM 2788 C C . HIS A 1 349 ? -3.220 13.838 13.250 1.00 68.31 349 HIS A C 1
ATOM 2790 O O . HIS A 1 349 ? -2.050 13.918 13.602 1.00 68.31 349 HIS A O 1
ATOM 2796 N N . GLY A 1 350 ? -4.138 13.244 14.021 1.00 75.81 350 GLY A N 1
ATOM 2797 C CA . GLY A 1 350 ? -3.879 12.458 15.225 1.00 75.81 350 GLY A CA 1
ATOM 2798 C C . GLY A 1 350 ? -4.096 10.969 14.988 1.00 75.81 350 GLY A C 1
ATOM 2799 O O . GLY A 1 350 ? -3.871 10.463 13.896 1.00 75.81 350 GLY A O 1
ATOM 2800 N N . ASP A 1 351 ? -4.537 10.254 16.011 1.00 84.88 351 ASP A N 1
ATOM 2801 C CA . ASP A 1 351 ? -4.985 8.870 15.870 1.00 84.88 351 ASP A CA 1
ATOM 2802 C C . ASP A 1 351 ? -6.428 8.798 15.356 1.00 84.88 351 ASP A C 1
ATOM 2804 O O . ASP A 1 351 ? -6.977 9.803 14.906 1.00 84.88 351 ASP A O 1
ATOM 2808 N N . LEU A 1 352 ? -7.055 7.617 15.413 1.00 87.88 352 LEU A N 1
ATOM 2809 C CA . LEU A 1 352 ? -8.439 7.430 14.961 1.00 87.88 352 LEU A CA 1
ATOM 2810 C C . LEU A 1 352 ? -9.406 8.465 15.563 1.00 87.88 352 LEU A C 1
ATOM 2812 O O . LEU A 1 352 ? -10.301 8.943 14.873 1.00 87.88 352 LEU A O 1
ATOM 2816 N N . GLU A 1 353 ? -9.204 8.816 16.832 1.00 85.69 353 GLU A N 1
ATOM 2817 C CA . GLU A 1 353 ? -10.038 9.765 17.577 1.00 85.69 353 GLU A CA 1
ATOM 2818 C C . GLU A 1 353 ? -9.523 11.213 17.472 1.00 85.69 353 GLU A C 1
ATOM 2820 O O . GLU A 1 353 ? -10.137 12.131 18.004 1.00 85.69 353 GLU A O 1
ATOM 2825 N N . GLY A 1 354 ? -8.385 11.442 16.807 1.00 79.88 354 GLY A N 1
ATOM 2826 C CA . GLY A 1 354 ? -7.736 12.751 16.705 1.00 79.88 354 GLY A CA 1
ATOM 2827 C C . GLY A 1 354 ? -7.053 13.228 17.995 1.00 79.88 354 GLY A C 1
ATOM 2828 O O . GLY A 1 354 ? -6.431 14.292 18.002 1.00 79.88 354 GLY A O 1
ATOM 2829 N N . ASN A 1 355 ? -7.087 12.441 19.072 1.00 81.75 355 ASN A N 1
ATOM 2830 C CA . ASN A 1 355 ? -6.605 12.819 20.403 1.00 81.75 355 ASN A CA 1
ATOM 2831 C C . ASN A 1 355 ? -5.099 13.106 20.428 1.00 81.75 355 ASN A C 1
ATOM 2833 O O . ASN A 1 355 ? -4.632 14.006 21.131 1.00 81.75 355 ASN A O 1
ATOM 2837 N N . ARG A 1 356 ? -4.320 12.370 19.627 1.00 80.69 356 ARG A N 1
ATOM 2838 C CA . ARG A 1 356 ? -2.859 12.540 19.551 1.00 80.69 356 ARG A CA 1
ATOM 2839 C C . ARG A 1 356 ? -2.385 13.639 18.589 1.00 80.69 356 ARG A C 1
ATOM 2841 O O . ARG A 1 356 ? -1.186 13.892 18.541 1.00 80.69 356 ARG A O 1
ATOM 2848 N N . ALA A 1 357 ? -3.277 14.365 17.905 1.00 71.81 357 ALA A N 1
ATOM 2849 C CA . ALA A 1 357 ? -2.889 15.429 16.961 1.00 71.81 357 ALA A CA 1
ATOM 2850 C C . ALA A 1 357 ? -2.156 16.611 17.635 1.00 71.81 357 ALA A C 1
ATOM 2852 O O . ALA A 1 357 ? -1.322 17.278 17.029 1.00 71.81 357 ALA A O 1
ATOM 2853 N N . ARG A 1 358 ? -2.463 16.883 18.914 1.00 65.81 358 ARG A N 1
ATOM 2854 C CA . ARG A 1 358 ? -2.001 18.085 19.639 1.00 65.81 358 ARG A CA 1
ATOM 2855 C C . ARG A 1 358 ? -0.874 17.845 20.637 1.00 65.81 358 ARG A C 1
ATOM 2857 O O . ARG A 1 358 ? -0.426 18.800 21.271 1.00 65.81 358 ARG A O 1
ATOM 2864 N N . GLN A 1 359 ? -0.424 16.604 20.808 1.00 68.06 359 GLN A N 1
ATOM 2865 C CA . GLN A 1 359 ? 0.673 16.322 21.730 1.00 68.06 359 GLN A CA 1
ATOM 2866 C C . GLN A 1 359 ? 1.938 17.032 21.225 1.00 68.06 359 GLN A C 1
ATOM 2868 O O . GLN A 1 359 ? 2.341 16.848 20.080 1.00 68.06 359 GLN A O 1
ATOM 2873 N N . SER A 1 360 ? 2.544 17.875 22.070 1.00 53.59 360 SER A N 1
ATOM 2874 C CA . SER A 1 360 ? 3.695 18.736 21.734 1.00 53.59 360 SER A CA 1
ATOM 2875 C C . SER A 1 360 ? 4.852 17.972 21.100 1.00 53.59 360 SER A C 1
ATOM 2877 O O . SER A 1 360 ? 5.549 18.493 20.232 1.00 53.59 360 SER A O 1
ATOM 2879 N N . ASN A 1 361 ? 5.007 16.713 21.500 1.00 58.50 361 ASN A N 1
ATOM 2880 C CA . ASN A 1 361 ? 6.065 15.832 21.035 1.00 58.50 361 ASN A CA 1
ATOM 2881 C C . ASN A 1 361 ? 5.883 15.431 19.566 1.00 58.50 361 ASN A C 1
ATOM 2883 O O . ASN A 1 361 ? 6.851 15.003 18.966 1.00 58.50 361 ASN A O 1
ATOM 2887 N N . ASN A 1 362 ? 4.699 15.610 18.968 1.00 58.94 362 ASN A N 1
ATOM 2888 C CA . ASN A 1 362 ? 4.465 15.337 17.547 1.00 58.94 362 ASN A CA 1
ATOM 2889 C C . ASN A 1 362 ? 4.808 16.529 16.638 1.00 58.94 362 ASN A C 1
ATOM 2891 O O . ASN A 1 362 ? 5.017 16.325 15.451 1.00 58.94 362 ASN A O 1
ATOM 2895 N N . LYS A 1 363 ? 4.893 17.762 17.166 1.00 54.03 363 LYS A N 1
ATOM 2896 C CA . LYS A 1 363 ? 5.127 18.966 16.339 1.00 54.03 363 LYS A CA 1
ATOM 2897 C C . LYS A 1 363 ? 6.582 19.155 15.919 1.00 54.03 363 LYS A C 1
ATOM 2899 O O . LYS A 1 363 ? 6.839 19.689 14.851 1.00 54.03 363 LYS A O 1
ATOM 2904 N N . ASN A 1 364 ? 7.510 18.734 16.777 1.00 50.59 364 ASN A N 1
ATOM 2905 C CA . ASN A 1 364 ? 8.952 18.913 16.581 1.00 50.59 364 ASN A CA 1
ATOM 2906 C C . ASN A 1 364 ? 9.714 17.585 16.594 1.00 50.59 364 ASN A C 1
ATOM 2908 O O . ASN A 1 364 ? 10.943 17.586 16.536 1.00 50.59 364 ASN A O 1
ATOM 2912 N N . ALA A 1 365 ? 9.005 16.458 16.720 1.00 51.91 365 ALA A N 1
ATOM 2913 C CA . ALA A 1 365 ? 9.623 15.163 16.527 1.00 51.91 365 ALA A CA 1
ATOM 2914 C C . ALA A 1 365 ? 10.096 15.097 15.074 1.00 51.91 365 ALA A C 1
ATOM 2916 O O . ALA A 1 365 ? 9.258 15.208 14.173 1.00 51.91 365 ALA A O 1
ATOM 2917 N N . PRO A 1 366 ? 11.398 14.892 14.805 1.00 55.91 366 PRO A N 1
ATOM 2918 C CA . PRO A 1 366 ? 11.779 14.402 13.493 1.00 55.91 366 PRO A CA 1
ATOM 2919 C C . PRO A 1 366 ? 10.936 13.156 13.217 1.00 55.91 366 PRO A C 1
ATOM 2921 O O . PRO A 1 366 ? 10.627 12.397 14.139 1.00 55.91 366 PRO A O 1
ATOM 2924 N N . PHE A 1 367 ? 10.562 12.945 11.956 1.00 57.03 367 PHE A N 1
ATOM 2925 C CA . PHE A 1 367 ? 9.704 11.839 11.510 1.00 57.03 367 PHE A CA 1
ATOM 2926 C C . PHE A 1 367 ? 10.213 10.446 11.950 1.00 57.03 367 PHE A C 1
ATOM 2928 O O . PHE A 1 367 ? 9.504 9.456 11.837 1.00 57.03 367 PHE A O 1
ATOM 2935 N N . SER A 1 368 ? 11.436 10.367 12.489 1.00 54.53 368 SER A N 1
ATOM 2936 C CA . SER A 1 368 ? 12.015 9.252 13.240 1.00 54.53 368 SER A CA 1
ATOM 2937 C C . SER A 1 368 ? 11.454 9.042 14.663 1.00 54.53 368 SER A C 1
ATOM 2939 O O . SER A 1 368 ? 11.886 8.109 15.339 1.00 54.53 368 SER A O 1
ATOM 2941 N N . SER A 1 369 ? 10.474 9.824 15.123 1.00 61.69 369 SER A N 1
ATOM 2942 C CA . SER A 1 369 ? 9.860 9.690 16.452 1.00 61.69 369 SER A CA 1
ATOM 2943 C C . SER A 1 369 ? 8.376 10.088 16.469 1.00 61.69 369 SER A C 1
ATOM 2945 O O . SER A 1 369 ? 7.884 10.769 15.572 1.00 61.69 369 SER A O 1
ATOM 2947 N N . GLY A 1 370 ? 7.645 9.644 17.495 1.00 77.50 370 GLY A N 1
ATOM 2948 C CA . GLY A 1 370 ? 6.257 10.053 17.736 1.00 77.50 370 GLY A CA 1
ATOM 2949 C C . GLY A 1 370 ? 5.205 9.295 16.918 1.00 77.50 370 GLY A C 1
ATOM 2950 O O . GLY A 1 370 ? 5.421 8.169 16.464 1.00 77.50 370 GLY A O 1
ATOM 2951 N N . LEU A 1 371 ? 4.026 9.912 16.764 1.00 83.50 371 LEU A N 1
ATOM 2952 C CA . LEU A 1 371 ? 2.850 9.270 16.163 1.00 83.50 371 LEU A CA 1
ATOM 2953 C C . LEU A 1 371 ? 3.072 8.850 14.707 1.00 83.50 371 LEU A C 1
ATOM 2955 O O . LEU A 1 371 ? 2.545 7.820 14.295 1.00 83.50 371 LEU A O 1
ATOM 2959 N N . ALA A 1 372 ? 3.900 9.589 13.959 1.00 80.25 372 ALA A N 1
ATOM 2960 C CA . ALA A 1 372 ? 4.259 9.223 12.597 1.00 80.25 372 ALA A CA 1
ATOM 2961 C C . ALA A 1 372 ? 4.760 7.777 12.558 1.00 80.25 372 ALA A C 1
ATOM 2963 O O . ALA A 1 372 ? 4.265 6.985 11.770 1.00 80.25 372 ALA A O 1
ATOM 2964 N N . ASN A 1 373 ? 5.678 7.371 13.432 1.00 83.31 373 ASN A N 1
ATOM 2965 C CA . ASN A 1 373 ? 6.244 6.016 13.419 1.00 83.31 373 ASN A CA 1
ATOM 2966 C C . ASN A 1 373 ? 5.345 4.936 14.004 1.00 83.31 373 ASN A C 1
ATOM 2968 O O . ASN A 1 373 ? 5.776 3.794 14.160 1.00 83.31 373 ASN A O 1
ATOM 2972 N N . THR A 1 374 ? 4.097 5.282 14.299 1.00 89.50 374 THR A N 1
ATOM 2973 C CA . THR A 1 374 ? 3.118 4.333 14.789 1.00 89.50 374 THR A CA 1
ATOM 2974 C C . THR A 1 374 ? 2.320 3.759 13.620 1.00 89.50 374 THR A C 1
ATOM 2976 O O . THR A 1 374 ? 1.494 4.439 13.009 1.00 89.50 374 THR A O 1
ATOM 2979 N N . LEU A 1 375 ? 2.567 2.484 13.327 1.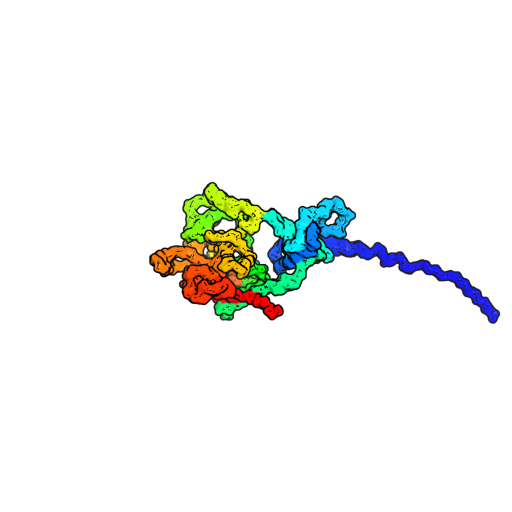00 92.56 375 LEU A N 1
ATOM 2980 C CA . LEU A 1 375 ? 1.701 1.651 12.501 1.00 92.56 375 LEU A CA 1
ATOM 2981 C C . LEU A 1 375 ? 0.547 1.160 13.375 1.00 92.56 375 LEU A C 1
ATOM 2983 O O . LEU A 1 375 ? 0.781 0.531 14.406 1.00 92.56 375 LEU A O 1
ATOM 2987 N N . ALA A 1 376 ? -0.688 1.404 12.964 1.00 95.31 376 ALA A N 1
ATOM 2988 C CA . ALA A 1 376 ? -1.871 0.892 13.638 1.00 95.31 376 ALA A CA 1
ATOM 2989 C C . ALA A 1 376 ? -2.545 -0.194 12.799 1.00 95.31 376 ALA A C 1
ATOM 2991 O O . ALA A 1 376 ? -2.529 -0.140 11.571 1.00 95.31 376 ALA A O 1
ATOM 2992 N N . VAL A 1 377 ? -3.137 -1.177 13.476 1.00 97.12 377 VAL A N 1
ATOM 2993 C CA . VAL A 1 377 ? -4.018 -2.186 12.874 1.00 97.12 377 VAL A CA 1
ATOM 2994 C C . VAL A 1 377 ? -5.427 -1.939 13.377 1.00 97.12 377 VAL A C 1
ATOM 2996 O O . VAL A 1 377 ? -5.652 -1.806 14.584 1.00 97.12 377 VAL A O 1
ATOM 2999 N N . PHE A 1 378 ? -6.374 -1.944 12.453 1.00 97.75 378 PHE A N 1
ATOM 3000 C CA . PHE A 1 378 ? -7.779 -1.701 12.701 1.00 97.75 378 PHE A CA 1
ATOM 3001 C C . PHE A 1 378 ? -8.589 -2.952 12.388 1.00 97.75 378 PHE A C 1
ATOM 3003 O O . PHE A 1 378 ? -8.369 -3.633 11.384 1.00 97.75 378 PHE A O 1
ATOM 3010 N N . LEU A 1 379 ? -9.542 -3.236 13.270 1.00 98.19 379 LEU A N 1
ATOM 3011 C CA . LEU A 1 379 ? -10.620 -4.178 13.024 1.00 98.19 379 LEU A CA 1
ATOM 3012 C C . LEU A 1 379 ? -11.909 -3.384 12.870 1.00 98.19 379 LEU A C 1
ATOM 3014 O O . LEU A 1 379 ? -12.224 -2.521 13.694 1.00 98.19 379 LEU A O 1
ATOM 3018 N N . ARG A 1 380 ? -12.654 -3.710 11.828 1.00 97.44 380 ARG A N 1
ATOM 3019 C CA . ARG A 1 380 ? -13.985 -3.193 11.574 1.00 97.44 380 ARG A CA 1
ATOM 3020 C C . ARG A 1 380 ? -14.978 -4.324 11.828 1.00 97.44 380 ARG A C 1
ATOM 3022 O O . ARG A 1 380 ? -14.778 -5.426 11.327 1.00 97.44 380 ARG A O 1
ATOM 3029 N N . ARG A 1 381 ? -15.963 -4.071 12.691 1.00 97.25 381 ARG A N 1
ATOM 3030 C CA . ARG A 1 381 ? -17.045 -5.003 13.036 1.00 97.25 381 ARG A CA 1
ATOM 3031 C C . ARG A 1 381 ? -18.230 -4.218 13.586 1.00 97.25 381 ARG A C 1
ATOM 3033 O O . ARG A 1 381 ? -18.022 -3.190 14.232 1.00 97.25 381 ARG A O 1
ATOM 3040 N N . ASP A 1 382 ? -19.449 -4.683 13.324 1.00 96.25 382 ASP A N 1
ATOM 3041 C CA . ASP A 1 382 ? -20.692 -4.059 13.804 1.00 96.25 382 ASP A CA 1
ATOM 3042 C C . ASP A 1 382 ? -20.771 -2.563 13.435 1.00 96.25 382 ASP A C 1
ATOM 3044 O O . ASP A 1 382 ? -21.169 -1.712 14.232 1.00 96.25 382 ASP A O 1
ATOM 3048 N N . GLY A 1 383 ? -20.293 -2.217 12.232 1.00 94.25 383 GLY A N 1
ATOM 3049 C CA . GLY A 1 383 ? -20.254 -0.839 11.737 1.00 94.25 383 GLY A CA 1
ATOM 3050 C C . GLY A 1 383 ? -19.261 0.088 12.451 1.00 94.25 383 GLY A C 1
ATOM 3051 O O . GLY A 1 383 ? -19.301 1.299 12.224 1.00 94.25 383 GLY A O 1
ATOM 3052 N N . LYS A 1 384 ? -18.359 -0.439 13.292 1.00 95.00 384 LYS A N 1
ATOM 3053 C CA . LYS A 1 384 ? -17.374 0.347 14.046 1.00 95.00 384 LYS A CA 1
ATOM 3054 C C . LYS A 1 384 ? -15.941 -0.060 13.715 1.00 95.00 384 LYS A C 1
ATOM 3056 O O . LYS A 1 384 ? -15.560 -1.221 13.834 1.00 95.00 384 LYS A O 1
ATOM 3061 N N . THR A 1 385 ? -15.114 0.928 13.376 1.00 95.69 385 THR A N 1
ATOM 3062 C CA . THR A 1 385 ? -13.659 0.767 13.236 1.00 95.69 385 THR A CA 1
ATOM 3063 C C . THR A 1 385 ? -12.987 0.947 14.596 1.00 95.69 385 THR A C 1
ATOM 3065 O O . THR A 1 385 ? -13.215 1.952 15.265 1.00 95.69 385 THR A O 1
ATOM 3068 N N . THR A 1 386 ? -12.149 -0.005 15.011 1.00 95.94 386 THR A N 1
ATOM 3069 C CA . THR A 1 386 ? -11.430 0.038 16.294 1.00 95.94 386 THR A CA 1
ATOM 3070 C C . THR A 1 386 ? -9.942 -0.273 16.096 1.00 95.94 386 THR A C 1
ATOM 3072 O O . THR A 1 386 ? -9.625 -1.280 15.460 1.00 95.94 386 THR A O 1
ATOM 3075 N N . PRO A 1 387 ? -9.011 0.524 16.658 1.00 96.56 387 PRO A N 1
ATOM 3076 C CA . PRO A 1 387 ? -7.593 0.196 16.648 1.00 96.56 387 PRO A CA 1
ATOM 3077 C C . PRO A 1 387 ? -7.337 -0.932 17.650 1.00 96.56 387 PRO A C 1
ATOM 3079 O O . PRO A 1 387 ? -7.617 -0.806 18.848 1.00 96.56 387 PRO A O 1
ATOM 3082 N N . ILE A 1 388 ? -6.808 -2.046 17.157 1.00 98.25 388 ILE A N 1
ATOM 3083 C CA . ILE A 1 388 ? -6.549 -3.249 17.954 1.00 98.25 388 ILE A CA 1
ATOM 3084 C C . ILE A 1 388 ? -5.070 -3.415 18.299 1.00 98.25 388 ILE A C 1
ATOM 3086 O O . ILE A 1 388 ? -4.751 -3.863 19.399 1.00 98.25 388 ILE A O 1
ATOM 3090 N N . CYS A 1 389 ? -4.176 -2.996 17.403 1.00 98.06 389 CYS A N 1
ATOM 3091 C CA . CYS A 1 389 ? -2.734 -3.084 17.586 1.00 98.06 389 CYS A CA 1
ATOM 3092 C C . CYS A 1 389 ? -2.086 -1.745 17.245 1.00 98.06 389 CYS A C 1
ATOM 3094 O O . CYS A 1 389 ? -2.533 -1.063 16.323 1.00 98.06 389 CYS A O 1
ATOM 3096 N N . GLU A 1 390 ? -1.003 -1.411 17.940 1.00 96.25 390 GLU A N 1
ATOM 3097 C CA . GLU A 1 390 ? -0.097 -0.336 17.532 1.00 96.25 390 GLU A CA 1
ATOM 3098 C C . GLU A 1 390 ? 1.345 -0.805 17.654 1.00 96.25 390 GLU A C 1
ATOM 3100 O O . GLU A 1 390 ? 1.708 -1.503 18.607 1.00 96.25 390 GLU A O 1
ATOM 3105 N N . TYR A 1 391 ? 2.146 -0.416 16.670 1.00 94.50 391 TYR A N 1
ATOM 3106 C CA . TYR A 1 391 ? 3.550 -0.755 16.556 1.00 94.50 391 TYR A CA 1
ATOM 3107 C C . TYR A 1 391 ? 4.354 0.504 16.330 1.00 94.50 391 TYR A C 1
ATOM 3109 O O . TYR A 1 391 ? 4.055 1.272 15.422 1.00 94.50 391 TYR A O 1
ATOM 3117 N N . GLU A 1 392 ? 5.407 0.675 17.106 1.00 90.94 392 GLU A N 1
ATOM 3118 C CA . GLU A 1 392 ? 6.398 1.710 16.868 1.00 90.94 392 GLU A CA 1
ATOM 3119 C C . GLU A 1 392 ? 7.509 1.146 15.980 1.00 90.94 392 GLU A C 1
ATOM 3121 O O . GLU A 1 392 ? 8.121 0.131 16.323 1.00 90.94 392 GLU A O 1
ATOM 3126 N N . VAL A 1 393 ? 7.772 1.802 14.849 1.00 87.38 393 VAL A N 1
ATOM 3127 C CA . VAL A 1 393 ? 8.962 1.541 14.034 1.00 87.38 393 VAL A CA 1
ATOM 3128 C C . VAL A 1 393 ? 10.160 2.210 14.680 1.00 87.38 393 VAL A C 1
ATOM 3130 O O . VAL A 1 393 ? 10.151 3.411 14.946 1.00 87.38 393 VAL A O 1
ATOM 3133 N N . LYS A 1 394 ? 11.221 1.436 14.868 1.00 84.50 394 LYS A N 1
ATOM 3134 C CA . LYS A 1 394 ? 12.495 1.907 15.387 1.00 84.50 394 LYS A CA 1
ATOM 3135 C C . LYS A 1 394 ? 13.574 1.643 14.359 1.00 84.50 394 LYS A C 1
ATOM 3137 O O . LYS A 1 394 ? 13.703 0.525 13.862 1.00 84.50 394 LYS A O 1
ATOM 3142 N N . ALA A 1 395 ? 14.335 2.686 14.044 1.00 76.50 395 ALA A N 1
ATOM 3143 C CA . ALA A 1 395 ? 15.558 2.516 13.286 1.00 76.50 395 ALA A CA 1
ATOM 3144 C C . ALA A 1 395 ? 16.586 1.820 14.187 1.00 76.50 395 ALA A C 1
ATOM 3146 O O . ALA A 1 395 ? 16.767 2.225 15.340 1.00 76.50 395 ALA A O 1
ATOM 3147 N N . GLN A 1 396 ? 17.244 0.774 13.697 1.00 69.56 396 GLN A N 1
ATOM 3148 C CA . GLN A 1 396 ? 18.428 0.256 14.368 1.00 69.56 396 GLN A CA 1
ATOM 3149 C C . GLN A 1 396 ? 19.482 1.365 14.281 1.00 69.56 396 GLN A C 1
ATOM 3151 O O . GLN A 1 396 ? 19.865 1.766 13.185 1.00 69.56 396 GLN A O 1
ATOM 3156 N N . GLN A 1 397 ? 19.871 1.942 15.422 1.00 61.94 397 GLN A N 1
ATOM 3157 C CA . GLN A 1 397 ? 20.981 2.890 15.436 1.00 61.94 397 GLN A CA 1
ATOM 3158 C C . GLN A 1 397 ? 22.192 2.133 14.895 1.00 61.94 397 GLN A C 1
ATOM 3160 O O . GLN A 1 397 ? 22.545 1.084 15.442 1.00 61.94 397 GLN A O 1
ATOM 3165 N N . ALA A 1 398 ? 22.768 2.618 13.792 1.00 56.75 398 ALA A N 1
ATOM 3166 C CA . ALA A 1 398 ? 24.104 2.206 13.402 1.00 56.75 398 ALA A CA 1
ATOM 3167 C C . ALA A 1 398 ? 24.961 2.469 14.639 1.00 56.75 398 ALA A C 1
ATOM 3169 O O . ALA A 1 398 ? 24.992 3.605 15.110 1.00 56.75 398 ALA A O 1
ATOM 3170 N N . GLY A 1 399 ? 25.488 1.410 15.256 1.00 50.53 399 GLY A N 1
ATOM 3171 C CA . GLY A 1 399 ? 26.331 1.578 16.431 1.00 50.53 399 GLY A CA 1
ATOM 3172 C C . GLY A 1 399 ? 27.430 2.564 16.068 1.00 50.53 399 GLY A C 1
ATOM 3173 O O . GLY A 1 399 ? 27.995 2.447 14.981 1.00 50.53 399 GLY A O 1
ATOM 3174 N N . ASP A 1 400 ? 27.661 3.552 16.927 1.00 44.91 400 ASP A N 1
ATOM 3175 C CA . ASP A 1 400 ? 28.819 4.430 16.818 1.00 44.91 400 ASP A CA 1
ATOM 3176 C C . ASP A 1 400 ? 30.071 3.538 16.957 1.00 44.91 400 ASP A C 1
ATOM 3178 O O . ASP A 1 400 ? 30.494 3.232 18.074 1.00 44.91 400 ASP A O 1
ATOM 3182 N N . GLU A 1 401 ? 30.575 3.011 15.835 1.00 40.97 401 GLU A N 1
ATOM 3183 C CA . GLU A 1 401 ? 31.871 2.320 15.737 1.00 40.97 401 GLU A CA 1
ATOM 3184 C C . GLU A 1 401 ? 33.021 3.325 15.640 1.00 40.97 401 GLU A C 1
ATOM 3186 O O . GLU A 1 401 ? 32.920 4.287 14.838 1.00 40.97 401 GLU A O 1
#

Organism: NCBI:txid1396819

Secondary structure (DSSP, 8-state):
-----PPP------SSSSSSSSSHHHHHHHHHHHT-----S--SSPPEEEEE---TT--EEEESS-GGG-SSTT-TTTSEEEEE-TT-EEEEEEEETTEEEEEEE-SS-EEEEEEEGGGEE--HHHHHGGG-EEEEEEE-TT-HHHHHHHHHHTTS--SS--SS-------STTEE---EEEPPHHHHHHHHHHHHHHHHHSS--SSPTT-HHHHHHHIIIIIS-SSS----EEEESS-B-TTSSS--B-EEEEET-SSS--PPTT----TTSS--PPPPEEEEEBPTTSSSB-HHHHHHHHB------B-TTSPBP----BS-SB-EEEEETTEEEEEEEPP-STTT--STTSGGGG-GGGTSS-TTSSGGGEEEEEEEETTEEEEEEEEEEEE------

Sequence (401 aa):
MRLFKIRAGVPFALWWVALLHAPTVLADALSACAQHTGFEGVQTPPPQTAIVQIPQGDRLYIYKKPSSLCASSDDVACEHKSYIISGNAVAVGKTCGKWTYIKYRGDKKSTTGWVSSSGLYSSPDLQRDQNNYYFALTRGRGTPVCDAFLKRLNKTYFQYPPYCGIPEDDSVSGFLKLNRRMLSFKEARLLFSQIHWFSSTGAQSQGTPGDKRDDDLFDTRYRGAGGFYSTPAWRYDPPVDIDNDGHSDDIVVWQEAARTMTNTCGVRLSTGIGDYWRVGQQAFVMRGDGLYVDEGRTRSLFYRPPYNYHYKNGKVDTDFVPITLTTDIFKYRELFYFAGFYDAQEEVHGDLEGNRARQSNNKNAPFSSGLANTLAVFLRRDGKTTPICEYEVKAQQAGDE